Protein AF-A0A2N2MQI4-F1 (afdb_monomer_lite)

Foldseek 3Di:
DPDPPPPPDDDDPPVVVVVVVVVVVVVVVVVLVLQFFDFFFFFDWAPDQACEQLPAVQQKHWFAWEDDPFWIWTWIWHPDPPPQTKIKIKTGTLQDRRRYHCPPPPRMAMDILVNPVVCVVFFRHDWAYWYWADDDPWIWIWTWTAGPVFIWTWIATNVHRHTQEIAHDPPERGWREWEAPRNRFKIWTHHQKDQWIWIWGAQPVCSNPRVDRHRTDTDDIAGEAELVRHGDIAHRWREWYATNHNQKIKTAGAAAVPPVPGDFDQQGGIFIFGCDPRHTYTPDTAGCPCDDVPRPASNHRHADSPAQKGWHYKYFCACCVVSRPPDHAGIWTWIWGRPDDRGITIIIIHTHLFFEEFQPQEDAADPDPVGARHQDPPPRHNHHNAPVRSPPSHVNAANHEYEYEDPVDPPGQEGADDDDDPHNYHYHYDPDHHHYHDDD

Structure (mmCIF, N/CA/C/O backbone):
data_AF-A0A2N2MQI4-F1
#
_entry.id   AF-A0A2N2MQI4-F1
#
loop_
_atom_site.group_PDB
_atom_site.id
_atom_site.type_symbol
_atom_site.label_atom_id
_atom_site.label_alt_id
_atom_site.label_comp_id
_atom_site.label_asym_id
_atom_site.label_entity_id
_atom_site.label_seq_id
_atom_site.pdbx_PDB_ins_code
_atom_site.Cartn_x
_atom_site.Cartn_y
_atom_site.Cartn_z
_atom_site.occupancy
_atom_site.B_iso_or_equiv
_atom_site.auth_seq_id
_atom_site.auth_comp_id
_atom_site.auth_asym_id
_atom_site.auth_atom_id
_atom_site.pdbx_PDB_model_num
ATOM 1 N N . MET A 1 1 ? 22.864 -17.930 21.893 1.00 43.19 1 MET A N 1
ATOM 2 C CA . MET A 1 1 ? 23.919 -16.913 21.662 1.00 43.19 1 MET A CA 1
ATOM 3 C C . MET A 1 1 ? 24.831 -16.669 22.893 1.00 43.19 1 MET A C 1
ATOM 5 O O . MET A 1 1 ? 25.335 -15.570 23.062 1.00 43.19 1 MET A O 1
ATOM 9 N N . ARG A 1 2 ? 25.095 -17.674 23.757 1.00 32.47 2 ARG A N 1
ATOM 10 C CA . ARG A 1 2 ? 25.917 -17.523 24.990 1.00 32.47 2 ARG A CA 1
ATOM 11 C C . ARG A 1 2 ? 27.089 -18.513 25.133 1.00 32.47 2 ARG A C 1
ATOM 13 O O . ARG A 1 2 ? 27.729 -18.542 26.175 1.00 32.47 2 ARG A O 1
ATOM 20 N N . THR A 1 3 ? 27.423 -19.276 24.090 1.00 39.72 3 THR A N 1
ATOM 21 C CA . THR A 1 3 ? 28.443 -20.348 24.179 1.00 39.72 3 THR A CA 1
ATOM 22 C C . THR A 1 3 ? 29.733 -20.051 23.393 1.00 39.72 3 THR A C 1
ATOM 24 O O . THR A 1 3 ? 30.629 -20.882 23.356 1.00 39.72 3 THR A O 1
ATOM 27 N N . ILE A 1 4 ? 29.885 -18.858 22.802 1.00 43.47 4 ILE A N 1
ATOM 28 C CA . ILE A 1 4 ? 31.050 -18.498 21.956 1.00 43.47 4 ILE A CA 1
ATOM 29 C C . ILE A 1 4 ? 32.081 -17.605 22.691 1.00 43.47 4 ILE A C 1
ATOM 31 O O . ILE A 1 4 ? 33.041 -17.141 22.094 1.00 43.47 4 ILE A O 1
ATOM 35 N N . ILE A 1 5 ? 31.956 -17.374 24.004 1.00 46.16 5 ILE A N 1
ATOM 36 C CA . ILE A 1 5 ? 32.823 -16.391 24.696 1.00 46.16 5 ILE A CA 1
ATOM 37 C C . ILE A 1 5 ? 34.098 -16.990 25.336 1.00 46.16 5 ILE A C 1
ATOM 39 O O . ILE A 1 5 ? 35.071 -16.269 25.521 1.00 46.16 5 ILE A O 1
ATOM 43 N N . ASN A 1 6 ? 34.206 -18.303 25.567 1.00 40.88 6 ASN A N 1
ATOM 44 C CA . ASN A 1 6 ? 35.308 -18.854 26.387 1.00 40.88 6 ASN A CA 1
ATOM 45 C C . ASN A 1 6 ? 36.526 -19.435 25.632 1.00 40.88 6 ASN A C 1
ATOM 47 O O . ASN A 1 6 ? 37.268 -20.229 26.204 1.00 40.88 6 ASN A O 1
ATOM 51 N N . LEU A 1 7 ? 36.778 -19.064 24.370 1.00 42.59 7 LEU A N 1
ATOM 52 C CA . LEU A 1 7 ? 37.895 -19.630 23.579 1.00 42.59 7 LEU A CA 1
ATOM 53 C C . LEU A 1 7 ? 38.962 -18.626 23.100 1.00 42.59 7 LEU A C 1
ATOM 55 O O . LEU A 1 7 ? 39.780 -18.975 22.249 1.00 42.59 7 LEU A O 1
ATOM 59 N N . LEU A 1 8 ? 39.012 -17.404 23.647 1.00 44.91 8 LEU A N 1
ATOM 60 C CA . LEU A 1 8 ? 39.871 -16.329 23.115 1.00 44.91 8 LEU A CA 1
ATOM 61 C C . LEU A 1 8 ? 41.026 -15.850 24.013 1.00 44.91 8 LEU A C 1
ATOM 63 O O . LEU A 1 8 ? 41.642 -14.840 23.692 1.00 44.91 8 LEU A O 1
ATOM 67 N N . GLU A 1 9 ? 41.400 -16.560 25.079 1.00 48.53 9 GLU A N 1
ATOM 68 C CA . GLU A 1 9 ? 42.378 -15.999 26.030 1.00 48.53 9 GLU A CA 1
ATOM 69 C C . GLU A 1 9 ? 43.874 -16.243 25.753 1.00 48.53 9 GLU A C 1
ATOM 71 O O . GLU A 1 9 ? 44.679 -15.704 26.495 1.00 48.53 9 GLU A O 1
ATOM 76 N N . ASN A 1 10 ? 44.323 -16.959 24.709 1.00 52.59 10 ASN A N 1
ATOM 77 C CA . ASN A 1 10 ? 45.781 -17.173 24.524 1.00 52.59 10 ASN A CA 1
ATOM 78 C C . ASN A 1 10 ? 46.254 -17.400 23.072 1.00 52.59 10 ASN A C 1
ATOM 80 O O . ASN A 1 10 ? 46.934 -18.387 22.782 1.00 52.59 10 ASN A O 1
ATOM 84 N N . ARG A 1 11 ? 45.930 -16.510 22.121 1.00 51.16 11 ARG A N 1
ATOM 85 C CA . ARG A 1 11 ? 46.490 -16.589 20.751 1.00 51.16 11 ARG A CA 1
ATOM 86 C C . ARG A 1 11 ? 47.035 -15.249 20.232 1.00 51.16 11 ARG A C 1
ATOM 88 O O . ARG A 1 11 ? 46.515 -14.201 20.600 1.00 51.16 11 ARG A O 1
ATOM 95 N N . PRO A 1 12 ? 48.093 -15.273 19.392 1.00 52.50 12 PRO A N 1
ATOM 96 C CA . PRO A 1 12 ? 48.791 -14.075 18.928 1.00 52.50 12 PRO A CA 1
ATOM 97 C C . PRO A 1 12 ? 47.887 -13.155 18.094 1.00 52.50 12 PRO A C 1
ATOM 99 O O . PRO A 1 12 ? 47.062 -13.621 17.307 1.00 52.50 12 PRO A O 1
ATOM 102 N N . MET A 1 13 ? 48.108 -11.844 18.244 1.00 53.25 13 MET A N 1
ATOM 103 C CA . MET A 1 13 ? 47.320 -10.706 17.732 1.00 53.25 13 MET A CA 1
ATOM 104 C C . MET A 1 13 ? 46.952 -10.722 16.230 1.00 53.25 13 MET A C 1
ATOM 106 O O . MET A 1 13 ? 46.099 -9.947 15.810 1.00 53.25 13 MET A O 1
ATOM 110 N N . HIS A 1 14 ? 47.532 -11.601 15.409 1.00 52.62 14 HIS A N 1
ATOM 111 C CA . HIS A 1 14 ? 47.272 -11.661 13.965 1.00 52.62 14 HIS A CA 1
ATOM 112 C C . HIS A 1 14 ? 45.906 -12.258 13.575 1.00 52.62 14 HIS A C 1
ATOM 114 O O . HIS A 1 14 ? 45.417 -11.975 12.485 1.00 52.62 14 HIS A O 1
ATOM 120 N N . TYR A 1 15 ? 45.247 -13.027 14.449 1.00 50.00 15 TYR A N 1
ATOM 121 C CA . TYR A 1 15 ? 43.916 -13.592 14.154 1.00 50.00 15 TYR A CA 1
ATOM 122 C C . TYR A 1 15 ? 42.750 -12.630 14.438 1.00 50.00 15 TYR A C 1
ATOM 124 O O . TYR A 1 15 ? 41.634 -12.864 13.971 1.00 50.00 15 TYR A O 1
ATOM 132 N N . PHE A 1 16 ? 42.984 -11.541 15.174 1.00 52.50 16 PHE A N 1
ATOM 133 C CA . PHE A 1 16 ? 41.930 -10.583 15.522 1.00 52.50 16 PHE A CA 1
ATOM 134 C C . PHE A 1 16 ? 41.596 -9.653 14.345 1.00 52.50 16 PHE A C 1
ATOM 136 O O . PHE A 1 16 ? 40.430 -9.373 14.077 1.00 52.50 16 PHE A O 1
ATOM 143 N N . THR A 1 17 ? 42.605 -9.250 13.568 1.00 55.28 17 THR A N 1
ATOM 144 C CA . THR A 1 17 ? 42.433 -8.353 12.414 1.00 55.28 17 THR A CA 1
ATOM 145 C C . THR A 1 17 ? 41.685 -9.023 11.256 1.00 55.28 17 THR A C 1
ATOM 147 O O . THR A 1 17 ? 40.863 -8.384 10.607 1.00 55.28 17 THR A O 1
ATOM 150 N N . VAL A 1 18 ? 41.908 -10.323 11.023 1.00 57.66 18 VAL A N 1
ATOM 151 C CA . VAL A 1 18 ? 41.238 -11.065 9.937 1.00 57.66 18 VAL A CA 1
ATOM 152 C C . VAL A 1 18 ? 39.744 -11.248 10.224 1.00 57.66 18 VAL A C 1
ATOM 154 O O . VAL A 1 18 ? 38.928 -11.046 9.330 1.00 57.66 18 VAL A O 1
ATOM 157 N N . ASN A 1 19 ? 39.367 -11.547 11.473 1.00 55.00 19 ASN A N 1
ATOM 158 C CA . ASN A 1 19 ? 37.958 -11.700 11.853 1.00 55.00 19 ASN A CA 1
ATOM 159 C C . ASN A 1 19 ? 37.188 -10.370 11.828 1.00 55.00 19 ASN A C 1
ATOM 161 O O . ASN A 1 19 ? 36.029 -10.352 11.421 1.00 55.00 19 ASN A O 1
ATOM 165 N N . LEU A 1 20 ? 37.827 -9.252 12.195 1.00 55.00 20 LEU A N 1
ATOM 166 C CA . LEU A 1 20 ? 37.197 -7.930 12.130 1.00 55.00 20 LEU A CA 1
ATOM 167 C C . LEU A 1 20 ? 36.949 -7.484 10.679 1.00 55.00 20 LEU A C 1
ATOM 169 O O . LEU A 1 20 ? 35.863 -7.001 10.370 1.00 55.00 20 LEU A O 1
ATOM 173 N N . CYS A 1 21 ? 37.904 -7.709 9.769 1.00 55.97 21 CYS A N 1
ATOM 174 C CA . CYS A 1 21 ? 37.699 -7.445 8.341 1.00 55.97 21 CYS A CA 1
ATOM 175 C C . CYS A 1 21 ? 36.604 -8.339 7.737 1.00 55.97 21 CYS A C 1
ATOM 177 O O . CYS A 1 21 ? 35.821 -7.859 6.925 1.00 55.97 21 CYS A O 1
ATOM 179 N N . PHE A 1 22 ? 36.508 -9.609 8.146 1.00 55.59 22 PHE A N 1
ATOM 180 C CA . PHE A 1 22 ? 35.469 -10.522 7.654 1.00 55.59 22 PHE A CA 1
ATOM 181 C C . PHE A 1 22 ? 34.068 -10.126 8.151 1.00 55.59 22 PHE A C 1
ATOM 183 O O . PHE A 1 22 ? 33.121 -10.148 7.374 1.00 55.59 22 PHE A O 1
ATOM 190 N N . MET A 1 23 ? 33.943 -9.680 9.406 1.00 56.56 23 MET A N 1
ATOM 191 C CA . MET A 1 23 ? 32.689 -9.154 9.969 1.00 56.56 23 MET A CA 1
ATOM 192 C C . MET A 1 23 ? 32.262 -7.832 9.312 1.00 56.56 23 MET A C 1
ATOM 194 O O . MET A 1 23 ? 31.083 -7.646 9.032 1.00 56.56 23 MET A O 1
ATOM 198 N N . LEU A 1 24 ? 33.207 -6.932 9.010 1.00 53.03 24 LEU A N 1
ATOM 199 C CA . LEU A 1 24 ? 32.924 -5.687 8.280 1.00 53.03 24 LEU A CA 1
ATOM 200 C C . LEU A 1 24 ? 32.518 -5.951 6.821 1.00 53.03 24 LEU A C 1
ATOM 202 O O . LEU A 1 24 ? 31.620 -5.289 6.310 1.00 53.03 24 LEU A O 1
ATOM 206 N N . LEU A 1 25 ? 33.133 -6.935 6.158 1.00 54.44 25 LEU A N 1
ATOM 207 C CA . LEU A 1 25 ? 32.752 -7.345 4.803 1.00 54.44 25 LEU A CA 1
ATOM 208 C C . LEU A 1 25 ? 31.394 -8.060 4.773 1.00 54.44 25 LEU A C 1
ATOM 210 O O . LEU A 1 25 ? 30.621 -7.807 3.859 1.00 54.44 25 LEU A O 1
ATOM 214 N N . LEU A 1 26 ? 31.073 -8.887 5.774 1.00 52.66 26 LEU A N 1
ATOM 215 C CA . LEU A 1 26 ? 29.758 -9.528 5.903 1.00 52.66 26 LEU A CA 1
ATOM 216 C C . LEU A 1 26 ? 28.646 -8.520 6.208 1.00 52.66 26 LEU A C 1
ATOM 218 O O . LEU A 1 26 ? 27.603 -8.591 5.570 1.00 52.66 26 LEU A O 1
ATOM 222 N N . ASN A 1 27 ? 28.869 -7.549 7.102 1.00 47.59 27 ASN A N 1
ATOM 223 C CA . ASN A 1 27 ? 27.888 -6.484 7.344 1.00 47.59 27 ASN A CA 1
ATOM 224 C C . ASN A 1 27 ? 27.661 -5.631 6.092 1.00 47.59 27 ASN A C 1
ATOM 226 O O . ASN A 1 27 ? 26.520 -5.346 5.756 1.00 47.59 27 ASN A O 1
ATOM 230 N N . ASN A 1 28 ? 28.721 -5.278 5.359 1.00 47.31 28 ASN A N 1
ATOM 231 C CA . ASN A 1 28 ? 28.566 -4.543 4.104 1.00 47.31 28 ASN A CA 1
ATOM 232 C C . ASN A 1 28 ? 27.900 -5.386 3.008 1.00 47.31 28 ASN A C 1
ATOM 234 O O . ASN A 1 28 ? 27.191 -4.828 2.183 1.00 47.31 28 ASN A O 1
ATOM 238 N N . TYR A 1 29 ? 28.100 -6.707 2.991 1.00 47.41 29 TYR A N 1
ATOM 239 C CA . TYR A 1 29 ? 27.442 -7.598 2.034 1.00 47.41 29 TYR A CA 1
ATOM 240 C C . TYR A 1 29 ? 25.947 -7.771 2.341 1.00 47.41 29 TYR A C 1
ATOM 242 O O . TYR A 1 29 ? 25.136 -7.724 1.423 1.00 47.41 29 TYR A O 1
ATOM 250 N N . ILE A 1 30 ? 25.573 -7.897 3.619 1.00 50.66 30 ILE A N 1
ATOM 251 C CA . ILE A 1 30 ? 24.170 -7.999 4.052 1.00 50.66 30 ILE A CA 1
ATOM 252 C C . ILE A 1 30 ? 23.434 -6.673 3.805 1.00 50.66 30 ILE A C 1
ATOM 254 O O . ILE A 1 30 ? 22.370 -6.681 3.200 1.00 50.66 30 ILE A O 1
ATOM 258 N N . VAL A 1 31 ? 24.045 -5.529 4.138 1.00 50.84 31 VAL A N 1
ATOM 259 C CA . VAL A 1 31 ? 23.485 -4.195 3.831 1.00 50.84 31 VAL A CA 1
ATOM 260 C C . VAL A 1 31 ? 23.449 -3.918 2.316 1.00 50.84 31 VAL A C 1
ATOM 262 O O . VAL A 1 31 ? 22.597 -3.181 1.822 1.00 50.84 31 VAL A O 1
ATOM 265 N N . ALA A 1 32 ? 24.356 -4.516 1.534 1.00 48.06 32 ALA A N 1
ATOM 266 C CA . ALA A 1 32 ? 24.334 -4.395 0.076 1.00 48.06 32 ALA A CA 1
ATOM 267 C C . ALA A 1 32 ? 23.233 -5.240 -0.586 1.00 48.06 32 ALA A C 1
ATOM 269 O O . ALA A 1 32 ? 22.784 -4.862 -1.669 1.00 48.06 32 ALA A O 1
ATOM 270 N N . GLN A 1 33 ? 22.801 -6.339 0.044 1.00 50.00 33 GLN A N 1
ATOM 271 C CA . GLN A 1 33 ? 21.656 -7.143 -0.397 1.00 50.00 33 GLN A CA 1
ATOM 272 C C . GLN A 1 33 ? 20.306 -6.532 0.011 1.00 50.00 33 GLN A C 1
ATOM 274 O O . GLN A 1 33 ? 19.321 -6.813 -0.659 1.00 50.00 33 GLN A O 1
ATOM 279 N N . SER A 1 34 ? 20.269 -5.668 1.031 1.00 52.12 34 SER A N 1
ATOM 280 C CA . SER A 1 34 ? 19.028 -5.171 1.639 1.00 52.12 34 SER A CA 1
ATOM 281 C C . SER A 1 34 ? 18.443 -3.897 0.998 1.00 52.12 34 SER A C 1
ATOM 283 O O . SER A 1 34 ? 18.159 -2.918 1.685 1.00 52.12 34 SER A O 1
ATOM 285 N N . ASN A 1 35 ? 18.469 -3.788 -0.333 1.00 53.66 35 ASN A N 1
ATOM 286 C CA . ASN A 1 35 ? 17.815 -2.672 -1.043 1.00 53.66 35 ASN A CA 1
ATOM 287 C C . ASN A 1 35 ? 17.155 -3.135 -2.355 1.00 53.66 35 ASN A C 1
ATOM 289 O O . ASN A 1 35 ? 16.996 -2.346 -3.288 1.00 53.66 35 ASN A O 1
ATOM 293 N N . TYR A 1 36 ? 16.849 -4.426 -2.480 1.00 65.75 36 TYR A N 1
ATOM 294 C CA . TYR A 1 36 ? 16.133 -4.955 -3.639 1.00 65.75 36 TYR A CA 1
ATOM 295 C C . TYR A 1 36 ? 14.674 -5.135 -3.241 1.00 65.75 36 TYR A C 1
ATOM 297 O O . TYR A 1 36 ? 14.342 -6.121 -2.599 1.00 65.75 36 TYR A O 1
ATOM 305 N N . GLY A 1 37 ? 13.803 -4.213 -3.640 1.00 70.50 37 GLY A N 1
ATOM 306 C CA . GLY A 1 37 ? 12.387 -4.338 -3.277 1.00 70.50 37 GLY A CA 1
ATOM 307 C C . GLY A 1 37 ? 11.510 -3.172 -3.692 1.00 70.50 37 GLY A C 1
ATOM 308 O O . GLY A 1 37 ? 10.299 -3.318 -3.780 1.00 70.50 37 GLY A O 1
ATOM 309 N N . SER A 1 38 ? 12.102 -2.023 -4.008 1.00 81.19 38 SER A N 1
ATOM 310 C CA . SER A 1 38 ? 11.295 -0.838 -4.232 1.00 81.19 38 SER A CA 1
ATOM 311 C C . SER A 1 38 ? 10.574 -0.828 -5.591 1.00 81.19 38 SER A C 1
ATOM 313 O O . SER A 1 38 ? 11.196 -0.958 -6.653 1.00 81.19 38 SER A O 1
ATOM 315 N N . ALA A 1 39 ? 9.246 -0.694 -5.551 1.00 82.25 39 ALA A N 1
ATOM 316 C CA . ALA A 1 39 ? 8.358 -0.745 -6.709 1.00 82.25 39 ALA A CA 1
ATOM 317 C C . ALA A 1 39 ? 7.920 0.668 -7.098 1.00 82.25 39 ALA A C 1
ATOM 319 O O . ALA A 1 39 ? 7.047 1.257 -6.466 1.00 82.25 39 ALA A O 1
ATOM 320 N N . TYR A 1 40 ? 8.560 1.224 -8.128 1.00 88.06 40 TYR A N 1
ATOM 321 C CA . TYR A 1 40 ? 8.401 2.635 -8.473 1.00 88.06 40 TYR A CA 1
ATOM 322 C C . TYR A 1 40 ? 7.834 2.888 -9.863 1.00 88.06 40 TYR A C 1
ATOM 324 O O . TYR A 1 40 ? 7.381 3.992 -10.097 1.00 88.06 40 TYR A O 1
ATOM 332 N N . LEU A 1 41 ? 7.870 1.956 -10.815 1.00 89.62 41 LEU A N 1
ATOM 333 C CA . LEU A 1 41 ? 7.383 2.248 -12.165 1.00 89.62 41 LEU A CA 1
ATOM 334 C C . LEU A 1 41 ? 5.869 2.055 -12.233 1.00 89.62 41 LEU A C 1
ATOM 336 O O . LEU A 1 41 ? 5.400 0.923 -12.134 1.00 89.62 41 LEU A O 1
ATOM 340 N N . TYR A 1 42 ? 5.119 3.139 -12.437 1.00 89.56 42 TYR A N 1
ATOM 341 C CA . TYR A 1 42 ? 3.690 3.075 -12.731 1.00 89.56 42 TYR A CA 1
ATOM 342 C C . TYR A 1 42 ? 3.457 2.184 -13.952 1.00 89.56 42 TYR A C 1
ATOM 344 O O . TYR A 1 42 ? 4.078 2.379 -14.995 1.00 89.56 42 TYR A O 1
ATOM 352 N N . SER A 1 43 ? 2.572 1.204 -13.810 1.00 89.19 43 SER A N 1
ATOM 353 C CA . SER A 1 43 ? 2.282 0.197 -14.824 1.00 89.19 43 SER A CA 1
ATOM 354 C C . SER A 1 43 ? 0.959 0.496 -15.532 1.00 89.19 43 SER A C 1
ATOM 356 O O . SER A 1 43 ? 0.931 0.735 -16.741 1.00 89.19 43 SER A O 1
ATOM 358 N N . HIS A 1 44 ? -0.141 0.483 -14.779 1.00 90.38 44 HIS A N 1
ATOM 359 C CA . HIS A 1 44 ? -1.514 0.669 -15.259 1.00 90.38 44 HIS A CA 1
ATOM 360 C C . HIS A 1 44 ? -2.474 0.834 -14.065 1.00 90.38 44 HIS A C 1
ATOM 362 O O . HIS A 1 44 ? -2.035 0.831 -12.914 1.00 90.38 44 HIS A O 1
ATOM 368 N N . LYS A 1 45 ? -3.777 0.953 -14.352 1.00 92.62 45 LYS A N 1
ATOM 369 C CA . LYS A 1 45 ? -4.876 0.936 -13.377 1.00 92.62 45 LYS A CA 1
ATOM 370 C C . LYS A 1 45 ? -5.827 -0.224 -13.661 1.00 92.62 45 LYS A C 1
ATOM 372 O O . LYS A 1 45 ? -6.156 -0.440 -14.831 1.00 92.62 45 LYS A O 1
ATOM 377 N N . TYR A 1 46 ? -6.266 -0.939 -12.630 1.00 95.50 46 TYR A N 1
ATOM 378 C CA . TYR A 1 46 ? -7.383 -1.881 -12.709 1.00 95.50 46 TYR A CA 1
ATOM 379 C C . TYR A 1 46 ? -7.965 -2.237 -11.316 1.00 95.50 46 TYR A C 1
ATOM 381 O O . TYR A 1 46 ? -7.266 -2.839 -10.503 1.00 95.50 46 TYR A O 1
ATOM 389 N N . PRO A 1 47 ? -9.260 -1.977 -11.047 1.00 96.38 47 PRO A N 1
ATOM 390 C CA . PRO A 1 47 ? -10.183 -1.242 -11.908 1.00 96.38 47 PRO A CA 1
ATOM 391 C C . PRO A 1 47 ? -9.693 0.190 -12.171 1.00 96.38 47 PRO A C 1
ATOM 393 O O . PRO A 1 47 ? -8.797 0.690 -11.493 1.00 96.38 47 PRO A O 1
ATOM 396 N N . ASP A 1 48 ? -10.248 0.823 -13.197 1.00 94.38 48 ASP A N 1
ATOM 397 C CA . ASP A 1 48 ? -9.940 2.202 -13.579 1.00 94.38 48 ASP A CA 1
ATOM 398 C C . ASP A 1 48 ? -11.260 2.960 -13.677 1.00 94.38 48 ASP A C 1
ATOM 400 O O . ASP A 1 48 ? -12.088 2.636 -14.533 1.00 94.38 48 ASP A O 1
ATOM 404 N N . ASP A 1 49 ? -11.465 3.915 -12.770 1.00 92.75 49 ASP A N 1
ATOM 405 C CA . ASP A 1 49 ? -12.662 4.760 -12.713 1.00 92.75 49 ASP A CA 1
ATOM 406 C C . ASP A 1 49 ? -13.984 3.953 -12.674 1.00 92.75 49 ASP A C 1
ATOM 408 O O . ASP A 1 49 ? -14.955 4.263 -13.373 1.00 92.75 49 ASP A O 1
ATOM 412 N N . ALA A 1 50 ? -14.016 2.871 -11.886 1.00 93.69 50 ALA A N 1
ATOM 413 C CA . ALA A 1 50 ? -15.138 1.929 -11.833 1.00 93.69 50 ALA A CA 1
ATOM 414 C C . ALA A 1 50 ? -15.970 2.048 -10.547 1.00 93.69 50 ALA A C 1
ATOM 416 O O . ALA A 1 50 ? -15.524 2.601 -9.549 1.00 93.69 50 ALA A O 1
ATOM 417 N N . THR A 1 51 ? -17.165 1.452 -10.559 1.00 93.81 51 THR A N 1
ATOM 418 C CA . THR A 1 51 ? -18.117 1.442 -9.431 1.00 93.81 51 THR A CA 1
ATOM 419 C C . THR A 1 51 ? -18.467 0.009 -8.987 1.00 93.81 51 THR A C 1
ATOM 421 O O . THR A 1 51 ? -19.632 -0.393 -9.065 1.00 93.81 51 THR A O 1
ATOM 424 N N . PRO A 1 52 ? -17.488 -0.839 -8.617 1.00 94.69 52 PRO A N 1
ATOM 425 C CA . PRO A 1 52 ? -17.782 -2.171 -8.098 1.00 94.69 52 PRO A CA 1
ATOM 426 C C . PRO A 1 52 ? -18.447 -2.078 -6.714 1.00 94.69 52 PRO A C 1
ATOM 428 O O . PRO A 1 52 ? -18.428 -1.025 -6.073 1.00 94.69 52 PRO A O 1
ATOM 431 N N . SER A 1 53 ? -18.999 -3.186 -6.210 1.00 93.69 53 SER A N 1
ATOM 432 C CA . SER A 1 53 ? -19.757 -3.173 -4.944 1.00 93.69 53 SER A CA 1
ATOM 433 C C . SER A 1 53 ? -18.935 -2.742 -3.728 1.00 93.69 53 SER A C 1
ATOM 435 O O . SER A 1 53 ? -19.450 -2.133 -2.797 1.00 93.69 53 SER A O 1
ATOM 437 N N . TRP A 1 54 ? -17.637 -3.036 -3.751 1.00 94.56 54 TRP A N 1
ATOM 438 C CA . TRP A 1 54 ? -16.688 -2.610 -2.726 1.00 94.56 54 TRP A CA 1
ATOM 439 C C . TRP A 1 54 ? -16.214 -1.157 -2.915 1.00 94.56 54 TRP A C 1
ATOM 441 O O . TRP A 1 54 ? -15.720 -0.563 -1.961 1.00 94.56 54 TRP A O 1
ATOM 451 N N . GLY A 1 55 ? -16.386 -0.588 -4.115 1.00 90.25 55 GLY A N 1
ATOM 452 C CA . GLY A 1 55 ? -15.894 0.733 -4.516 1.00 90.25 55 GLY A CA 1
ATOM 453 C C . GLY A 1 55 ? -16.902 1.878 -4.382 1.00 90.25 55 GLY A C 1
ATOM 454 O O . GLY A 1 55 ? -16.500 2.929 -3.914 1.00 90.25 55 GLY A O 1
ATOM 455 N N . ASP A 1 56 ? -18.174 1.689 -4.765 1.00 81.44 56 ASP A N 1
ATOM 456 C CA . ASP A 1 56 ? -19.195 2.773 -4.774 1.00 81.44 56 ASP A CA 1
ATOM 457 C C . ASP A 1 56 ? -20.653 2.305 -4.636 1.00 81.44 56 ASP A C 1
ATOM 459 O O . ASP A 1 56 ? -21.521 3.098 -4.278 1.00 81.44 56 ASP A O 1
ATOM 463 N N . ASP A 1 57 ? -20.975 1.031 -4.892 1.00 69.19 57 ASP A N 1
ATOM 464 C CA . ASP A 1 57 ? -22.385 0.615 -4.886 1.00 69.19 57 ASP A CA 1
ATOM 465 C C . ASP A 1 57 ? -23.026 0.886 -3.505 1.00 69.19 57 ASP A C 1
ATOM 467 O O . ASP A 1 57 ? -22.566 0.370 -2.486 1.00 69.19 57 ASP A O 1
ATOM 471 N N . ASP A 1 58 ? -24.059 1.738 -3.483 1.00 67.50 58 ASP A N 1
ATOM 472 C CA . ASP A 1 58 ? -24.739 2.311 -2.305 1.00 67.50 58 ASP A CA 1
ATOM 473 C C . ASP A 1 58 ? -24.043 3.471 -1.544 1.00 67.50 58 ASP A C 1
ATOM 475 O O . ASP A 1 58 ? -24.272 3.659 -0.342 1.00 67.50 58 ASP A O 1
ATOM 479 N N . ASN A 1 59 ? -23.310 4.344 -2.246 1.00 75.88 59 ASN A N 1
ATOM 480 C CA . ASN A 1 59 ? -22.569 5.487 -1.679 1.00 75.88 59 ASN A CA 1
ATOM 481 C C . ASN A 1 59 ? -21.415 5.033 -0.773 1.00 75.88 59 ASN A C 1
ATOM 483 O O . ASN A 1 59 ? -21.214 5.594 0.298 1.00 75.88 59 ASN A O 1
ATOM 487 N N . GLY A 1 60 ? -20.709 3.964 -1.118 1.00 84.19 60 GLY A N 1
ATOM 488 C CA . GLY A 1 60 ? -19.532 3.530 -0.365 1.00 84.19 60 GLY A CA 1
ATOM 489 C C . GLY A 1 60 ? -18.250 4.209 -0.838 1.00 84.19 60 GLY A C 1
ATOM 490 O O . GLY A 1 60 ? -18.110 4.463 -2.019 1.00 84.19 60 GLY A O 1
ATOM 491 N N . SER A 1 61 ? -17.291 4.420 0.059 1.00 90.75 61 SER A N 1
ATOM 492 C CA . SER A 1 61 ? -15.911 4.785 -0.281 1.00 90.75 61 SER A CA 1
ATOM 493 C C . SER A 1 61 ? -14.968 3.717 0.258 1.00 90.75 61 SER A C 1
ATOM 495 O O . SER A 1 61 ? -14.998 3.394 1.452 1.00 90.75 61 SER A O 1
ATOM 497 N N . SER A 1 62 ? -14.181 3.109 -0.630 1.00 94.81 62 SER A N 1
ATOM 498 C CA . SER A 1 62 ? -13.087 2.218 -0.232 1.00 94.81 62 SER A CA 1
ATOM 499 C C . SER A 1 62 ? -12.010 3.027 0.469 1.00 94.81 62 SER A C 1
ATOM 501 O O . SER A 1 62 ? -11.532 3.976 -0.125 1.00 94.81 62 SER A O 1
ATOM 503 N N . ASN A 1 63 ? -11.598 2.623 1.671 1.00 95.44 63 ASN A N 1
ATOM 504 C CA . ASN A 1 63 ? -10.538 3.326 2.410 1.00 95.44 63 ASN A CA 1
ATOM 505 C C . ASN A 1 63 ? -9.261 2.485 2.531 1.00 95.44 63 ASN A C 1
ATOM 507 O O . ASN A 1 63 ? -8.193 3.006 2.819 1.00 95.44 63 ASN A O 1
ATOM 511 N N . GLY A 1 64 ? -9.356 1.166 2.332 1.00 97.81 64 GLY A N 1
ATOM 512 C CA . GLY A 1 64 ? -8.259 0.254 2.630 1.00 97.81 64 GLY A CA 1
ATOM 513 C C . GLY A 1 64 ? -8.199 -0.977 1.756 1.00 97.81 64 GLY A C 1
ATOM 514 O O . GLY A 1 64 ? -9.237 -1.490 1.331 1.00 97.81 64 GLY A O 1
ATOM 515 N N . ILE A 1 65 ? -6.990 -1.490 1.540 1.00 98.75 65 ILE A N 1
ATOM 516 C CA . ILE A 1 65 ? -6.753 -2.736 0.810 1.00 98.75 65 ILE A CA 1
ATOM 517 C C . ILE A 1 65 ? -5.597 -3.518 1.435 1.00 98.75 65 ILE A C 1
ATOM 519 O O . ILE A 1 65 ? -4.540 -2.978 1.703 1.00 98.75 65 ILE A O 1
ATOM 523 N N . ALA A 1 66 ? -5.773 -4.826 1.596 1.00 98.81 66 ALA A N 1
ATOM 524 C CA . ALA A 1 66 ? -4.691 -5.761 1.890 1.00 98.81 66 ALA A CA 1
ATOM 525 C C . ALA A 1 66 ? -4.939 -7.096 1.198 1.00 98.81 66 ALA A C 1
ATOM 527 O O . ALA A 1 66 ? -5.919 -7.279 0.467 1.00 98.81 66 ALA A O 1
ATOM 528 N N . HIS A 1 67 ? -4.076 -8.070 1.467 1.00 98.75 67 HIS A N 1
ATOM 529 C CA . HIS A 1 67 ? -4.235 -9.406 0.922 1.00 98.75 67 HIS A CA 1
ATOM 530 C C . HIS A 1 67 ? -3.644 -10.500 1.813 1.00 98.75 67 HIS A C 1
ATOM 532 O O . HIS A 1 67 ? -2.773 -10.268 2.644 1.00 98.75 67 HIS A O 1
ATOM 538 N N . ASP A 1 68 ? -4.098 -11.729 1.585 1.00 98.38 68 ASP A N 1
ATOM 539 C CA . ASP A 1 68 ? -3.333 -12.932 1.906 1.00 98.38 68 ASP A CA 1
ATOM 540 C C . ASP A 1 68 ? -2.862 -13.607 0.601 1.00 98.38 68 ASP A C 1
ATOM 542 O O . ASP A 1 68 ? -2.814 -12.992 -0.460 1.00 98.38 68 ASP A O 1
ATOM 546 N N . ASN A 1 69 ? -2.499 -14.890 0.640 1.00 98.06 69 ASN A N 1
ATOM 547 C CA . ASN A 1 69 ? -2.072 -15.621 -0.562 1.00 98.06 69 ASN A CA 1
ATOM 548 C C . ASN A 1 69 ? -3.216 -15.975 -1.534 1.00 98.06 69 ASN A C 1
ATOM 550 O O . ASN A 1 69 ? -2.990 -16.652 -2.538 1.00 98.06 69 ASN A O 1
ATOM 554 N N . SER A 1 70 ? -4.466 -15.682 -1.198 1.00 98.50 70 SER A N 1
ATOM 555 C CA . SER A 1 70 ? -5.650 -16.203 -1.887 1.00 98.50 70 SER A CA 1
ATOM 556 C C . SER A 1 70 ? -6.829 -15.235 -1.930 1.00 98.50 70 SER A C 1
ATOM 558 O O . SER A 1 70 ? -7.801 -15.532 -2.623 1.00 98.50 70 SER A O 1
ATOM 560 N N . ASN A 1 71 ? -6.782 -14.116 -1.214 1.00 98.88 71 ASN A N 1
ATOM 561 C CA . ASN A 1 71 ? -7.882 -13.176 -1.074 1.00 98.88 71 ASN A CA 1
ATOM 562 C C . ASN A 1 71 ? -7.356 -11.747 -0.977 1.00 98.88 71 ASN A C 1
ATOM 564 O O . ASN A 1 71 ? -6.340 -11.493 -0.335 1.00 98.88 71 ASN A O 1
ATOM 568 N N . TRP A 1 72 ? -8.125 -10.838 -1.552 1.00 98.81 72 TRP A N 1
ATOM 569 C CA . TRP A 1 72 ? -8.135 -9.424 -1.231 1.00 98.81 72 TRP A CA 1
ATOM 570 C C . TRP A 1 72 ? -8.982 -9.183 0.014 1.00 98.81 72 TRP A C 1
ATOM 572 O O . TRP A 1 72 ? -10.037 -9.806 0.189 1.00 98.81 72 TRP A O 1
ATOM 582 N N . PHE A 1 73 ? -8.548 -8.241 0.837 1.00 98.81 73 PHE A N 1
ATOM 583 C CA . PHE A 1 73 ? -9.329 -7.667 1.922 1.00 98.81 73 PHE A CA 1
ATOM 584 C C . PHE A 1 73 ? -9.500 -6.181 1.654 1.00 98.81 73 PHE A C 1
ATOM 586 O O . PHE A 1 73 ? -8.509 -5.505 1.408 1.00 98.81 73 PHE A O 1
ATOM 593 N N . ILE A 1 74 ? -10.730 -5.676 1.679 1.00 98.62 74 ILE A N 1
ATOM 594 C CA . ILE A 1 74 ? -11.013 -4.263 1.393 1.00 98.62 74 ILE A CA 1
ATOM 595 C C . ILE A 1 74 ? -11.921 -3.704 2.484 1.00 98.62 74 ILE A C 1
ATOM 597 O O . ILE A 1 74 ? -12.934 -4.327 2.815 1.00 98.62 74 ILE A O 1
ATOM 601 N N . SER A 1 75 ? -11.570 -2.548 3.046 1.00 97.75 75 SER A N 1
ATOM 602 C CA . SER A 1 75 ? -12.450 -1.783 3.933 1.00 97.75 75 SER A CA 1
ATOM 603 C C . SER A 1 75 ? -13.168 -0.711 3.134 1.00 97.75 75 SER A C 1
ATOM 605 O O . SER A 1 75 ? -12.593 -0.015 2.300 1.00 97.75 75 SER A O 1
ATOM 607 N N . GLN A 1 76 ? -14.450 -0.564 3.422 1.00 94.88 76 GLN A N 1
ATOM 608 C CA . GLN A 1 76 ? -15.321 0.422 2.812 1.00 94.88 76 GLN A CA 1
A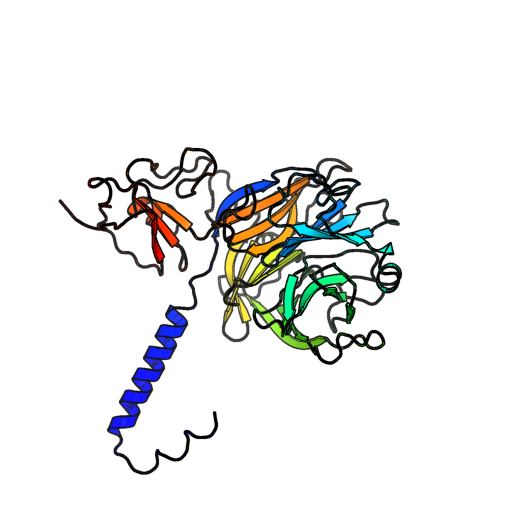TOM 609 C C . GLN A 1 76 ? -16.089 1.138 3.917 1.00 94.88 76 GLN A C 1
ATOM 611 O O . GLN A 1 76 ? -16.482 0.511 4.902 1.00 94.88 76 GLN A O 1
ATOM 616 N N . THR A 1 77 ? -16.334 2.429 3.738 1.00 90.56 77 THR A N 1
ATOM 617 C CA . THR A 1 77 ? -17.171 3.255 4.609 1.00 90.56 77 THR A CA 1
ATOM 618 C C . THR A 1 77 ? -18.312 3.813 3.770 1.00 90.56 77 THR A C 1
ATOM 620 O O . THR A 1 77 ? -18.077 4.415 2.732 1.00 90.56 77 THR A O 1
ATOM 623 N N . THR A 1 78 ? -19.561 3.620 4.183 1.00 83.06 78 THR A N 1
ATOM 624 C CA . THR A 1 78 ? -20.719 4.159 3.468 1.00 83.06 78 THR A CA 1
ATOM 625 C C . THR A 1 78 ? -20.899 5.641 3.779 1.00 83.06 78 THR A C 1
ATOM 627 O O . THR A 1 78 ? -21.174 6.031 4.916 1.00 83.06 78 THR A O 1
ATOM 630 N N . VAL A 1 79 ? -20.819 6.471 2.754 1.00 69.56 79 VAL A N 1
ATOM 631 C CA . VAL A 1 79 ? -21.154 7.892 2.708 1.00 69.56 79 VAL A CA 1
ATOM 632 C C . VAL A 1 79 ? -22.682 8.054 2.611 1.00 69.56 79 VAL A C 1
ATOM 634 O O . VAL A 1 79 ? -23.248 8.502 1.619 1.00 69.56 79 VAL A O 1
ATOM 637 N N . GLY A 1 80 ? -23.391 7.639 3.665 1.00 60.84 80 GLY A N 1
ATOM 638 C CA . GLY A 1 80 ? -24.813 7.952 3.840 1.00 60.84 80 GLY A CA 1
ATOM 639 C C . GLY A 1 80 ? -25.040 9.414 4.245 1.00 60.84 80 GLY A C 1
ATOM 640 O O . GLY A 1 80 ? -24.097 10.199 4.378 1.00 60.84 80 GLY A O 1
ATOM 641 N N . ASP A 1 81 ? -26.296 9.790 4.535 1.00 55.62 81 ASP A N 1
ATOM 642 C CA . ASP A 1 81 ? -26.523 10.975 5.371 1.00 55.62 81 ASP A CA 1
ATOM 643 C C . ASP A 1 81 ? -25.636 10.861 6.625 1.00 55.62 81 ASP A C 1
ATOM 645 O O . ASP A 1 81 ? -25.382 9.753 7.089 1.00 55.62 81 ASP A O 1
ATOM 649 N N . HIS A 1 82 ? -25.110 11.971 7.156 1.00 53.06 82 HIS A N 1
ATOM 650 C CA . HIS A 1 82 ? -24.121 12.000 8.257 1.00 53.06 82 HIS A CA 1
ATOM 651 C C . HIS A 1 82 ? -24.477 11.169 9.523 1.00 53.06 82 HIS A C 1
ATOM 653 O O . HIS A 1 82 ? -23.714 11.157 10.482 1.00 53.06 82 HIS A O 1
ATOM 659 N N . TYR A 1 83 ? -25.630 10.500 9.549 1.00 53.56 83 TYR A N 1
ATOM 660 C CA . TYR A 1 83 ? -26.170 9.662 10.608 1.00 53.56 83 TYR A CA 1
ATOM 661 C C . TYR A 1 83 ? -26.180 8.154 10.293 1.00 53.56 83 TYR A C 1
ATOM 663 O O . TYR A 1 83 ? -26.673 7.386 11.118 1.00 53.56 83 TYR A O 1
ATOM 671 N N . SER A 1 84 ? -25.696 7.709 9.128 1.00 65.38 84 SER A N 1
ATOM 672 C CA . SER A 1 84 ? -25.724 6.292 8.733 1.00 65.38 84 SER A CA 1
ATOM 673 C C . SER A 1 84 ? -24.414 5.769 8.141 1.00 65.38 84 SER A C 1
ATOM 675 O O . SER A 1 84 ? -24.440 4.824 7.351 1.00 65.38 84 SER A O 1
ATOM 677 N N . ARG A 1 85 ? -23.268 6.336 8.547 1.00 74.56 85 ARG A N 1
ATOM 678 C CA . ARG A 1 85 ? -21.960 5.758 8.217 1.00 74.56 85 ARG A CA 1
ATOM 679 C C . ARG A 1 85 ? -21.899 4.313 8.708 1.00 74.56 85 ARG A C 1
ATOM 681 O O . ARG A 1 85 ? -22.269 4.005 9.839 1.00 74.56 85 ARG A O 1
ATOM 688 N N . ARG A 1 86 ? -21.535 3.410 7.803 1.00 88.38 86 ARG A N 1
ATOM 689 C CA . ARG A 1 86 ? -21.363 1.981 8.056 1.00 88.38 86 ARG A CA 1
ATOM 690 C C . ARG A 1 86 ? -20.051 1.559 7.449 1.00 88.38 86 ARG A C 1
ATOM 692 O O . ARG A 1 86 ? -19.789 1.866 6.296 1.00 88.38 86 ARG A O 1
ATOM 699 N N . TRP A 1 87 ? -19.257 0.816 8.196 1.00 93.31 87 TRP A N 1
ATOM 700 C CA . TRP A 1 87 ? -18.117 0.136 7.621 1.00 93.31 87 TRP A CA 1
ATOM 701 C C . TRP A 1 87 ? -18.522 -1.258 7.142 1.00 93.31 87 TRP A C 1
ATOM 703 O O . TRP A 1 87 ? -19.401 -1.919 7.717 1.00 93.31 87 TRP A O 1
ATOM 713 N N . ILE A 1 88 ? -17.856 -1.699 6.083 1.00 95.56 88 ILE A N 1
ATOM 714 C CA . ILE A 1 88 ? -17.953 -3.033 5.505 1.00 95.56 88 ILE A CA 1
ATOM 715 C C . ILE A 1 88 ? -16.528 -3.526 5.270 1.00 95.56 88 ILE A C 1
ATOM 717 O O . ILE A 1 88 ? -15.708 -2.804 4.708 1.00 95.56 88 ILE A O 1
ATOM 721 N N . ILE A 1 89 ? -16.237 -4.755 5.694 1.00 97.94 89 ILE A N 1
ATOM 722 C CA . ILE A 1 89 ? -14.996 -5.451 5.355 1.00 97.94 89 ILE A CA 1
ATOM 723 C C . ILE A 1 89 ? -15.328 -6.563 4.369 1.00 97.94 89 ILE A C 1
ATOM 725 O O . ILE A 1 89 ? -16.125 -7.461 4.663 1.00 97.94 89 ILE A O 1
ATOM 729 N N . TRP A 1 90 ? -14.700 -6.496 3.206 1.00 98.31 90 TRP A N 1
ATOM 730 C CA . TRP A 1 90 ? -14.823 -7.457 2.124 1.00 98.31 90 TRP A CA 1
ATOM 731 C C . TRP A 1 90 ? -13.660 -8.442 2.173 1.00 98.31 90 TRP A C 1
ATOM 733 O O . TRP A 1 90 ? -12.521 -8.052 2.412 1.00 98.31 90 TRP A O 1
ATOM 743 N N . ARG A 1 91 ? -13.934 -9.719 1.902 1.00 98.56 91 ARG A N 1
ATOM 744 C CA . ARG A 1 91 ? -12.931 -10.750 1.614 1.00 98.56 91 ARG A CA 1
ATOM 745 C C . ARG A 1 91 ? -13.263 -11.372 0.267 1.00 98.56 91 ARG A C 1
ATOM 747 O O . ARG A 1 91 ? -14.198 -12.171 0.167 1.00 98.56 91 ARG A O 1
ATOM 754 N N . ILE A 1 92 ? -12.493 -11.012 -0.751 1.00 98.69 92 ILE A N 1
ATOM 755 C CA . ILE A 1 92 ? -12.738 -11.361 -2.152 1.00 98.69 92 ILE A CA 1
ATOM 756 C C . ILE A 1 92 ? -11.628 -12.307 -2.619 1.00 98.69 92 ILE A C 1
ATOM 758 O O . ILE A 1 92 ? -10.461 -11.948 -2.493 1.00 98.69 92 ILE A O 1
ATOM 762 N N . PRO A 1 93 ? -11.920 -13.504 -3.156 1.00 98.62 93 PRO A N 1
ATOM 763 C CA . PRO A 1 93 ? -10.873 -14.378 -3.677 1.00 98.62 93 PRO A CA 1
ATOM 764 C C . PRO A 1 93 ? -10.037 -13.679 -4.757 1.00 98.62 93 PRO A C 1
ATOM 766 O O . PRO A 1 93 ? -10.586 -13.033 -5.643 1.00 98.62 93 PRO A O 1
ATOM 769 N N . VAL A 1 94 ? -8.715 -13.860 -4.736 1.00 98.56 94 VAL A N 1
ATOM 770 C CA . VAL A 1 94 ? -7.776 -13.200 -5.669 1.00 98.56 94 VAL A CA 1
ATOM 771 C C . VAL A 1 94 ? -8.077 -13.494 -7.139 1.00 98.56 94 VAL A C 1
ATOM 773 O O . VAL A 1 94 ? -7.755 -12.709 -8.021 1.00 98.56 94 VAL A O 1
ATOM 776 N N . THR A 1 95 ? -8.712 -14.635 -7.404 1.00 98.25 95 THR A N 1
ATOM 777 C CA . THR A 1 95 ? -9.083 -15.077 -8.748 1.00 98.25 95 THR A CA 1
ATOM 778 C C . THR A 1 95 ? -10.298 -14.348 -9.318 1.00 98.25 95 THR A C 1
ATOM 780 O O . THR A 1 95 ? -10.588 -14.522 -10.501 1.00 98.25 95 THR A O 1
ATOM 783 N N . GLU A 1 96 ? -11.032 -13.591 -8.502 1.00 98.25 96 GLU A N 1
ATOM 784 C CA . GLU A 1 96 ? -12.166 -12.791 -8.957 1.00 98.25 96 GLU A CA 1
ATOM 785 C C . GLU A 1 96 ? -11.676 -11.446 -9.527 1.00 98.25 96 GLU A C 1
ATOM 787 O O . GLU A 1 96 ? -10.865 -10.769 -8.892 1.00 98.25 96 GLU A O 1
ATOM 792 N N . PRO A 1 97 ? -12.151 -11.027 -10.713 1.00 97.62 97 PRO A N 1
ATOM 793 C CA . PRO A 1 97 ? -11.888 -9.690 -11.241 1.00 97.62 97 PRO A CA 1
ATOM 794 C C . PRO A 1 97 ? -12.518 -8.609 -10.354 1.00 97.62 97 PRO A C 1
ATOM 796 O O . PRO A 1 97 ? -13.703 -8.682 -10.034 1.00 97.62 97 PRO A O 1
ATOM 799 N N . LEU A 1 98 ? -11.736 -7.598 -9.973 1.00 97.62 98 LEU A N 1
ATOM 800 C CA . LEU A 1 98 ? -12.149 -6.573 -9.009 1.00 97.62 98 LEU A CA 1
ATOM 801 C C . LEU A 1 98 ? -13.146 -5.537 -9.573 1.00 97.62 98 LEU A C 1
ATOM 803 O O . LEU A 1 98 ? -13.680 -4.742 -8.810 1.00 97.62 98 LEU A O 1
ATOM 807 N N . ASP A 1 99 ? -13.464 -5.557 -10.869 1.00 96.38 99 ASP A N 1
ATOM 808 C CA . ASP A 1 99 ? -14.463 -4.676 -11.503 1.00 96.38 99 ASP A CA 1
ATOM 809 C C . ASP A 1 99 ? -15.917 -5.186 -11.404 1.00 96.38 99 ASP A C 1
ATOM 811 O O . ASP A 1 99 ? -16.806 -4.684 -12.096 1.00 96.38 99 ASP A O 1
ATOM 815 N N . GLN A 1 100 ? -16.170 -6.192 -10.563 1.00 94.94 100 GLN A N 1
ATOM 816 C CA . GLN A 1 100 ? -17.473 -6.844 -10.428 1.00 94.94 100 GLN A CA 1
ATOM 817 C C . GLN A 1 100 ? -18.274 -6.376 -9.206 1.00 94.94 100 GLN A C 1
ATOM 819 O O . GLN A 1 100 ? -17.743 -5.845 -8.232 1.00 94.94 100 GLN A O 1
ATOM 824 N N . ASP A 1 101 ? -19.582 -6.634 -9.255 1.00 94.75 101 ASP A N 1
ATOM 825 C CA . ASP A 1 101 ? -20.472 -6.581 -8.095 1.00 94.75 101 ASP A CA 1
ATOM 826 C C . ASP A 1 101 ? -20.450 -7.936 -7.364 1.00 94.75 101 ASP A C 1
ATOM 828 O O . ASP A 1 101 ? -20.713 -8.993 -7.952 1.00 94.75 101 ASP A O 1
ATOM 832 N N . PHE A 1 102 ? -20.137 -7.900 -6.069 1.00 95.81 102 PHE A N 1
ATOM 833 C CA . PHE A 1 102 ? -19.980 -9.074 -5.223 1.00 95.81 102 PHE A CA 1
ATOM 834 C C . PHE A 1 102 ? -21.115 -9.314 -4.228 1.00 95.81 102 PHE A C 1
ATOM 836 O O . PHE A 1 102 ? -21.063 -10.324 -3.524 1.00 95.81 102 PHE A O 1
ATOM 843 N N . TRP A 1 103 ? -22.165 -8.486 -4.174 1.00 94.38 103 TRP A N 1
ATOM 844 C CA . TRP A 1 103 ? -23.235 -8.625 -3.170 1.00 94.38 103 TRP A CA 1
ATOM 845 C C . TRP A 1 103 ? -23.876 -10.014 -3.128 1.00 94.38 103 TRP A C 1
ATOM 847 O O . TRP A 1 103 ? -24.275 -10.503 -2.072 1.00 94.38 103 TRP A O 1
ATOM 857 N N . ASN A 1 104 ? -23.973 -10.659 -4.290 1.00 94.88 104 ASN A N 1
ATOM 858 C CA . ASN A 1 104 ? -24.570 -11.984 -4.445 1.00 94.88 104 ASN A CA 1
ATOM 859 C C . ASN A 1 104 ? -23.538 -13.069 -4.791 1.00 94.88 104 ASN A C 1
ATOM 861 O O . ASN A 1 104 ? -23.928 -14.175 -5.177 1.00 94.88 104 ASN A O 1
ATOM 865 N N . ASN A 1 105 ? -22.237 -12.773 -4.690 1.00 96.75 105 ASN A N 1
ATOM 866 C CA . ASN A 1 105 ? -21.184 -13.737 -4.986 1.00 96.75 105 ASN A CA 1
ATOM 867 C C . ASN A 1 105 ? -20.965 -14.665 -3.771 1.00 96.75 105 ASN A C 1
ATOM 869 O O . ASN A 1 105 ? -20.482 -14.216 -2.735 1.00 96.75 105 ASN A O 1
ATOM 873 N N . PRO A 1 106 ? -21.275 -15.974 -3.871 1.00 97.00 106 PRO A N 1
ATOM 874 C CA . PRO A 1 106 ? -21.181 -16.897 -2.738 1.00 97.00 106 PRO A CA 1
ATOM 875 C C . PRO A 1 106 ? -19.742 -17.216 -2.305 1.00 97.00 106 PRO A C 1
ATOM 877 O O . PRO A 1 106 ? -19.552 -17.858 -1.272 1.00 97.00 106 PRO A O 1
ATOM 880 N N . SER A 1 107 ? -18.741 -16.844 -3.105 1.00 97.38 107 SER A N 1
ATOM 881 C CA . SER A 1 107 ? -17.321 -17.022 -2.794 1.00 97.38 107 SER A CA 1
ATOM 882 C C . SER A 1 107 ? -16.716 -15.824 -2.059 1.00 97.38 107 SER A C 1
ATOM 884 O O . SER A 1 107 ? -15.587 -15.926 -1.580 1.00 97.38 107 SER A O 1
ATOM 886 N N . VAL A 1 108 ? -17.460 -14.722 -1.948 1.00 98.06 108 VAL A N 1
ATOM 887 C CA . VAL A 1 108 ? -17.067 -13.519 -1.214 1.00 98.06 108 VAL A CA 1
ATOM 888 C C . VAL A 1 108 ? -17.670 -13.563 0.186 1.00 98.06 108 VAL A C 1
ATOM 890 O O . VAL A 1 108 ? -18.844 -13.889 0.363 1.00 98.06 108 VAL A O 1
ATOM 893 N N . SER A 1 109 ? -16.857 -13.234 1.189 1.00 97.94 109 SER A N 1
ATOM 894 C CA . SER A 1 109 ? -17.324 -13.045 2.565 1.00 97.94 109 SER A CA 1
ATOM 895 C C . SER A 1 109 ? -17.374 -11.559 2.884 1.00 97.94 109 SER A C 1
ATOM 897 O O . SER A 1 109 ? -16.503 -10.800 2.463 1.00 97.94 109 SER A O 1
ATOM 899 N N . ILE A 1 110 ? -18.382 -11.155 3.650 1.00 96.81 110 ILE A N 1
ATOM 900 C CA . ILE A 1 110 ? -18.597 -9.766 4.042 1.00 96.81 110 ILE A CA 1
ATOM 901 C C . ILE A 1 110 ? -18.878 -9.749 5.541 1.00 96.81 110 ILE A C 1
ATOM 903 O O . ILE A 1 110 ? -19.721 -10.517 6.008 1.00 96.81 110 ILE A O 1
ATOM 907 N N . THR A 1 111 ? -18.206 -8.862 6.269 1.00 97.00 111 THR A N 1
ATOM 908 C CA . THR A 1 111 ? -18.567 -8.510 7.646 1.00 97.00 111 THR A CA 1
ATOM 909 C C . THR A 1 111 ? -18.941 -7.042 7.675 1.00 97.00 111 THR A C 1
ATOM 911 O O . THR A 1 111 ? -18.152 -6.187 7.274 1.00 97.00 111 THR A O 1
ATOM 914 N N . GLN A 1 112 ? -20.147 -6.743 8.142 1.00 94.31 112 GLN A N 1
ATOM 915 C CA . GLN A 1 112 ? -20.669 -5.385 8.219 1.00 94.31 112 GLN A CA 1
ATOM 916 C C . GLN A 1 112 ? -20.759 -4.930 9.671 1.00 94.31 112 GLN A C 1
ATOM 918 O O . GLN A 1 112 ? -20.789 -5.737 10.604 1.00 94.31 112 GLN A O 1
ATOM 923 N N . MET A 1 113 ? -20.876 -3.621 9.861 1.00 93.12 113 MET A N 1
ATOM 924 C CA . MET A 1 113 ? -21.027 -3.014 11.179 1.00 93.12 113 MET A CA 1
ATOM 925 C C . MET A 1 113 ? -22.070 -3.707 12.066 1.00 93.12 113 MET A C 1
ATOM 927 O O . MET A 1 113 ? -21.773 -4.055 13.210 1.00 93.12 113 MET A O 1
ATOM 931 N N . GLN A 1 114 ? -23.278 -3.963 11.553 1.00 92.44 114 GLN A N 1
ATOM 932 C CA . GLN A 1 114 ? -24.351 -4.583 12.341 1.00 92.44 114 GLN A CA 1
ATOM 933 C C . GLN A 1 114 ? -24.054 -6.022 12.792 1.00 92.44 114 GLN A C 1
ATOM 935 O O . GLN A 1 114 ? -24.679 -6.496 13.744 1.00 92.44 114 GLN A O 1
ATOM 940 N N . ASP A 1 115 ? -23.107 -6.705 12.147 1.00 95.69 115 ASP A N 1
ATOM 941 C CA . ASP A 1 115 ? -22.707 -8.066 12.508 1.00 95.69 115 ASP A CA 1
ATOM 942 C C . ASP A 1 115 ? -21.829 -8.075 13.768 1.00 95.69 115 ASP A C 1
ATOM 944 O O . ASP A 1 115 ? -21.702 -9.103 14.439 1.00 95.69 115 ASP A O 1
ATOM 948 N N . VAL A 1 116 ? -21.270 -6.917 14.143 1.00 96.44 116 VAL A N 1
ATOM 949 C CA . VAL A 1 116 ? -20.399 -6.752 15.309 1.00 96.44 116 VAL A CA 1
ATOM 950 C C . VAL A 1 116 ? -20.923 -5.631 16.217 1.00 96.44 116 VAL A C 1
ATOM 952 O O . VAL A 1 116 ? -20.373 -4.528 16.240 1.00 96.44 116 VAL A O 1
ATOM 955 N N . PRO A 1 117 ? -21.955 -5.895 17.048 1.00 95.25 117 PRO A N 1
ATOM 956 C CA . PRO A 1 117 ? -22.614 -4.859 17.844 1.00 95.25 117 PRO A CA 1
ATOM 957 C C . PRO A 1 117 ? -21.683 -4.067 18.766 1.00 95.25 117 PRO A C 1
ATOM 959 O O . PRO A 1 117 ? -21.940 -2.901 19.041 1.00 95.25 117 PRO A O 1
ATOM 962 N N . VAL A 1 118 ? -20.606 -4.674 19.275 1.00 95.00 118 VAL A N 1
ATOM 963 C CA . VAL A 1 118 ? -19.648 -3.946 20.122 1.00 95.00 118 VAL A CA 1
ATOM 964 C C . VAL A 1 118 ? -18.928 -2.842 19.346 1.00 95.00 118 VAL A C 1
ATOM 966 O O . VAL A 1 118 ? -18.695 -1.779 19.908 1.00 95.00 118 VAL A O 1
ATOM 969 N N . LEU A 1 119 ? -18.637 -3.049 18.062 1.00 94.94 119 LEU A N 1
ATOM 970 C CA . LEU A 1 119 ? -18.036 -2.026 17.212 1.00 94.94 119 LEU A CA 1
ATOM 971 C C . LEU A 1 119 ? -19.088 -1.025 16.744 1.00 94.94 119 LEU A C 1
ATOM 973 O O . LEU A 1 119 ? -18.867 0.174 16.854 1.00 94.94 119 LEU A O 1
ATOM 977 N N . ALA A 1 120 ? -20.267 -1.510 16.351 1.00 92.69 120 ALA A N 1
ATOM 978 C CA . ALA A 1 120 ? -21.386 -0.674 15.923 1.00 92.69 120 ALA A CA 1
ATOM 979 C C . ALA A 1 120 ? -21.851 0.354 16.959 1.00 92.69 120 ALA A C 1
ATOM 981 O O . ALA A 1 120 ? -22.527 1.284 16.580 1.00 92.69 120 ALA A O 1
ATOM 982 N N . ASN A 1 121 ? -21.556 0.171 18.250 1.00 92.12 121 ASN A N 1
ATOM 983 C CA . ASN A 1 121 ? -21.941 1.122 19.301 1.00 92.12 121 ASN A CA 1
ATOM 984 C C . ASN A 1 121 ? -20.800 2.058 19.734 1.00 92.12 121 ASN A C 1
ATOM 986 O O . ASN A 1 121 ? -21.014 2.898 20.602 1.00 92.12 121 ASN A O 1
ATOM 990 N N . ASN A 1 122 ? -19.570 1.837 19.257 1.00 92.38 122 ASN A N 1
ATOM 991 C CA . ASN A 1 122 ? -18.378 2.527 19.768 1.00 92.38 122 ASN A CA 1
ATOM 992 C C . ASN A 1 122 ? -17.469 3.093 18.664 1.00 92.38 122 ASN A C 1
ATOM 994 O O . ASN A 1 122 ? -16.653 3.964 18.955 1.00 92.38 122 ASN A O 1
ATOM 998 N N . PHE A 1 123 ? -17.585 2.596 17.430 1.00 89.50 123 PHE A N 1
ATOM 999 C CA . PHE A 1 123 ? -16.710 2.879 16.288 1.00 89.50 123 PHE A CA 1
ATOM 1000 C C . PHE A 1 123 ? -17.544 2.938 14.996 1.00 89.50 123 PHE A C 1
ATOM 1002 O O . PHE A 1 123 ? -17.430 2.088 14.114 1.00 89.50 123 PHE A O 1
ATOM 1009 N N . GLU A 1 124 ? -18.456 3.910 14.933 1.00 76.38 124 GLU A N 1
ATOM 1010 C CA . GLU A 1 124 ? -19.461 4.028 13.864 1.00 76.38 124 GLU A CA 1
ATOM 1011 C C . GLU A 1 124 ? -18.942 4.701 12.580 1.00 76.38 124 GLU A C 1
ATOM 1013 O O . GLU A 1 124 ? -19.636 4.698 11.569 1.00 76.38 124 GLU A O 1
ATOM 1018 N N . ASP A 1 125 ? -17.741 5.285 12.592 1.00 77.19 125 ASP A N 1
ATOM 1019 C CA . ASP A 1 125 ? -17.443 6.341 11.620 1.00 77.19 125 ASP A CA 1
ATOM 1020 C C . ASP A 1 125 ? -16.645 5.870 10.401 1.00 77.19 125 ASP A C 1
ATOM 1022 O O . ASP A 1 125 ? -17.026 6.164 9.270 1.00 77.19 125 ASP A O 1
ATOM 1026 N N . HIS A 1 126 ? -15.542 5.148 10.618 1.00 87.25 126 HIS A N 1
ATOM 1027 C CA . HIS A 1 126 ? -14.559 4.913 9.561 1.00 87.25 126 HIS A CA 1
ATOM 1028 C C . HIS A 1 126 ? -13.704 3.668 9.830 1.00 87.25 126 HIS A C 1
ATOM 1030 O O . HIS A 1 126 ? -13.155 3.504 10.926 1.00 87.25 126 HIS A O 1
ATOM 1036 N N . ALA A 1 127 ? -13.592 2.806 8.818 1.00 94.94 127 ALA A N 1
ATOM 1037 C CA . ALA A 1 127 ? -12.642 1.699 8.765 1.00 94.94 127 ALA A CA 1
ATOM 1038 C C . ALA A 1 127 ? -11.579 2.028 7.717 1.00 94.94 127 ALA A C 1
ATOM 1040 O O . ALA A 1 127 ? -11.882 1.989 6.526 1.00 94.94 127 ALA A O 1
ATOM 1041 N N . GLY A 1 128 ? -10.376 2.361 8.179 1.00 96.56 128 GLY A N 1
ATOM 1042 C CA . GLY A 1 128 ? -9.284 2.827 7.327 1.00 96.56 128 GLY A CA 1
ATOM 1043 C C . GLY A 1 128 ? -8.502 1.694 6.657 1.00 96.56 128 GLY A C 1
ATOM 1044 O O . GLY A 1 128 ? -9.003 0.569 6.547 1.00 96.56 128 GLY A O 1
ATOM 1045 N N . ASP A 1 129 ? -7.264 1.975 6.253 1.00 98.38 129 ASP A N 1
ATOM 1046 C CA . ASP A 1 129 ? -6.375 1.030 5.580 1.00 98.38 129 ASP A CA 1
ATOM 1047 C C . ASP A 1 129 ? -5.954 -0.126 6.485 1.00 98.38 129 ASP A C 1
ATOM 1049 O O . ASP A 1 129 ? -5.272 0.035 7.505 1.00 98.38 129 ASP A O 1
ATOM 1053 N N . LEU A 1 130 ? -6.453 -1.303 6.124 1.00 98.69 130 LEU A N 1
ATOM 1054 C CA . LEU A 1 130 ? -6.296 -2.544 6.865 1.00 98.69 130 LEU A CA 1
ATOM 1055 C C . LEU A 1 130 ? -5.033 -3.275 6.417 1.00 98.69 130 LEU A C 1
ATOM 1057 O O . LEU A 1 130 ? -4.569 -3.090 5.305 1.00 98.69 130 LEU A O 1
ATOM 1061 N N . VAL A 1 131 ? -4.534 -4.182 7.254 1.00 98.81 131 VAL A N 1
ATOM 1062 C CA . VAL A 1 131 ? -3.362 -5.010 6.939 1.00 98.81 131 VAL A CA 1
ATOM 1063 C C . VAL A 1 131 ? -3.596 -6.461 7.334 1.00 98.81 131 VAL A C 1
ATOM 1065 O O . VAL A 1 131 ? -4.297 -6.767 8.306 1.00 98.81 131 VAL A O 1
ATOM 1068 N N . TYR A 1 132 ? -3.002 -7.381 6.582 1.00 98.75 132 TYR A N 1
ATOM 1069 C CA . TYR A 1 132 ? -3.005 -8.804 6.897 1.00 98.75 132 TYR A CA 1
ATOM 1070 C C . TYR A 1 132 ? -1.728 -9.204 7.637 1.00 98.75 132 TYR A C 1
ATOM 1072 O O . TYR A 1 132 ? -0.627 -8.799 7.278 1.00 98.75 132 TYR A O 1
ATOM 1080 N N . CYS A 1 133 ? -1.840 -10.079 8.636 1.00 98.44 133 CYS A N 1
ATOM 1081 C CA . CYS A 1 133 ? -0.669 -10.732 9.214 1.00 98.44 133 CYS A CA 1
ATOM 1082 C C . CYS A 1 133 ? -0.959 -12.166 9.664 1.00 98.44 133 CYS A C 1
ATOM 1084 O O . CYS A 1 133 ? -2.101 -12.568 9.892 1.00 98.44 133 CYS A O 1
ATOM 1086 N N . ASN A 1 134 ? 0.100 -12.962 9.818 1.00 98.06 134 ASN A N 1
ATOM 1087 C CA . ASN A 1 134 ? 0.010 -14.299 10.397 1.00 98.06 134 ASN A CA 1
ATOM 1088 C C . ASN A 1 134 ? 0.512 -14.293 11.839 1.00 98.06 134 ASN A C 1
ATOM 1090 O O . ASN A 1 134 ? 1.603 -13.805 12.122 1.00 98.06 134 ASN A O 1
ATOM 1094 N N . HIS A 1 135 ? -0.221 -14.956 12.733 1.00 97.44 135 HIS A N 1
ATOM 1095 C CA . HIS A 1 135 ? 0.292 -15.331 14.044 1.00 97.44 135 HIS A CA 1
ATOM 1096 C C . HIS A 1 135 ? 0.069 -16.823 14.303 1.00 97.44 135 HIS A C 1
ATOM 1098 O O . HIS A 1 135 ? -1.052 -17.308 14.481 1.00 97.44 135 HIS A O 1
ATOM 1104 N N . GLY A 1 136 ? 1.166 -17.583 14.319 1.00 96.12 136 GLY A N 1
ATOM 1105 C CA . GLY A 1 136 ? 1.103 -19.041 14.376 1.00 96.12 136 GLY A CA 1
ATOM 1106 C C . GLY A 1 136 ? 0.471 -19.616 13.107 1.00 96.12 136 GLY A C 1
ATOM 1107 O O . GLY A 1 136 ? 1.006 -19.434 12.021 1.00 96.12 136 GLY A O 1
ATOM 1108 N N . ASN A 1 137 ? -0.654 -20.320 13.254 1.00 97.00 137 ASN A N 1
ATOM 1109 C CA . ASN A 1 137 ? -1.395 -20.921 12.134 1.00 97.00 137 ASN A CA 1
ATOM 1110 C C . ASN A 1 137 ? -2.669 -20.141 11.775 1.00 97.00 137 ASN A C 1
ATOM 1112 O O . ASN A 1 137 ? -3.511 -20.660 11.043 1.00 97.00 137 ASN A O 1
ATOM 1116 N N . THR A 1 138 ? -2.841 -18.944 12.335 1.00 98.06 138 THR A N 1
ATOM 1117 C CA . THR A 1 138 ? -4.036 -18.126 12.143 1.00 98.06 138 THR A CA 1
ATOM 1118 C C . THR A 1 138 ? -3.648 -16.843 11.424 1.00 98.06 138 THR A C 1
ATOM 1120 O O . THR A 1 138 ? -2.746 -16.134 11.874 1.00 98.06 138 THR A O 1
ATOM 1123 N N . GLY A 1 139 ? -4.333 -16.559 10.318 1.00 98.50 139 GLY A N 1
ATOM 1124 C CA . GLY A 1 139 ? -4.276 -15.264 9.649 1.00 98.50 139 GLY A CA 1
ATOM 1125 C C . GLY A 1 139 ? -5.240 -14.282 10.309 1.00 98.50 139 GLY A C 1
ATOM 1126 O O . GLY A 1 139 ? -6.356 -14.659 10.685 1.00 98.50 139 GLY A O 1
ATOM 1127 N N . TYR A 1 140 ? -4.813 -13.035 10.437 1.00 98.81 140 TYR A N 1
ATOM 1128 C CA . TYR A 1 140 ? -5.590 -11.938 10.991 1.00 98.81 140 TYR A CA 1
ATOM 1129 C C . TYR A 1 140 ? -5.643 -10.781 10.001 1.00 98.81 140 TYR A C 1
ATOM 1131 O O . TYR A 1 140 ? -4.667 -10.513 9.307 1.00 98.81 140 TYR A O 1
ATOM 1139 N N . VAL A 1 141 ? -6.779 -10.093 9.981 1.00 98.81 141 VAL A N 1
ATOM 1140 C CA . VAL A 1 141 ? -6.948 -8.792 9.333 1.00 98.81 141 VAL A CA 1
ATOM 1141 C C . VAL A 1 141 ? -7.069 -7.755 10.440 1.00 98.81 141 VAL A C 1
ATOM 1143 O O . VAL A 1 141 ? -7.945 -7.867 11.305 1.00 98.81 141 VAL A O 1
ATOM 1146 N N . LEU A 1 142 ? -6.155 -6.792 10.445 1.00 98.81 142 LEU A N 1
ATOM 1147 C CA . LEU A 1 142 ? -6.099 -5.695 11.400 1.00 98.81 142 LEU A CA 1
ATOM 1148 C C . LEU A 1 142 ? -6.668 -4.454 10.722 1.00 98.81 142 LEU A C 1
ATOM 1150 O O . LEU A 1 142 ? -6.168 -4.044 9.683 1.00 98.81 142 LEU A O 1
ATOM 1154 N N . VAL A 1 143 ? -7.718 -3.878 11.301 1.00 98.69 143 VAL A N 1
ATOM 1155 C CA . VAL A 1 143 ? -8.451 -2.748 10.721 1.00 98.69 143 VAL A CA 1
ATOM 1156 C C . VAL A 1 143 ? -8.359 -1.551 11.668 1.00 98.69 143 VAL A C 1
ATOM 1158 O O . VAL A 1 143 ? -8.854 -1.648 12.797 1.00 98.69 143 VAL A O 1
ATOM 1161 N N . PRO A 1 144 ? -7.745 -0.430 11.262 1.00 98.19 144 PRO A N 1
ATOM 1162 C CA . PRO A 1 144 ? -7.750 0.788 12.056 1.00 98.19 144 PRO A CA 1
ATOM 1163 C C . PRO A 1 144 ? -9.151 1.401 12.060 1.00 98.19 144 PRO A C 1
ATOM 1165 O O . PRO A 1 144 ? -9.799 1.521 11.019 1.00 98.19 144 PRO A O 1
ATOM 1168 N N . MET A 1 145 ? -9.631 1.782 13.242 1.00 97.06 145 MET A N 1
ATOM 1169 C CA . MET A 1 145 ? -10.925 2.440 13.402 1.00 97.06 145 MET A CA 1
ATOM 1170 C C . MET A 1 145 ? -10.846 3.576 14.415 1.00 97.06 145 MET A C 1
ATOM 1172 O O . MET A 1 145 ? -10.182 3.470 15.452 1.00 97.06 145 MET A O 1
ATOM 1176 N N . THR A 1 146 ? -11.599 4.637 14.146 1.00 94.19 146 THR A N 1
ATOM 1177 C CA . THR A 1 146 ? -11.771 5.779 15.050 1.00 94.19 146 THR A CA 1
ATOM 1178 C C . THR A 1 146 ? -13.232 5.883 15.480 1.00 94.19 146 THR A C 1
ATOM 1180 O O . THR A 1 146 ? -14.144 5.676 14.681 1.00 94.19 146 THR A O 1
ATOM 1183 N N . GLY A 1 147 ? -13.468 6.174 16.760 1.00 91.44 147 GLY A N 1
ATOM 1184 C CA . GLY A 1 147 ? -14.814 6.297 17.314 1.00 91.44 147 GLY A CA 1
ATOM 1185 C C . GLY A 1 147 ? -14.851 6.947 18.693 1.00 91.44 147 GLY A C 1
ATOM 1186 O O . GLY A 1 147 ? -13.872 7.542 19.146 1.00 91.44 147 GLY A O 1
ATOM 1187 N N . ASP A 1 148 ? -15.974 6.791 19.390 1.00 90.94 148 ASP A N 1
ATOM 1188 C CA . ASP A 1 148 ? -16.248 7.420 20.690 1.00 90.94 148 ASP A CA 1
ATOM 1189 C C . ASP A 1 148 ? -15.256 7.009 21.788 1.00 90.94 148 ASP A C 1
ATOM 1191 O O . ASP A 1 148 ? -14.986 7.772 22.721 1.00 90.94 148 ASP A O 1
ATOM 1195 N N . LEU A 1 149 ? -14.694 5.801 21.688 1.00 92.25 149 LEU A N 1
ATOM 1196 C CA . LEU A 1 149 ? -13.688 5.296 22.627 1.00 92.25 149 LEU A CA 1
ATOM 1197 C C . LEU A 1 149 ? -12.250 5.718 22.272 1.00 92.25 149 LEU A C 1
ATOM 1199 O O . LEU A 1 149 ? -11.329 5.418 23.035 1.00 92.25 149 LEU A O 1
ATOM 1203 N N . GLY A 1 150 ? -12.055 6.420 21.154 1.00 94.00 150 GLY A N 1
ATOM 1204 C CA . GLY A 1 150 ? -10.758 6.811 20.603 1.00 94.00 150 GLY A CA 1
ATOM 1205 C C . GLY A 1 150 ? -10.338 5.965 19.398 1.00 94.00 150 GLY A C 1
ATOM 1206 O O . GLY A 1 150 ? -11.152 5.277 18.787 1.00 94.00 150 GLY A O 1
ATOM 1207 N N . ALA A 1 151 ? -9.052 6.027 19.057 1.00 96.38 151 ALA A N 1
ATOM 1208 C CA . ALA A 1 151 ? -8.458 5.222 17.995 1.00 96.38 151 ALA A CA 1
ATOM 1209 C C . ALA A 1 151 ? -8.175 3.788 18.475 1.00 96.38 151 ALA A C 1
ATOM 1211 O O . ALA A 1 151 ? -7.678 3.576 19.589 1.00 96.38 151 ALA A O 1
ATOM 1212 N N . CYS A 1 152 ? -8.454 2.795 17.634 1.00 97.75 152 CYS A N 1
ATOM 1213 C CA . CYS A 1 152 ? -8.179 1.391 17.920 1.00 97.75 152 CYS A CA 1
ATOM 1214 C C . CYS A 1 152 ? -7.763 0.609 16.670 1.00 97.75 152 CYS A C 1
ATOM 1216 O O . CYS A 1 152 ? -7.944 1.067 15.544 1.00 97.75 152 CYS A O 1
ATOM 1218 N N . ILE A 1 153 ? -7.229 -0.592 16.894 1.00 98.56 153 ILE A N 1
ATOM 1219 C CA . ILE A 1 153 ? -7.090 -1.627 15.869 1.00 98.56 153 ILE A CA 1
ATOM 1220 C C . ILE A 1 153 ? -8.076 -2.744 16.186 1.00 98.56 153 ILE A C 1
ATOM 1222 O O . ILE A 1 153 ? -8.065 -3.304 17.287 1.00 98.56 153 ILE A O 1
ATOM 1226 N N . VAL A 1 154 ? -8.917 -3.082 15.219 1.00 98.44 154 VAL A N 1
ATOM 1227 C CA . VAL A 1 154 ? -9.848 -4.204 15.283 1.00 98.44 154 VAL A CA 1
ATOM 1228 C C . VAL A 1 154 ? -9.219 -5.424 14.631 1.00 98.44 154 VAL A C 1
ATOM 1230 O O . VAL A 1 154 ? -8.616 -5.330 13.569 1.00 98.44 154 VAL A O 1
ATOM 1233 N N . PHE A 1 155 ? -9.379 -6.581 15.259 1.00 98.69 155 PHE A N 1
ATOM 1234 C CA . PHE A 1 155 ? -8.837 -7.849 14.800 1.00 98.69 155 PHE A CA 1
ATOM 1235 C C . PHE A 1 155 ? -9.973 -8.729 14.293 1.00 98.69 155 PHE A C 1
ATOM 1237 O O . PHE A 1 155 ? -10.886 -9.079 15.046 1.00 98.69 155 PHE A O 1
ATOM 1244 N N . PHE A 1 156 ? -9.874 -9.145 13.037 1.00 98.75 156 PHE A N 1
ATOM 1245 C CA . PHE A 1 156 ? -10.705 -10.183 12.443 1.00 98.75 156 PHE A CA 1
ATOM 1246 C C . PHE A 1 156 ? -9.844 -11.391 12.093 1.00 98.75 156 PHE A C 1
ATOM 1248 O O . PHE A 1 156 ? -8.661 -11.267 11.783 1.00 98.75 156 PHE A O 1
ATOM 1255 N N . THR A 1 157 ? -10.432 -12.579 12.130 1.00 98.62 157 THR A N 1
ATOM 1256 C CA . THR A 1 157 ? -9.815 -13.764 11.518 1.00 98.62 157 THR A CA 1
ATOM 1257 C C . THR A 1 157 ? -9.907 -13.662 9.996 1.00 98.62 157 THR A C 1
ATOM 1259 O O . THR A 1 157 ? -10.950 -13.312 9.451 1.00 98.62 157 THR A O 1
ATOM 1262 N N . ALA A 1 158 ? -8.816 -13.955 9.292 1.00 98.62 158 ALA A N 1
ATOM 1263 C CA . ALA A 1 158 ? -8.744 -13.785 7.839 1.00 98.62 158 ALA A CA 1
ATOM 1264 C C . ALA A 1 158 ? -9.511 -14.862 7.044 1.00 98.62 158 ALA A C 1
ATOM 1266 O O . ALA A 1 158 ? -9.825 -14.673 5.870 1.00 98.62 158 ALA A O 1
ATOM 1267 N N . ASP A 1 159 ? -9.823 -16.006 7.660 1.00 98.25 159 ASP A N 1
ATOM 1268 C CA . ASP A 1 159 ? -10.506 -17.120 6.994 1.00 98.25 159 ASP A CA 1
ATOM 1269 C C . ASP A 1 159 ? -11.966 -16.793 6.658 1.00 98.25 159 ASP A C 1
ATOM 1271 O O . ASP A 1 159 ? -12.464 -17.186 5.603 1.00 98.25 159 ASP A O 1
ATOM 1275 N N . ASN A 1 160 ? -12.651 -16.076 7.546 1.00 97.50 160 ASN A N 1
ATOM 1276 C CA . ASN A 1 160 ? -14.083 -15.816 7.436 1.00 97.50 160 ASN A CA 1
ATOM 1277 C C . ASN A 1 160 ? -14.512 -14.436 7.959 1.00 97.50 160 ASN A C 1
ATOM 1279 O O . ASN A 1 160 ? -15.711 -14.199 8.075 1.00 97.50 160 ASN A O 1
ATOM 1283 N N . LEU A 1 161 ? -13.561 -13.547 8.269 1.00 98.44 161 LEU A N 1
ATOM 1284 C CA . LEU A 1 161 ? -13.810 -12.221 8.840 1.00 98.44 161 LEU A CA 1
ATOM 1285 C C . LEU A 1 161 ? -14.586 -12.251 10.171 1.00 98.44 161 LEU A C 1
ATOM 1287 O O . LEU A 1 161 ? -15.318 -11.312 10.490 1.00 98.44 161 LEU A O 1
ATOM 1291 N N . THR A 1 162 ? -14.427 -13.300 10.987 1.00 98.06 162 THR A N 1
ATOM 1292 C CA . THR A 1 162 ? -15.004 -13.327 12.341 1.00 98.06 162 THR A CA 1
ATOM 1293 C C . THR A 1 162 ? -14.241 -12.364 13.239 1.00 98.06 162 THR A C 1
ATOM 1295 O O . THR A 1 162 ? -13.018 -12.468 13.369 1.00 98.06 162 THR A O 1
ATOM 1298 N N . TYR A 1 163 ? -14.978 -11.465 13.892 1.00 98.31 163 TYR A N 1
ATOM 1299 C CA . TYR A 1 163 ? -14.458 -10.543 14.900 1.00 98.31 163 TYR A CA 1
ATOM 1300 C C . TYR A 1 163 ? -13.784 -11.287 16.062 1.00 98.31 163 TYR A C 1
ATOM 1302 O O . TYR A 1 163 ? -14.351 -12.224 16.630 1.00 98.31 163 TYR A O 1
ATOM 1310 N N . VAL A 1 164 ? -12.587 -10.832 16.437 1.00 98.31 164 VAL A N 1
ATOM 1311 C CA . VAL A 1 164 ? -11.790 -11.370 17.546 1.00 98.31 164 VAL A CA 1
ATOM 1312 C C . VAL A 1 164 ? -11.821 -10.412 18.730 1.00 98.31 164 VAL A C 1
ATOM 1314 O O . VAL A 1 164 ? -12.319 -10.775 19.795 1.00 98.31 164 VAL A O 1
ATOM 1317 N N . ASN A 1 165 ? -11.286 -9.202 18.555 1.00 98.19 165 ASN A N 1
ATOM 1318 C CA . ASN A 1 165 ? -11.230 -8.160 19.579 1.00 98.19 165 ASN A CA 1
ATOM 1319 C C . ASN A 1 165 ? -10.981 -6.784 18.940 1.00 98.19 165 ASN A C 1
ATOM 1321 O O . ASN A 1 165 ? -10.682 -6.699 17.751 1.00 98.19 165 ASN A O 1
ATOM 1325 N N . TYR A 1 166 ? -11.043 -5.720 19.736 1.00 98.00 166 TYR A N 1
ATOM 1326 C CA . TYR A 1 166 ? -10.430 -4.433 19.407 1.00 98.00 166 TYR A CA 1
ATOM 1327 C C . TYR A 1 166 ? -9.439 -4.031 20.497 1.00 98.00 166 TYR A C 1
ATOM 1329 O O . TYR A 1 166 ? -9.605 -4.390 21.665 1.00 98.00 166 TYR A O 1
ATOM 1337 N N . GLU A 1 167 ? -8.418 -3.271 20.116 1.00 98.19 167 GLU A N 1
ATOM 1338 C CA . GLU A 1 167 ? -7.348 -2.833 21.004 1.00 98.19 167 GLU A CA 1
ATOM 1339 C C . GLU A 1 167 ? -7.125 -1.333 20.859 1.00 98.19 167 GLU A C 1
ATOM 1341 O O . GLU A 1 167 ? -6.842 -0.839 19.768 1.00 98.19 167 GLU A O 1
ATOM 1346 N N . LEU A 1 168 ? -7.268 -0.600 21.964 1.00 97.44 168 LEU A N 1
ATOM 1347 C CA . LEU A 1 168 ? -7.107 0.851 21.962 1.00 97.44 168 LEU A CA 1
ATOM 1348 C C . LEU A 1 168 ? -5.649 1.231 21.686 1.00 97.44 168 LEU A C 1
ATOM 1350 O O . LEU A 1 168 ? -4.721 0.616 22.217 1.00 97.44 168 LEU A O 1
ATOM 1354 N N . LEU A 1 169 ? -5.455 2.291 20.906 1.00 97.75 169 LEU A N 1
ATOM 1355 C CA . LEU A 1 169 ? -4.147 2.856 20.600 1.00 97.75 169 LEU A CA 1
ATOM 1356 C C . LEU A 1 169 ? -3.836 3.991 21.582 1.00 97.75 169 LEU A C 1
ATOM 1358 O O . LEU A 1 169 ? -4.305 5.118 21.400 1.00 97.75 169 LEU A O 1
ATOM 1362 N N . PRO A 1 170 ? -3.036 3.758 22.641 1.00 94.88 170 PRO A N 1
ATOM 1363 C CA . PRO A 1 170 ? -2.680 4.842 23.539 1.00 94.88 170 PRO A CA 1
ATOM 1364 C C . PRO A 1 170 ? -1.908 5.926 22.779 1.00 94.88 170 PRO A C 1
ATOM 1366 O O . PRO A 1 170 ? -1.027 5.635 21.966 1.00 94.88 170 PRO A O 1
ATOM 1369 N N . ASN A 1 171 ? -2.206 7.180 23.118 1.00 94.38 171 ASN A N 1
ATOM 1370 C CA . ASN A 1 171 ? -1.586 8.389 22.573 1.00 94.38 171 ASN A CA 1
ATOM 1371 C C . ASN A 1 171 ? -1.897 8.696 21.099 1.00 94.38 171 ASN A C 1
ATOM 1373 O O . ASN A 1 171 ? -1.221 9.564 20.558 1.00 94.38 171 ASN A O 1
ATOM 1377 N N . ILE A 1 172 ? -2.868 8.037 20.461 1.00 95.31 172 ILE A N 1
ATOM 1378 C CA . ILE A 1 172 ? -3.420 8.423 19.149 1.00 95.31 172 ILE A CA 1
ATOM 1379 C C . ILE A 1 172 ? -4.883 8.823 19.346 1.00 95.31 172 ILE A C 1
ATOM 1381 O O . ILE A 1 172 ? -5.597 8.178 20.116 1.00 95.31 172 ILE A O 1
ATOM 1385 N N . THR A 1 173 ? -5.327 9.893 18.688 1.00 92.25 173 THR A N 1
ATOM 1386 C CA . THR A 1 173 ? -6.734 10.337 18.759 1.00 92.25 173 THR A CA 1
ATOM 1387 C C . THR A 1 173 ? -7.556 9.973 17.531 1.00 92.25 173 THR A C 1
ATOM 1389 O O . THR A 1 173 ? -8.767 9.837 17.656 1.00 92.25 173 THR A O 1
ATOM 1392 N N . SER A 1 174 ? -6.910 9.810 16.378 1.00 93.31 174 SER A N 1
ATOM 1393 C CA . SER A 1 174 ? -7.525 9.382 15.120 1.00 93.31 174 SER A CA 1
ATOM 1394 C C . SER A 1 174 ? -6.554 8.474 14.380 1.00 93.31 174 SER A C 1
ATOM 1396 O O . SER A 1 174 ? -5.354 8.743 14.399 1.00 93.31 174 SER A O 1
ATOM 1398 N N . VAL A 1 175 ? -7.060 7.418 13.756 1.00 96.00 175 VAL A N 1
ATOM 1399 C CA . VAL A 1 175 ? -6.275 6.455 12.987 1.00 96.00 175 VAL A CA 1
ATOM 1400 C C . VAL A 1 175 ? -6.983 6.124 11.675 1.00 96.00 175 VAL A C 1
ATOM 1402 O O . VAL A 1 175 ? -8.152 5.737 11.691 1.00 96.00 175 VAL A O 1
ATOM 1405 N N . GLY A 1 176 ? -6.259 6.295 10.567 1.00 95.75 176 GLY A N 1
ATOM 1406 C CA . GLY A 1 176 ? -6.715 5.988 9.206 1.00 95.75 176 GLY A CA 1
ATOM 1407 C C . GLY A 1 176 ? -5.989 4.806 8.562 1.00 95.75 176 GLY A C 1
ATOM 1408 O O . GLY A 1 176 ? -6.476 4.260 7.591 1.00 95.75 176 GLY A O 1
ATOM 1409 N N . TRP A 1 177 ? -4.865 4.347 9.117 1.00 98.31 177 TRP A N 1
ATOM 1410 C CA . TRP A 1 177 ? -4.067 3.269 8.523 1.00 98.31 177 TRP A CA 1
ATOM 1411 C C . TRP A 1 177 ? -3.322 2.466 9.589 1.00 98.31 177 TRP A C 1
ATOM 1413 O O . TRP A 1 177 ? -3.071 2.955 10.701 1.00 98.31 177 TRP A O 1
ATOM 1423 N N . CYS A 1 178 ? -2.909 1.245 9.261 1.00 98.69 178 CYS A N 1
ATOM 1424 C CA . CYS A 1 178 ? -1.851 0.562 9.997 1.00 98.69 178 CYS A CA 1
ATOM 1425 C C . CYS A 1 178 ? -1.072 -0.414 9.112 1.00 98.69 178 CYS A C 1
ATOM 1427 O O . CYS A 1 178 ? -1.635 -1.015 8.213 1.00 98.69 178 CYS A O 1
ATOM 1429 N N . ALA A 1 179 ? 0.203 -0.615 9.437 1.00 98.75 179 ALA A N 1
ATOM 1430 C CA . ALA A 1 179 ? 1.060 -1.632 8.835 1.00 98.75 179 ALA A CA 1
ATOM 1431 C C . ALA A 1 179 ? 1.573 -2.594 9.910 1.00 98.75 179 ALA A C 1
ATOM 1433 O O . ALA A 1 179 ? 1.650 -2.245 11.095 1.00 98.75 179 ALA A O 1
ATOM 1434 N N . VAL A 1 180 ? 1.969 -3.800 9.517 1.00 98.56 180 VAL A N 1
ATOM 1435 C CA . VAL A 1 180 ? 2.512 -4.814 10.428 1.00 98.56 180 VAL A CA 1
ATOM 1436 C C . VAL A 1 180 ? 3.825 -5.338 9.871 1.00 98.56 180 VAL A C 1
ATOM 1438 O O . VAL A 1 180 ? 3.931 -5.574 8.677 1.00 98.56 180 VAL A O 1
ATOM 1441 N N . ASN A 1 181 ? 4.829 -5.531 10.728 1.00 97.88 181 ASN A N 1
ATOM 1442 C CA . ASN A 1 181 ? 6.074 -6.158 10.280 1.00 97.88 181 ASN A CA 1
ATOM 1443 C C . ASN A 1 181 ? 5.851 -7.612 9.831 1.00 97.88 181 ASN A C 1
ATOM 1445 O O . ASN A 1 181 ? 4.935 -8.286 10.303 1.00 97.88 181 ASN A O 1
ATOM 1449 N N . SER A 1 182 ? 6.760 -8.154 9.027 1.00 96.12 182 SER A N 1
ATOM 1450 C CA . SER A 1 182 ? 6.699 -9.527 8.501 1.00 96.12 182 SER A CA 1
ATOM 1451 C C . SER A 1 182 ? 6.536 -10.623 9.570 1.00 96.12 182 SER A C 1
ATOM 1453 O O . SER A 1 182 ? 5.989 -11.695 9.302 1.00 96.12 182 SER A O 1
ATOM 1455 N N . GLU A 1 183 ? 6.977 -10.373 10.809 1.00 96.94 183 GLU A N 1
ATOM 1456 C CA . GLU A 1 183 ? 6.810 -11.298 11.938 1.00 96.94 183 GLU A CA 1
ATOM 1457 C C . GLU A 1 183 ? 5.400 -11.288 12.559 1.00 96.94 183 GLU A C 1
ATOM 1459 O O . GLU A 1 183 ? 5.094 -12.153 13.386 1.00 96.94 183 GLU A O 1
ATOM 1464 N N . GLY A 1 184 ? 4.552 -10.311 12.230 1.00 97.38 184 GLY A N 1
ATOM 1465 C CA . GLY A 1 184 ? 3.226 -10.164 12.826 1.00 97.38 184 GLY A CA 1
ATOM 1466 C C . GLY A 1 184 ? 3.261 -9.735 14.294 1.00 97.38 184 GLY A C 1
ATOM 1467 O O . GLY A 1 184 ? 2.351 -10.058 15.053 1.00 97.38 184 GLY A O 1
ATOM 1468 N N . THR A 1 185 ? 4.334 -9.097 14.765 1.00 98.06 185 THR A N 1
ATOM 1469 C CA . THR A 1 185 ? 4.554 -8.809 16.197 1.00 98.06 185 THR A CA 1
ATOM 1470 C C . THR A 1 185 ? 4.426 -7.335 16.549 1.00 98.06 185 THR A C 1
ATOM 1472 O O . THR A 1 185 ? 4.227 -7.001 17.725 1.00 98.06 185 THR A O 1
ATOM 1475 N N . ILE A 1 186 ? 4.534 -6.461 15.552 1.00 98.56 186 ILE A N 1
ATOM 1476 C CA . ILE A 1 186 ? 4.583 -5.016 15.715 1.00 98.56 186 ILE A CA 1
ATOM 1477 C C . ILE A 1 186 ? 3.611 -4.363 14.734 1.00 98.56 186 ILE A C 1
ATOM 1479 O O . ILE A 1 186 ? 3.690 -4.616 13.537 1.00 98.56 186 ILE A O 1
ATOM 1483 N N . VAL A 1 187 ? 2.744 -3.492 15.252 1.00 98.69 187 VAL A N 1
ATOM 1484 C CA . VAL A 1 187 ? 1.886 -2.597 14.465 1.00 98.69 187 VAL A CA 1
ATOM 1485 C C . VAL A 1 187 ? 2.539 -1.221 14.381 1.00 98.69 187 VAL A C 1
ATOM 1487 O O . VAL A 1 187 ? 2.982 -0.672 15.395 1.00 98.69 187 VAL A O 1
ATOM 1490 N N . TYR A 1 188 ? 2.543 -0.648 13.188 1.00 98.81 188 TYR A N 1
ATOM 1491 C CA . TYR A 1 188 ? 2.947 0.719 12.902 1.00 98.81 188 TYR A CA 1
ATOM 1492 C C . TYR A 1 188 ? 1.729 1.517 12.460 1.00 98.81 188 TYR A C 1
ATOM 1494 O O . TYR A 1 188 ? 0.900 1.026 11.703 1.00 98.81 188 TYR A O 1
ATOM 1502 N N . THR A 1 189 ? 1.603 2.735 12.966 1.00 98.62 189 THR A N 1
ATOM 1503 C CA . THR A 1 189 ? 0.523 3.656 12.596 1.00 98.62 189 THR A CA 1
ATOM 1504 C C . THR A 1 189 ? 0.887 5.074 13.049 1.00 98.62 189 THR A C 1
ATOM 1506 O O . THR A 1 189 ? 1.950 5.302 13.642 1.00 98.62 189 THR A O 1
ATOM 1509 N N . SER A 1 190 ? 0.029 6.053 12.807 1.00 98.25 190 SER A N 1
ATOM 1510 C CA . SER A 1 190 ? 0.198 7.424 13.269 1.00 98.25 190 SER A CA 1
ATOM 1511 C C . SER A 1 190 ? -1.144 8.086 13.565 1.00 98.25 190 SER A C 1
ATOM 1513 O O . SER A 1 190 ? -2.201 7.514 13.320 1.00 98.25 190 SER A O 1
ATOM 1515 N N . ASP A 1 191 ? -1.090 9.305 14.108 1.00 97.00 191 ASP A N 1
ATOM 1516 C CA . ASP A 1 191 ? -2.232 10.203 13.948 1.00 97.00 191 ASP A CA 1
ATOM 1517 C C . ASP A 1 191 ? -2.399 10.547 12.459 1.00 97.00 191 ASP A C 1
ATOM 1519 O O . ASP A 1 191 ? -1.454 10.423 11.676 1.00 97.00 191 ASP A O 1
ATOM 1523 N N . ASP A 1 192 ? -3.587 11.019 12.109 1.00 93.81 192 ASP A N 1
ATOM 1524 C CA . ASP A 1 192 ? -3.939 11.512 10.776 1.00 93.81 192 ASP A CA 1
ATOM 1525 C C . ASP A 1 192 ? -2.938 12.555 10.239 1.00 93.81 192 ASP A C 1
ATOM 1527 O O . ASP A 1 192 ? -2.433 12.459 9.131 1.00 93.81 192 ASP A O 1
ATOM 1531 N N . ASN A 1 193 ? -2.533 13.493 11.099 1.00 95.88 193 ASN A N 1
ATOM 1532 C CA . ASN A 1 193 ? -1.466 14.449 10.828 1.00 95.88 193 ASN A CA 1
ATOM 1533 C C . ASN A 1 193 ? -0.231 14.089 11.666 1.00 95.88 193 ASN A C 1
ATOM 1535 O O . ASN A 1 193 ? -0.260 14.191 12.899 1.00 95.88 193 ASN A O 1
ATOM 1539 N N . ALA A 1 194 ? 0.871 13.686 11.029 1.00 97.31 194 ALA A N 1
ATOM 1540 C CA . ALA A 1 194 ? 1.971 13.020 11.721 1.00 97.31 194 ALA A CA 1
ATOM 1541 C C . ALA A 1 194 ? 3.366 13.523 11.341 1.00 97.31 194 ALA A C 1
ATOM 1543 O O . ALA A 1 194 ? 3.745 13.628 10.181 1.00 97.31 194 ALA A O 1
ATOM 1544 N N . SER A 1 195 ? 4.190 13.753 12.367 1.00 98.12 195 SER A N 1
ATOM 1545 C CA . SER A 1 195 ? 5.643 13.975 12.228 1.00 98.12 195 SER A CA 1
ATOM 1546 C C . SER A 1 195 ? 6.471 12.780 12.711 1.00 98.12 195 SER A C 1
ATOM 1548 O O . SER A 1 195 ? 7.703 12.835 12.784 1.00 98.12 195 SER A O 1
ATOM 1550 N N . SER A 1 196 ? 5.791 11.695 13.077 1.00 98.44 196 SER A N 1
ATOM 1551 C CA . SER A 1 196 ? 6.388 10.458 13.557 1.00 98.44 196 SER A CA 1
ATOM 1552 C C . SER A 1 196 ? 5.428 9.288 13.393 1.00 98.44 196 SER A C 1
ATOM 1554 O O . SER A 1 196 ? 4.231 9.450 13.631 1.00 98.44 196 SER A O 1
ATOM 1556 N N . ILE A 1 197 ? 5.974 8.110 13.116 1.00 98.62 197 ILE A N 1
ATOM 1557 C CA . ILE A 1 197 ? 5.249 6.838 13.132 1.00 98.62 197 ILE A CA 1
ATOM 1558 C C . ILE A 1 197 ? 5.413 6.207 14.512 1.00 98.62 197 ILE A C 1
ATOM 1560 O O . ILE A 1 197 ? 6.522 6.130 15.050 1.00 98.62 197 ILE A O 1
ATOM 1564 N N . LYS A 1 198 ? 4.305 5.758 15.089 1.00 98.69 198 LYS A N 1
ATOM 1565 C CA . LYS A 1 198 ? 4.257 5.083 16.384 1.00 98.69 198 LYS A CA 1
ATOM 1566 C C . LYS A 1 198 ? 4.315 3.580 16.178 1.00 98.69 198 LYS A C 1
ATOM 1568 O O . LYS A 1 198 ? 3.719 3.043 15.250 1.00 98.69 198 LYS A O 1
ATOM 1573 N N . GLN A 1 199 ? 5.037 2.922 17.072 1.00 98.56 199 GLN A N 1
ATOM 1574 C CA . GLN A 1 199 ? 5.255 1.488 17.057 1.00 98.56 199 GLN A CA 1
ATOM 1575 C C . GLN A 1 199 ? 4.573 0.856 18.271 1.00 98.56 199 GLN A C 1
ATOM 1577 O O . GLN A 1 199 ? 4.847 1.253 19.406 1.00 98.56 199 GLN A O 1
ATOM 1582 N N . TYR A 1 200 ? 3.733 -0.150 18.051 1.00 98.81 200 TYR A N 1
ATOM 1583 C CA . TYR A 1 200 ? 3.006 -0.871 19.092 1.00 98.81 200 TYR A CA 1
ATOM 1584 C C . TYR A 1 200 ? 3.353 -2.356 19.049 1.00 98.81 200 TYR A C 1
ATOM 1586 O O . TYR A 1 200 ? 3.261 -2.988 18.003 1.00 98.81 200 TYR A O 1
ATOM 1594 N N . SER A 1 201 ? 3.722 -2.941 20.187 1.00 98.44 201 SER A N 1
ATOM 1595 C CA . SER A 1 201 ? 3.873 -4.393 20.292 1.00 98.44 201 SER A CA 1
ATOM 1596 C C . SER A 1 201 ? 2.522 -5.065 20.524 1.00 98.44 201 SER A C 1
ATOM 1598 O O . SER A 1 201 ? 1.692 -4.551 21.280 1.00 98.44 201 SER A O 1
ATOM 1600 N N . ILE A 1 202 ? 2.316 -6.225 19.893 1.00 98.50 202 ILE A N 1
ATOM 1601 C CA . ILE A 1 202 ? 1.098 -7.028 20.041 1.00 98.50 202 ILE A CA 1
ATOM 1602 C C . ILE A 1 202 ? 1.320 -8.129 21.079 1.00 98.50 202 ILE A C 1
ATOM 1604 O O . ILE A 1 202 ? 2.170 -9.011 20.924 1.00 98.50 202 ILE A O 1
ATOM 1608 N N . ASN A 1 203 ? 0.506 -8.139 22.132 1.00 98.19 203 ASN A N 1
ATOM 1609 C CA . ASN A 1 203 ? 0.434 -9.248 23.072 1.00 98.19 203 ASN A CA 1
ATOM 1610 C C . ASN A 1 203 ? -0.612 -10.281 22.631 1.00 98.19 203 ASN A C 1
ATOM 1612 O O . ASN A 1 203 ? -1.726 -10.354 23.156 1.00 98.19 203 ASN A O 1
ATOM 1616 N N . TRP A 1 204 ? -0.205 -11.156 21.716 1.00 98.00 204 TRP A N 1
ATOM 1617 C CA . TRP A 1 204 ? -1.044 -12.231 21.184 1.00 98.00 204 TRP A CA 1
ATOM 1618 C C . TRP A 1 204 ? -1.619 -13.188 22.239 1.00 98.00 204 TRP A C 1
ATOM 1620 O O . TRP A 1 204 ? -2.649 -13.816 22.007 1.00 98.00 204 TRP A O 1
ATOM 1630 N N . SER A 1 205 ? -1.009 -13.288 23.427 1.00 97.31 205 SER A N 1
ATOM 1631 C CA . SER A 1 205 ? -1.506 -14.184 24.483 1.00 97.31 205 SER A CA 1
ATOM 1632 C C . SER A 1 205 ? -2.841 -13.746 25.091 1.00 97.31 205 SER A C 1
ATOM 1634 O O . SER A 1 205 ? -3.532 -14.570 25.694 1.00 97.31 205 SER A O 1
ATOM 1636 N N . ILE A 1 206 ? -3.212 -12.473 24.928 1.00 97.25 206 ILE A N 1
ATOM 1637 C CA . ILE A 1 206 ? -4.445 -11.905 25.483 1.00 97.25 206 ILE A CA 1
ATOM 1638 C C . ILE A 1 206 ? -5.405 -11.376 24.416 1.00 97.25 206 ILE A C 1
ATOM 1640 O O . ILE A 1 206 ? -6.488 -10.943 24.787 1.00 97.25 206 ILE A O 1
ATOM 1644 N N . ILE A 1 207 ? -5.073 -11.473 23.122 1.00 97.06 207 ILE A N 1
ATOM 1645 C CA . ILE A 1 207 ? -5.900 -10.904 22.043 1.00 97.06 207 ILE A CA 1
ATOM 1646 C C . ILE A 1 207 ? -7.318 -11.487 22.000 1.00 97.06 207 ILE A C 1
ATOM 1648 O O . ILE A 1 207 ? -8.261 -10.811 21.628 1.00 97.06 207 ILE A O 1
ATOM 1652 N N . ASN A 1 208 ? -7.494 -12.741 22.426 1.00 95.94 208 ASN A N 1
ATOM 1653 C CA . ASN A 1 208 ? -8.806 -13.395 22.467 1.00 95.94 208 ASN A CA 1
ATOM 1654 C C . ASN A 1 208 ? -9.613 -13.046 23.735 1.00 95.94 208 ASN A C 1
ATOM 1656 O O . ASN A 1 208 ? -10.711 -13.568 23.933 1.00 95.94 208 ASN A O 1
ATOM 1660 N N . ASN A 1 209 ? -9.067 -12.236 24.646 1.00 95.12 209 ASN A N 1
ATOM 1661 C CA . ASN A 1 209 ? -9.744 -11.849 25.876 1.00 95.12 209 ASN A CA 1
ATOM 1662 C C . ASN A 1 209 ? -10.543 -10.558 25.674 1.00 95.12 209 ASN A C 1
ATOM 1664 O O . ASN A 1 209 ? -10.124 -9.490 26.102 1.00 95.12 209 ASN A O 1
ATOM 1668 N N . THR A 1 210 ? -11.758 -10.680 25.146 1.00 93.31 210 THR A N 1
ATOM 1669 C CA . THR A 1 210 ? -12.663 -9.550 24.861 1.00 93.31 210 THR A CA 1
ATOM 1670 C C . THR A 1 210 ? -13.157 -8.777 26.094 1.00 93.31 210 THR A C 1
ATOM 1672 O O . THR A 1 210 ? -14.000 -7.896 25.967 1.00 93.31 210 THR A O 1
ATOM 1675 N N . SER A 1 211 ? -12.713 -9.130 27.306 1.00 93.56 211 SER A N 1
ATOM 1676 C CA . SER A 1 211 ? -12.968 -8.342 28.522 1.00 93.56 211 SER A CA 1
ATOM 1677 C C . SER A 1 211 ? -11.880 -7.301 28.800 1.00 93.56 211 SER A C 1
ATOM 1679 O O . SER A 1 211 ? -12.022 -6.491 29.719 1.00 93.56 211 SER A O 1
ATOM 1681 N N . VAL A 1 212 ? -10.784 -7.336 28.035 1.00 92.56 212 VAL A N 1
ATOM 1682 C CA . VAL A 1 212 ? -9.628 -6.455 28.172 1.00 92.56 212 VAL A CA 1
ATOM 1683 C C . VAL A 1 212 ? -9.194 -5.987 26.777 1.00 92.56 212 VAL A C 1
ATOM 1685 O O . VAL A 1 212 ? -9.014 -6.800 25.881 1.00 92.56 212 VAL A O 1
ATOM 1688 N N . HIS A 1 213 ? -9.002 -4.677 26.619 1.00 96.25 213 HIS A N 1
ATOM 1689 C CA . HIS A 1 213 ? -8.625 -4.025 25.355 1.00 96.25 213 HIS A CA 1
ATOM 1690 C C . HIS A 1 213 ? -7.265 -3.324 25.507 1.00 96.25 213 HIS A C 1
ATOM 1692 O O . HIS A 1 213 ? -7.164 -2.099 25.403 1.00 96.25 213 HIS A O 1
ATOM 1698 N N . ASN A 1 214 ? -6.240 -4.090 25.903 1.00 96.44 214 ASN A N 1
ATOM 1699 C CA . ASN A 1 214 ? -4.873 -3.601 26.112 1.00 96.44 214 ASN A CA 1
ATOM 1700 C C . ASN A 1 214 ? -3.760 -4.522 25.564 1.00 96.44 214 ASN A C 1
ATOM 1702 O O . ASN A 1 214 ? -2.636 -4.504 26.076 1.00 96.44 214 ASN A O 1
ATOM 1706 N N . ALA A 1 215 ? -4.048 -5.344 24.556 1.00 97.81 215 ALA A N 1
ATOM 1707 C CA . ALA A 1 215 ? -3.049 -6.174 23.892 1.00 97.81 215 ALA A CA 1
ATOM 1708 C C . ALA A 1 215 ? -2.029 -5.351 23.094 1.00 97.81 215 ALA A C 1
ATOM 1710 O O . ALA A 1 215 ? -0.926 -5.844 22.869 1.00 97.81 215 ALA A O 1
ATOM 1711 N N . LEU A 1 216 ? -2.352 -4.109 22.716 1.00 98.38 216 LEU A N 1
ATOM 1712 C CA . LEU A 1 216 ? -1.406 -3.174 22.109 1.00 98.38 216 LEU A CA 1
ATOM 1713 C C . LEU A 1 216 ? -0.712 -2.310 23.163 1.00 98.38 216 LEU A C 1
ATOM 1715 O O . LEU A 1 216 ? -1.342 -1.707 24.032 1.00 98.38 216 LEU A O 1
ATOM 1719 N N . SER A 1 217 ? 0.614 -2.229 23.079 1.0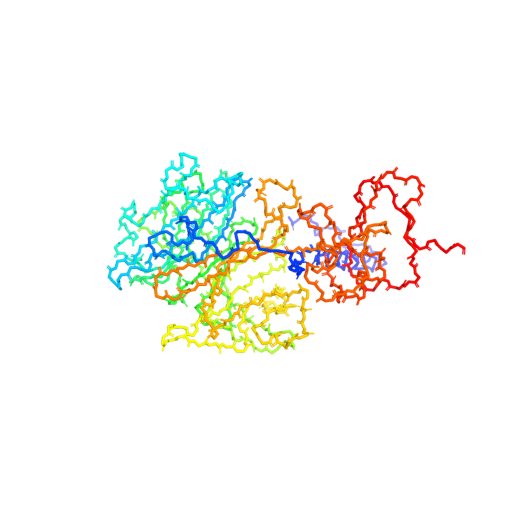0 98.00 217 SER A N 1
ATOM 1720 C CA . SER A 1 217 ? 1.435 -1.383 23.951 1.00 98.00 217 SER A CA 1
ATOM 1721 C C . SER A 1 217 ? 2.402 -0.549 23.126 1.00 98.00 217 SER A C 1
ATOM 1723 O O . SER A 1 217 ? 3.204 -1.102 22.377 1.00 98.00 217 SER A O 1
ATOM 1725 N N . LEU A 1 218 ? 2.359 0.778 23.290 1.00 98.19 218 LEU A N 1
ATOM 1726 C CA . LEU A 1 218 ? 3.297 1.688 22.629 1.00 98.19 218 LEU A CA 1
ATOM 1727 C C . LEU A 1 218 ? 4.733 1.338 23.044 1.00 98.19 218 LEU A C 1
ATOM 1729 O O . LEU A 1 218 ? 5.082 1.440 24.223 1.00 98.19 218 LEU A O 1
ATOM 1733 N N . SER A 1 219 ? 5.553 0.928 22.080 1.00 97.81 219 SER A N 1
ATOM 1734 C CA . SER A 1 219 ? 6.956 0.581 22.291 1.00 97.81 219 SER A CA 1
ATOM 1735 C C . SER A 1 219 ? 7.904 1.720 21.929 1.00 97.81 219 SER A C 1
ATOM 1737 O O . SER A 1 219 ? 8.883 1.920 22.643 1.00 97.81 219 SER A O 1
ATOM 1739 N N . ASP A 1 220 ? 7.628 2.458 20.849 1.00 98.25 220 ASP A N 1
ATOM 1740 C CA . ASP A 1 220 ? 8.482 3.561 20.388 1.00 98.25 220 ASP A CA 1
ATOM 1741 C C . ASP A 1 220 ? 7.705 4.548 19.490 1.00 98.25 220 ASP A C 1
ATOM 1743 O O . ASP A 1 220 ? 6.565 4.291 19.094 1.00 98.25 220 ASP A O 1
ATOM 1747 N N . SER A 1 221 ? 8.313 5.694 19.186 1.00 98.31 221 SER A N 1
ATOM 1748 C CA . SER A 1 221 ? 7.813 6.716 18.268 1.00 98.31 221 SER A CA 1
ATOM 1749 C C . SER A 1 221 ? 8.977 7.273 17.453 1.00 98.31 221 SER A C 1
ATOM 1751 O O . SER A 1 221 ? 9.868 7.942 17.983 1.00 98.31 221 SER A O 1
ATOM 1753 N N . HIS A 1 222 ? 8.957 7.031 16.149 1.00 98.50 222 HIS A N 1
ATOM 1754 C CA . HIS A 1 222 ? 10.071 7.320 15.254 1.00 98.50 222 HIS A CA 1
ATOM 1755 C C . HIS A 1 222 ? 9.766 8.539 14.386 1.00 98.50 222 HIS A C 1
ATOM 1757 O O . HIS A 1 222 ? 8.758 8.532 13.682 1.00 98.50 222 HIS A O 1
ATOM 1763 N N . PRO A 1 223 ? 10.607 9.586 14.401 1.00 98.56 223 PRO A N 1
ATOM 1764 C CA . PRO A 1 223 ? 10.361 10.785 13.612 1.00 98.56 223 PRO A CA 1
ATOM 1765 C C . PRO A 1 223 ? 10.404 10.494 12.108 1.00 98.56 223 PRO A C 1
ATOM 1767 O O . PRO A 1 223 ? 11.149 9.619 11.660 1.00 98.56 223 PRO A O 1
ATOM 1770 N N . LEU A 1 224 ? 9.649 11.283 11.346 1.00 98.69 224 LEU A N 1
ATOM 1771 C CA . LEU A 1 224 ? 9.677 11.315 9.887 1.00 98.69 224 LEU A CA 1
ATOM 1772 C C . LEU A 1 224 ? 10.703 12.342 9.398 1.00 98.69 224 LEU A C 1
ATOM 1774 O O . LEU A 1 224 ? 10.824 13.448 9.949 1.00 98.69 224 LEU A O 1
ATOM 1778 N N . LYS A 1 225 ? 11.451 11.980 8.356 1.00 98.19 225 LYS A N 1
ATOM 1779 C CA . LYS A 1 225 ? 12.386 12.869 7.661 1.00 98.19 225 LYS A CA 1
ATOM 1780 C C . LYS A 1 225 ? 12.170 12.842 6.160 1.00 98.19 225 LYS A C 1
ATOM 1782 O O . LYS A 1 225 ? 11.963 11.771 5.607 1.00 98.19 225 LYS A O 1
ATOM 1787 N N . ASP A 1 226 ? 12.300 14.000 5.521 1.00 96.44 226 ASP A N 1
ATOM 1788 C CA . ASP A 1 226 ? 12.250 14.125 4.062 1.00 96.44 226 ASP A CA 1
ATOM 1789 C C . ASP A 1 226 ? 13.514 13.541 3.390 1.00 96.44 226 ASP A C 1
ATOM 1791 O O . ASP A 1 226 ? 14.493 13.160 4.053 1.00 96.44 226 ASP A O 1
ATOM 1795 N N . LEU A 1 227 ? 13.528 13.532 2.052 1.00 92.75 227 LEU A N 1
ATOM 1796 C CA . LEU A 1 227 ? 14.677 13.110 1.231 1.00 92.75 227 LEU A CA 1
ATOM 1797 C C . LEU A 1 227 ? 16.008 13.779 1.644 1.00 92.75 227 LEU A C 1
ATOM 1799 O O . LEU A 1 227 ? 17.085 13.166 1.593 1.00 92.75 227 LEU A O 1
ATOM 1803 N N . ASN A 1 228 ? 15.946 15.032 2.102 1.00 96.06 228 ASN A N 1
ATOM 1804 C CA . ASN A 1 228 ? 17.094 15.844 2.509 1.00 96.06 228 ASN A CA 1
ATOM 1805 C C . ASN A 1 228 ? 17.493 15.639 3.984 1.00 96.06 228 ASN A C 1
ATOM 1807 O O . ASN A 1 228 ? 18.532 16.144 4.414 1.00 96.06 228 ASN A O 1
ATOM 1811 N N . GLY A 1 229 ? 16.720 14.871 4.756 1.00 96.38 229 GLY A N 1
ATOM 1812 C CA . GLY A 1 229 ? 16.931 14.640 6.184 1.00 96.38 229 GLY A CA 1
ATOM 1813 C C . GLY A 1 229 ? 16.361 15.731 7.101 1.00 96.38 229 GLY A C 1
ATOM 1814 O O . GLY A 1 229 ? 16.695 15.750 8.289 1.00 96.38 229 GLY A O 1
ATOM 1815 N N . ASN A 1 230 ? 15.525 16.637 6.593 1.00 97.81 230 ASN A N 1
ATOM 1816 C CA . ASN A 1 230 ? 14.783 17.599 7.411 1.00 97.81 230 ASN A CA 1
ATOM 1817 C C . ASN A 1 230 ? 13.586 16.918 8.075 1.00 97.81 230 ASN A C 1
ATOM 1819 O O . ASN A 1 230 ? 13.139 15.876 7.616 1.00 97.81 230 ASN A O 1
ATOM 1823 N N . SER A 1 231 ? 13.060 17.493 9.161 1.00 98.00 231 SER A N 1
ATOM 1824 C CA . SER A 1 231 ? 11.790 17.022 9.733 1.00 98.00 231 SER A CA 1
ATOM 1825 C C . SER A 1 231 ? 10.662 17.134 8.714 1.00 98.00 231 SER A C 1
ATOM 1827 O O . SER A 1 231 ? 10.526 18.176 8.079 1.00 98.00 231 SER A O 1
ATOM 1829 N N . LEU A 1 232 ? 9.868 16.074 8.616 1.00 97.75 232 LEU A N 1
ATOM 1830 C CA . LEU A 1 232 ? 8.705 15.986 7.749 1.00 97.75 232 LEU A CA 1
ATOM 1831 C C . LEU A 1 232 ? 7.441 15.911 8.611 1.00 97.75 232 LEU A C 1
ATOM 1833 O O . LEU A 1 232 ? 7.439 15.253 9.654 1.00 97.75 232 LEU A O 1
ATOM 1837 N N . LEU A 1 233 ? 6.402 16.623 8.188 1.00 97.44 233 LEU A N 1
ATOM 1838 C CA . LEU A 1 233 ? 5.036 16.498 8.680 1.00 97.44 233 LEU A CA 1
ATOM 1839 C C . LEU A 1 233 ? 4.216 16.043 7.478 1.00 97.44 233 LEU A C 1
ATOM 1841 O O . LEU A 1 233 ? 4.194 16.755 6.478 1.00 97.44 233 LEU A O 1
ATOM 1845 N N . LEU A 1 234 ? 3.627 14.858 7.573 1.00 96.75 234 LEU A N 1
ATOM 1846 C CA . LEU A 1 234 ? 2.629 14.395 6.623 1.00 96.75 234 LEU A CA 1
ATOM 1847 C C . LEU A 1 234 ? 1.242 14.740 7.155 1.00 96.75 234 LEU A C 1
ATOM 1849 O O . LEU A 1 234 ? 1.022 14.767 8.374 1.00 96.75 234 LEU A O 1
ATOM 1853 N N . HIS A 1 235 ? 0.352 15.032 6.224 1.00 95.00 235 HIS A N 1
ATOM 1854 C CA . HIS A 1 235 ? -1.030 15.393 6.465 1.00 95.00 235 HIS A CA 1
ATOM 1855 C C . HIS A 1 235 ? -1.922 14.294 5.912 1.00 95.00 235 HIS A C 1
ATOM 1857 O O . HIS A 1 235 ? -1.546 13.654 4.936 1.00 95.00 235 HIS A O 1
ATOM 1863 N N . ASP A 1 236 ? -3.055 14.085 6.570 1.00 94.25 236 ASP A N 1
ATOM 1864 C CA . ASP A 1 236 ? -4.127 13.209 6.115 1.00 94.25 236 ASP A CA 1
ATOM 1865 C C . ASP A 1 236 ? -3.625 11.823 5.673 1.00 94.25 236 ASP A C 1
ATOM 1867 O O . ASP A 1 236 ? -3.562 11.488 4.494 1.00 94.25 236 ASP A O 1
ATOM 1871 N N . MET A 1 237 ? -3.127 11.049 6.634 1.00 96.44 237 MET A N 1
ATOM 1872 C CA . MET A 1 237 ? -2.499 9.747 6.398 1.00 96.44 237 MET A CA 1
ATOM 1873 C C . MET A 1 237 ? -3.554 8.672 6.115 1.00 96.44 237 MET A C 1
ATOM 1875 O O . MET A 1 237 ? -4.256 8.245 7.035 1.00 96.44 237 MET A O 1
ATOM 1879 N N . GLN A 1 238 ? -3.587 8.182 4.878 1.00 95.94 238 GLN A N 1
ATOM 1880 C CA . GLN A 1 238 ? -4.662 7.322 4.374 1.00 95.94 238 GLN A CA 1
ATOM 1881 C C . GLN A 1 238 ? -4.298 5.845 4.343 1.00 95.94 238 GLN A C 1
ATOM 1883 O O . GLN A 1 238 ? -5.144 4.998 4.594 1.00 95.94 238 GLN A O 1
ATOM 1888 N N . GLY A 1 239 ? -3.031 5.521 4.075 1.00 97.94 239 GLY A N 1
ATOM 1889 C CA . GLY A 1 239 ? -2.615 4.134 3.899 1.00 97.94 239 GLY A CA 1
ATOM 1890 C C . GLY A 1 239 ? -1.160 3.874 4.225 1.00 97.94 239 GLY A C 1
ATOM 1891 O O . GLY A 1 239 ? -0.329 4.789 4.200 1.00 97.94 239 GLY A O 1
ATOM 1892 N N . GLY A 1 240 ? -0.832 2.615 4.505 1.00 98.31 240 GLY A N 1
ATOM 1893 C CA . GLY A 1 240 ? 0.556 2.227 4.692 1.00 98.31 240 GLY A CA 1
ATOM 1894 C C . GLY A 1 240 ? 0.809 0.732 4.796 1.00 98.31 240 GLY A C 1
ATOM 1895 O O . GLY A 1 240 ? 0.105 0.021 5.499 1.00 98.31 240 GLY A O 1
ATOM 1896 N N . GLU A 1 241 ? 1.884 0.280 4.152 1.00 98.44 241 GLU A N 1
ATOM 1897 C CA . GLU A 1 241 ? 2.238 -1.137 4.027 1.00 98.44 241 GLU A CA 1
ATOM 1898 C C . GLU A 1 241 ? 3.757 -1.305 3.904 1.00 98.44 241 GLU A C 1
ATOM 1900 O O . GLU A 1 241 ? 4.453 -0.447 3.340 1.00 98.44 241 GLU A O 1
ATOM 1905 N N . PHE A 1 242 ? 4.277 -2.410 4.434 1.00 98.00 242 PHE A N 1
ATOM 1906 C CA . PHE A 1 242 ? 5.677 -2.784 4.252 1.00 98.00 242 PHE A CA 1
ATOM 1907 C C . PHE A 1 242 ? 5.888 -3.538 2.940 1.00 98.00 242 PHE A C 1
ATOM 1909 O O . PHE A 1 242 ? 5.007 -4.238 2.456 1.00 98.00 242 PHE A O 1
ATOM 1916 N N . ASP A 1 243 ? 7.088 -3.453 2.367 1.00 95.75 243 ASP A N 1
ATOM 1917 C CA . ASP A 1 243 ? 7.485 -4.474 1.399 1.00 95.75 243 ASP A CA 1
ATOM 1918 C C . ASP A 1 243 ? 7.698 -5.841 2.078 1.00 95.75 243 ASP A C 1
ATOM 1920 O O . ASP A 1 243 ? 7.814 -5.941 3.300 1.00 95.75 243 ASP A O 1
ATOM 1924 N N . ASP A 1 244 ? 7.833 -6.905 1.279 1.00 92.81 244 ASP A N 1
ATOM 1925 C CA . ASP A 1 244 ? 8.012 -8.292 1.761 1.00 92.81 244 ASP A CA 1
ATOM 1926 C C . ASP A 1 244 ? 9.204 -8.508 2.727 1.00 92.81 244 ASP A C 1
ATOM 1928 O O . ASP A 1 244 ? 9.372 -9.599 3.282 1.00 92.81 244 ASP A O 1
ATOM 1932 N N . HIS A 1 245 ? 10.077 -7.509 2.889 1.00 91.81 245 HIS A N 1
ATOM 1933 C CA . HIS A 1 245 ? 11.315 -7.590 3.661 1.00 91.81 245 HIS A CA 1
ATOM 1934 C C . HIS A 1 245 ? 11.387 -6.595 4.830 1.00 91.81 245 HIS A C 1
ATOM 1936 O O . HIS A 1 245 ? 12.432 -6.530 5.482 1.00 91.81 245 HIS A O 1
ATOM 1942 N N . ASP A 1 246 ? 10.319 -5.839 5.111 1.00 94.62 246 ASP A N 1
ATOM 1943 C CA . ASP A 1 246 ? 10.301 -4.744 6.095 1.00 94.62 246 ASP A CA 1
ATOM 1944 C C . ASP A 1 246 ? 11.399 -3.676 5.853 1.00 94.62 246 ASP A C 1
ATOM 1946 O O . ASP A 1 246 ? 11.833 -2.974 6.773 1.00 94.62 246 ASP A O 1
ATOM 1950 N N . GLU A 1 247 ? 11.906 -3.562 4.623 1.00 92.69 247 GLU A N 1
ATOM 1951 C CA . GLU A 1 247 ? 12.969 -2.621 4.252 1.00 92.69 247 GLU A CA 1
ATOM 1952 C C . GLU A 1 247 ? 12.401 -1.240 3.944 1.00 92.69 247 GLU A C 1
ATOM 1954 O O . GLU A 1 247 ? 13.011 -0.213 4.289 1.00 92.69 247 GLU A O 1
ATOM 1959 N N . PHE A 1 248 ? 11.232 -1.232 3.303 1.00 95.88 248 PHE A N 1
ATOM 1960 C CA . PHE A 1 248 ? 10.517 -0.032 2.911 1.00 95.88 248 PHE A CA 1
ATOM 1961 C C . PHE A 1 248 ? 9.117 -0.016 3.506 1.00 95.88 248 PHE A C 1
ATOM 1963 O O . PHE A 1 248 ? 8.397 -1.005 3.442 1.00 95.88 248 PHE A O 1
ATOM 1970 N N . LEU A 1 249 ? 8.735 1.141 4.037 1.00 98.00 249 LEU A N 1
ATOM 1971 C CA . LEU A 1 249 ? 7.359 1.456 4.394 1.00 98.00 249 LEU A CA 1
ATOM 1972 C C . LEU A 1 249 ? 6.809 2.427 3.351 1.00 98.00 249 LEU A C 1
ATOM 1974 O O . LEU A 1 249 ? 7.336 3.537 3.204 1.00 98.00 249 LEU A O 1
ATOM 1978 N N . TYR A 1 250 ? 5.773 2.008 2.637 1.00 98.31 250 TYR A N 1
ATOM 1979 C CA . TYR A 1 250 ? 5.007 2.865 1.742 1.00 98.31 250 TYR A CA 1
ATOM 1980 C C . TYR A 1 250 ? 3.915 3.558 2.542 1.00 98.31 250 TYR A C 1
ATOM 1982 O O . TYR A 1 250 ? 3.318 2.936 3.412 1.00 98.31 250 TYR A O 1
ATOM 1990 N N . ILE A 1 251 ? 3.675 4.833 2.258 1.00 98.38 251 ILE A N 1
ATOM 1991 C CA . ILE A 1 251 ? 2.636 5.640 2.898 1.00 98.38 251 ILE A CA 1
ATOM 1992 C C . ILE A 1 251 ? 1.882 6.413 1.823 1.00 98.38 251 ILE A C 1
ATOM 1994 O O . ILE A 1 251 ? 2.513 7.104 1.024 1.00 98.38 251 ILE A O 1
ATOM 1998 N N . SER A 1 252 ? 0.556 6.322 1.844 1.00 97.56 252 SER A N 1
ATOM 1999 C CA . SER A 1 252 ? -0.352 7.172 1.071 1.00 97.56 252 SER A CA 1
ATOM 2000 C C . SER A 1 252 ? -0.869 8.292 1.968 1.00 97.56 252 SER A C 1
ATOM 2002 O O . SER A 1 252 ? -1.249 8.036 3.116 1.00 97.56 252 SER A O 1
ATOM 2004 N N . SER A 1 253 ? -0.855 9.528 1.478 1.00 95.81 253 SER A N 1
ATOM 2005 C CA . SER A 1 253 ? -1.374 10.676 2.216 1.00 95.81 253 SER A CA 1
ATOM 2006 C C . SER A 1 253 ? -2.034 11.704 1.299 1.00 95.81 253 SER A C 1
ATOM 2008 O O . SER A 1 253 ? -1.626 11.875 0.146 1.00 95.81 253 SER A O 1
ATOM 2010 N N . GLY A 1 254 ? -3.027 12.410 1.832 1.00 93.25 254 GLY A N 1
ATOM 2011 C CA . GLY A 1 254 ? -3.756 13.485 1.168 1.00 93.25 254 GLY A CA 1
ATOM 2012 C C . GLY A 1 254 ? -5.275 13.333 1.242 1.00 93.25 254 GLY A C 1
ATOM 2013 O O . GLY A 1 254 ? -5.805 12.275 1.573 1.00 93.25 254 GLY A O 1
ATOM 2014 N N . LEU A 1 255 ? -5.970 14.417 0.897 1.00 90.19 255 LEU A N 1
ATOM 2015 C CA . LEU A 1 255 ? -7.433 14.505 0.802 1.00 90.19 255 LEU A CA 1
ATOM 2016 C C . LEU A 1 255 ? -7.858 15.256 -0.464 1.00 90.19 255 LEU A C 1
ATOM 2018 O O . LEU A 1 255 ? -7.078 16.022 -1.042 1.00 90.19 255 LEU A O 1
ATOM 2022 N N . THR A 1 256 ? -9.123 15.096 -0.860 1.00 85.94 256 THR A N 1
ATOM 2023 C CA . THR A 1 256 ? -9.758 15.955 -1.872 1.00 85.94 256 THR A CA 1
ATOM 2024 C C . THR A 1 256 ? -10.186 17.317 -1.294 1.00 85.94 256 THR A C 1
ATOM 2026 O O . THR A 1 256 ? -10.670 17.411 -0.165 1.00 85.94 256 THR A O 1
ATOM 2029 N N . GLU A 1 257 ? -10.089 18.402 -2.076 1.00 77.12 257 GLU A N 1
ATOM 2030 C CA . GLU A 1 257 ? -10.659 19.726 -1.744 1.00 77.12 257 GLU A CA 1
ATOM 2031 C C . GLU A 1 257 ? -12.186 19.795 -1.935 1.00 77.12 257 GLU A C 1
ATOM 2033 O O . GLU A 1 257 ? -12.811 20.792 -1.553 1.00 77.12 257 GLU A O 1
ATOM 2038 N N . PHE A 1 258 ? -12.810 18.772 -2.534 1.00 64.81 258 PHE A N 1
ATOM 2039 C CA . PHE A 1 258 ? -14.235 18.795 -2.879 1.00 64.81 258 PHE A CA 1
ATOM 2040 C C . PHE A 1 258 ? -15.146 18.955 -1.650 1.00 64.81 258 PHE A C 1
ATOM 2042 O O . PHE A 1 258 ? -16.170 19.649 -1.699 1.00 64.81 258 PHE A O 1
ATOM 2049 N N . TYR A 1 259 ? -14.754 18.385 -0.511 1.00 63.09 259 TYR A N 1
ATOM 2050 C CA . TYR A 1 259 ? -15.384 18.684 0.766 1.00 63.09 259 TYR A CA 1
ATOM 2051 C C . TYR A 1 259 ? -14.828 20.015 1.279 1.00 63.09 259 TYR A C 1
ATOM 2053 O O . TYR A 1 259 ? -13.620 20.187 1.346 1.00 63.09 259 TYR A O 1
ATOM 2061 N N . PHE A 1 260 ? -15.691 20.949 1.707 1.00 56.34 260 PHE A N 1
ATOM 2062 C CA . PHE A 1 260 ? -15.355 22.296 2.231 1.00 56.34 260 PHE A CA 1
ATOM 2063 C C . PHE A 1 260 ? -14.336 22.352 3.404 1.00 56.34 260 PHE A C 1
ATOM 2065 O O . PHE A 1 260 ? -14.139 23.410 4.007 1.00 56.34 260 PHE A O 1
ATOM 2072 N N . TRP A 1 261 ? -13.732 21.220 3.749 1.00 64.50 261 TRP A N 1
ATOM 2073 C CA . TRP A 1 261 ? -12.827 20.958 4.855 1.00 64.50 261 TRP A CA 1
ATOM 2074 C C . TRP A 1 261 ? -11.486 20.354 4.407 1.00 64.50 261 TRP A C 1
ATOM 2076 O O . TRP A 1 261 ? -10.580 20.303 5.230 1.00 64.50 261 TRP A O 1
ATOM 2086 N N . GLY A 1 262 ? -11.353 19.922 3.147 1.00 65.88 262 GLY A N 1
ATOM 2087 C CA . GLY A 1 262 ? -10.117 19.354 2.618 1.00 65.88 262 GLY A CA 1
ATOM 2088 C C . GLY A 1 262 ? -9.038 20.412 2.396 1.00 65.88 262 GLY A C 1
ATOM 2089 O O . GLY A 1 262 ? -9.319 21.568 2.050 1.00 65.88 262 GLY A O 1
ATOM 2090 N N . HIS A 1 263 ? -7.788 20.023 2.618 1.00 81.50 263 HIS A N 1
ATOM 2091 C CA . HIS A 1 263 ? -6.619 20.846 2.354 1.00 81.50 263 HIS A CA 1
ATOM 2092 C C . HIS A 1 263 ? -5.640 20.047 1.505 1.00 81.50 263 HIS A C 1
ATOM 2094 O O . HIS A 1 263 ? -5.154 19.019 1.946 1.00 81.50 263 HIS A O 1
ATOM 2100 N N . CYS A 1 264 ? -5.307 20.543 0.314 1.00 85.88 264 CYS A N 1
ATOM 2101 C CA . CYS A 1 264 ? -4.197 19.977 -0.437 1.00 85.88 264 CYS A CA 1
ATOM 2102 C C . CYS A 1 264 ? -2.873 20.491 0.113 1.00 85.88 264 CYS A C 1
ATOM 2104 O O . CYS A 1 264 ? -2.558 21.689 -0.007 1.00 85.88 264 CYS A O 1
ATOM 2106 N N . TYR A 1 265 ? -2.049 19.596 0.636 1.00 89.88 265 TYR A N 1
ATOM 2107 C CA . TYR A 1 265 ? -0.692 19.931 1.017 1.00 89.88 265 TYR A CA 1
ATOM 2108 C C . TYR A 1 265 ? 0.278 19.667 -0.144 1.00 89.88 265 TYR A C 1
ATOM 2110 O O . TYR A 1 265 ? 0.114 18.737 -0.931 1.00 89.88 265 TYR A O 1
ATOM 2118 N N . PRO A 1 266 ? 1.312 20.514 -0.311 1.00 86.75 266 PRO A N 1
ATOM 2119 C CA . PRO A 1 266 ? 2.365 20.288 -1.303 1.00 86.75 266 PRO A CA 1
ATOM 2120 C C . PRO A 1 266 ? 3.054 18.928 -1.184 1.00 86.75 266 PRO A C 1
ATOM 2122 O O . PRO A 1 266 ? 3.658 18.473 -2.156 1.00 86.75 266 PRO A O 1
ATOM 2125 N N . GLU A 1 267 ? 3.057 18.375 0.024 1.00 90.31 267 GLU A N 1
ATOM 2126 C CA . GLU A 1 267 ? 3.709 17.132 0.388 1.00 90.31 267 GLU A CA 1
ATOM 2127 C C . GLU A 1 267 ? 2.850 15.900 0.119 1.00 90.31 267 GLU A C 1
ATOM 2129 O O . GLU A 1 267 ? 3.435 14.831 0.081 1.00 90.31 267 GLU A O 1
ATOM 2134 N N . ASP A 1 268 ? 1.543 16.029 -0.108 1.00 92.31 268 ASP A N 1
ATOM 2135 C CA . ASP A 1 268 ? 0.654 14.877 -0.248 1.00 92.31 268 ASP A CA 1
ATOM 2136 C C . ASP A 1 268 ? 0.961 14.018 -1.482 1.00 92.31 268 ASP A C 1
ATOM 2138 O O . ASP A 1 268 ? 1.350 14.516 -2.553 1.00 92.31 268 ASP A O 1
ATOM 2142 N N . GLY A 1 269 ? 0.712 12.719 -1.339 1.00 93.56 269 GLY A N 1
ATOM 2143 C CA . GLY A 1 269 ? 0.875 11.709 -2.369 1.00 93.56 269 GLY A CA 1
ATOM 2144 C C . GLY A 1 269 ? 1.384 10.393 -1.792 1.00 93.56 269 GLY A C 1
ATOM 2145 O O . GLY A 1 269 ? 0.978 9.951 -0.720 1.00 93.56 269 GLY A O 1
ATOM 2146 N N . LEU A 1 270 ? 2.280 9.745 -2.531 1.00 95.44 270 LEU A N 1
ATOM 2147 C CA . LEU A 1 270 ? 2.829 8.442 -2.182 1.00 95.44 270 LEU A CA 1
ATOM 2148 C C . LEU A 1 270 ? 4.291 8.578 -1.753 1.00 95.44 270 LEU A C 1
ATOM 2150 O O . LEU A 1 270 ? 5.148 9.008 -2.529 1.00 95.44 270 LEU A O 1
ATOM 2154 N N . HIS A 1 271 ? 4.593 8.163 -0.531 1.00 96.69 271 HIS A N 1
ATOM 2155 C CA . HIS A 1 271 ? 5.910 8.259 0.087 1.00 96.69 271 HIS A CA 1
ATOM 2156 C C . HIS A 1 271 ? 6.510 6.882 0.328 1.00 96.69 271 HIS A C 1
ATOM 2158 O O . HIS A 1 271 ? 5.807 5.919 0.626 1.00 96.69 271 HIS A O 1
ATOM 2164 N N . VAL A 1 272 ? 7.835 6.799 0.254 1.00 96.50 272 VAL A N 1
ATOM 2165 C CA . VAL A 1 272 ? 8.589 5.573 0.521 1.00 96.50 272 VAL A CA 1
ATOM 2166 C C . VAL A 1 272 ? 9.647 5.886 1.558 1.00 96.50 272 VAL A C 1
ATOM 2168 O O . VAL A 1 272 ? 10.540 6.708 1.326 1.00 96.50 272 VAL A O 1
ATOM 2171 N N . PHE A 1 273 ? 9.567 5.223 2.704 1.00 97.38 273 PHE A N 1
ATOM 2172 C CA . PHE A 1 273 ? 10.470 5.415 3.828 1.00 97.38 273 PHE A CA 1
ATOM 2173 C C . PHE A 1 273 ? 11.379 4.212 4.019 1.00 97.38 273 PHE A C 1
ATOM 2175 O O . PHE A 1 273 ? 10.961 3.072 3.871 1.00 97.38 273 PHE A O 1
ATOM 2182 N N . SER A 1 274 ? 12.616 4.472 4.432 1.00 95.56 274 SER A N 1
ATOM 2183 C CA . SER A 1 274 ? 13.522 3.459 4.967 1.00 95.56 274 SER A CA 1
ATOM 2184 C C . SER A 1 274 ? 13.877 3.796 6.413 1.00 95.56 274 SER A C 1
ATOM 2186 O O . SER A 1 274 ? 14.054 4.969 6.774 1.00 95.56 274 SER A O 1
ATOM 2188 N N . PHE A 1 275 ? 13.990 2.770 7.255 1.00 96.25 275 PHE A N 1
ATOM 2189 C CA . PHE A 1 275 ? 14.318 2.945 8.664 1.00 96.25 275 PHE A CA 1
ATOM 2190 C C . PHE A 1 275 ? 15.829 3.080 8.878 1.00 96.25 275 PHE A C 1
ATOM 2192 O O . PHE A 1 275 ? 16.586 2.111 8.819 1.00 96.25 275 PHE A O 1
ATOM 2199 N N . ILE A 1 276 ? 16.298 4.296 9.159 1.00 93.81 276 ILE A N 1
ATOM 2200 C CA . ILE A 1 276 ? 17.726 4.606 9.286 1.00 93.81 276 ILE A CA 1
ATOM 2201 C C . ILE A 1 276 ? 17.964 5.360 10.591 1.00 93.81 276 ILE A C 1
ATOM 2203 O O . ILE A 1 276 ? 17.443 6.452 10.794 1.00 93.81 276 ILE A O 1
ATOM 2207 N N . ASN A 1 277 ? 18.814 4.817 11.469 1.00 94.69 277 ASN A N 1
ATOM 2208 C CA . ASN A 1 277 ? 19.187 5.449 12.744 1.00 94.69 277 ASN A CA 1
ATOM 2209 C C . ASN A 1 277 ? 17.972 5.847 13.613 1.00 94.69 277 ASN A C 1
ATOM 2211 O O . ASN A 1 277 ? 17.902 6.970 14.115 1.00 94.69 277 ASN A O 1
ATOM 2215 N N . ASN A 1 278 ? 17.027 4.921 13.804 1.00 96.31 278 ASN A N 1
ATOM 2216 C CA . ASN A 1 278 ? 15.809 5.120 14.604 1.00 96.31 278 ASN A CA 1
ATOM 2217 C C . ASN A 1 278 ? 14.846 6.191 14.059 1.00 96.31 278 ASN A C 1
ATOM 2219 O O . ASN A 1 278 ? 14.166 6.874 14.824 1.00 96.31 278 ASN A O 1
ATOM 2223 N N . THR A 1 279 ? 14.855 6.400 12.746 1.00 97.56 279 THR A N 1
ATOM 2224 C CA . THR A 1 279 ? 14.106 7.445 12.049 1.00 97.56 279 THR A CA 1
ATOM 2225 C C . THR A 1 279 ? 13.595 6.880 10.732 1.00 97.56 279 THR A C 1
ATOM 2227 O O . THR A 1 279 ? 14.342 6.201 10.027 1.00 97.56 279 THR A O 1
ATOM 2230 N N . TRP A 1 280 ? 12.354 7.196 10.378 1.00 98.25 280 TRP A N 1
ATOM 2231 C CA . TRP A 1 280 ? 11.816 6.907 9.054 1.00 98.25 280 TRP A CA 1
ATOM 2232 C C . TRP A 1 280 ? 12.242 8.021 8.110 1.00 98.25 280 TRP A C 1
ATOM 2234 O O . TRP A 1 280 ? 11.768 9.154 8.212 1.00 98.25 280 TRP A O 1
ATOM 2244 N N . LYS A 1 281 ? 13.203 7.725 7.233 1.00 97.62 281 LYS A N 1
ATOM 2245 C CA . LYS A 1 281 ? 13.710 8.680 6.252 1.00 97.62 281 LYS A CA 1
ATOM 2246 C C . LYS A 1 281 ? 13.124 8.364 4.884 1.00 97.62 281 LYS A C 1
ATOM 2248 O O . LYS A 1 281 ? 13.304 7.259 4.384 1.00 97.62 281 LYS A O 1
ATOM 2253 N N . GLU A 1 282 ? 12.482 9.352 4.284 1.00 95.81 282 GLU A N 1
ATOM 2254 C CA . GLU A 1 282 ? 11.990 9.298 2.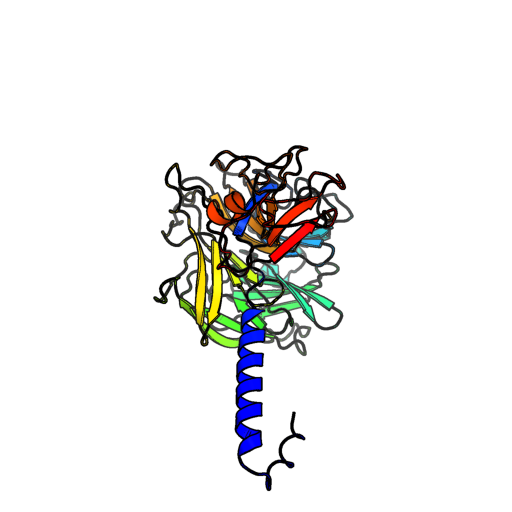916 1.00 95.81 282 GLU A CA 1
ATOM 2255 C C . GLU A 1 282 ? 13.168 9.026 1.967 1.00 95.81 282 GLU A C 1
ATOM 2257 O O . GLU A 1 282 ? 14.222 9.673 2.037 1.00 95.81 282 GLU A O 1
ATOM 2262 N N . VAL A 1 283 ? 13.010 8.024 1.109 1.00 93.38 283 VAL A N 1
ATOM 2263 C CA . VAL A 1 283 ? 13.985 7.620 0.085 1.00 93.38 283 VAL A CA 1
ATOM 2264 C C . VAL A 1 283 ? 13.451 7.827 -1.325 1.00 93.38 283 VAL A C 1
ATOM 2266 O O . VAL A 1 283 ? 14.245 7.916 -2.262 1.00 93.38 283 VAL A O 1
ATOM 2269 N N . GLN A 1 284 ? 12.130 7.937 -1.463 1.00 92.06 284 GLN A N 1
ATOM 2270 C CA . GLN A 1 284 ? 11.446 8.258 -2.702 1.00 92.06 284 GLN A CA 1
ATOM 2271 C C . GLN A 1 284 ? 10.048 8.816 -2.401 1.00 92.06 284 GLN A C 1
ATOM 2273 O O . GLN A 1 284 ? 9.485 8.517 -1.348 1.00 92.06 284 GLN A O 1
ATOM 2278 N N . ARG A 1 285 ? 9.493 9.614 -3.318 1.00 92.44 285 ARG A N 1
ATOM 2279 C CA . ARG A 1 285 ? 8.097 10.066 -3.263 1.00 92.44 285 ARG A CA 1
ATOM 2280 C C . ARG A 1 285 ? 7.531 10.381 -4.641 1.00 92.44 285 ARG A C 1
ATOM 2282 O O . ARG A 1 285 ? 8.298 10.690 -5.552 1.00 92.44 285 ARG A O 1
ATOM 2289 N N . SER A 1 286 ? 6.213 10.347 -4.745 1.00 90.50 286 SER A N 1
ATOM 2290 C CA . SER A 1 286 ? 5.429 10.910 -5.835 1.00 90.50 286 SER A CA 1
ATOM 2291 C C . SER A 1 286 ? 4.388 11.834 -5.230 1.00 90.50 286 SER A C 1
ATOM 2293 O O . SER A 1 286 ? 3.458 11.355 -4.587 1.00 90.50 286 SER A O 1
ATOM 2295 N N . ILE A 1 287 ? 4.554 13.140 -5.419 1.00 81.94 287 ILE A N 1
ATOM 2296 C CA . ILE A 1 287 ? 3.673 14.142 -4.812 1.00 81.94 287 ILE A CA 1
ATOM 2297 C C . ILE A 1 287 ? 2.789 14.813 -5.859 1.00 81.94 287 ILE A C 1
ATOM 2299 O O . ILE A 1 287 ? 3.172 14.957 -7.020 1.00 81.94 287 ILE A O 1
ATOM 2303 N N . ASN A 1 288 ? 1.641 15.323 -5.424 1.00 69.56 288 ASN A N 1
ATOM 2304 C CA . ASN A 1 288 ? 0.645 16.000 -6.264 1.00 69.56 288 ASN A CA 1
ATOM 2305 C C . ASN A 1 288 ? 1.247 17.107 -7.175 1.00 69.56 288 ASN A C 1
ATOM 2307 O O . ASN A 1 288 ? 0.866 17.295 -8.332 1.00 69.56 288 ASN A O 1
ATOM 2311 N N . ARG A 1 289 ? 2.282 17.820 -6.701 1.00 60.69 289 ARG A N 1
ATOM 2312 C CA . ARG A 1 289 ? 2.955 18.901 -7.455 1.00 60.69 289 ARG A CA 1
ATOM 2313 C C . ARG A 1 289 ? 3.954 18.453 -8.518 1.00 60.69 289 ARG A C 1
ATOM 2315 O O . ARG A 1 289 ? 4.412 19.309 -9.282 1.00 60.69 289 ARG A O 1
ATOM 2322 N N . ASP A 1 290 ? 4.277 17.168 -8.614 1.00 60.03 290 ASP A N 1
ATOM 2323 C CA . ASP A 1 290 ? 5.212 16.657 -9.626 1.00 60.03 290 ASP A CA 1
ATOM 2324 C C . ASP A 1 290 ? 4.609 16.641 -11.047 1.00 60.03 290 ASP A C 1
ATOM 2326 O O . ASP A 1 290 ? 5.244 16.179 -11.996 1.00 60.03 290 ASP A O 1
ATOM 2330 N N . ARG A 1 291 ? 3.438 17.275 -11.230 1.00 56.78 291 ARG A N 1
ATOM 2331 C CA . ARG A 1 291 ? 2.732 17.489 -12.499 1.00 56.78 291 ARG A CA 1
ATOM 2332 C C . ARG A 1 291 ? 2.976 18.875 -13.144 1.00 56.78 291 ARG A C 1
ATOM 2334 O O . ARG A 1 291 ? 2.064 19.700 -13.221 1.00 56.78 291 ARG A O 1
ATOM 2341 N N . PRO A 1 292 ? 4.145 19.189 -13.738 1.00 46.75 292 PRO A N 1
ATOM 2342 C CA . PRO A 1 292 ? 4.170 20.000 -14.951 1.00 46.75 292 PRO A CA 1
ATOM 2343 C C . PRO A 1 292 ? 3.557 19.187 -16.105 1.00 46.75 292 PRO A C 1
ATOM 2345 O O . PRO A 1 292 ? 3.658 17.962 -16.095 1.00 46.75 292 PRO A O 1
ATOM 2348 N N . PRO A 1 293 ? 3.046 19.815 -17.180 1.00 49.53 293 PRO A N 1
ATOM 2349 C CA . PRO A 1 293 ? 2.474 19.105 -18.336 1.00 49.53 293 PRO A CA 1
ATOM 2350 C C . PRO A 1 293 ? 3.444 18.148 -19.073 1.00 49.53 293 PRO A C 1
ATOM 2352 O O . PRO A 1 293 ? 3.063 17.564 -20.082 1.00 49.53 293 PRO A O 1
ATOM 2355 N N . TYR A 1 294 ? 4.692 18.002 -18.601 1.00 44.59 294 TYR A N 1
ATOM 2356 C CA . TYR A 1 294 ? 5.772 17.238 -19.227 1.00 44.59 294 TYR A CA 1
ATOM 2357 C C . TYR A 1 294 ? 6.762 16.597 -18.237 1.00 44.59 294 TYR A C 1
ATOM 2359 O O . TYR A 1 294 ? 7.894 16.333 -18.643 1.00 44.59 294 TYR A O 1
ATOM 2367 N N . SER A 1 295 ? 6.402 16.356 -16.970 1.00 46.56 295 SER A N 1
ATOM 2368 C CA . SER A 1 295 ? 7.228 15.484 -16.110 1.00 46.56 295 SER A CA 1
ATOM 2369 C C . SER A 1 295 ? 6.495 14.185 -15.786 1.00 46.56 295 SER A C 1
ATOM 2371 O O . SER A 1 295 ? 6.077 14.001 -14.653 1.00 46.56 295 SER A O 1
ATOM 2373 N N . PRO A 1 296 ? 6.318 13.283 -16.764 1.00 54.31 296 PRO A N 1
ATOM 2374 C CA . PRO A 1 296 ? 5.980 11.895 -16.467 1.00 54.31 296 PRO A CA 1
ATOM 2375 C C . PRO A 1 296 ? 7.100 11.305 -15.601 1.00 54.31 296 PRO A C 1
ATOM 2377 O O . PRO A 1 296 ? 8.180 10.952 -16.078 1.00 54.31 296 PRO A O 1
ATOM 2380 N N . GLY A 1 297 ? 6.882 11.282 -14.290 1.00 65.50 297 GLY A N 1
ATOM 2381 C CA . GLY A 1 297 ? 7.694 10.480 -13.392 1.00 65.50 297 GLY A CA 1
ATOM 2382 C C . GLY A 1 297 ? 7.544 9.007 -13.765 1.00 65.50 297 GLY A C 1
ATOM 2383 O O . GLY A 1 297 ? 6.563 8.593 -14.372 1.00 65.50 297 GLY A O 1
ATOM 2384 N N . TYR A 1 298 ? 8.536 8.192 -13.427 1.00 77.44 298 TYR A N 1
ATOM 2385 C CA . TYR A 1 298 ? 8.342 6.740 -13.429 1.00 77.44 298 TYR A CA 1
ATOM 2386 C C . TYR A 1 298 ? 7.530 6.339 -12.196 1.00 77.44 298 TYR A C 1
ATOM 2388 O O . TYR A 1 298 ? 6.607 5.543 -12.315 1.00 77.44 298 TYR A O 1
ATOM 2396 N N . PHE A 1 299 ? 7.826 6.970 -11.055 1.00 85.75 299 PHE A N 1
ATOM 2397 C CA . PHE A 1 299 ? 7.002 6.948 -9.854 1.00 85.75 299 PHE A CA 1
ATOM 2398 C C . PHE A 1 299 ? 6.001 8.087 -9.922 1.00 85.75 299 PHE A C 1
ATOM 2400 O O . PHE A 1 299 ? 6.272 9.186 -9.454 1.00 85.75 299 PHE A O 1
ATOM 2407 N N . ASP A 1 300 ? 4.908 7.817 -10.629 1.00 80.88 300 ASP A N 1
ATOM 2408 C CA . ASP A 1 300 ? 3.841 8.767 -10.920 1.00 80.88 300 ASP A CA 1
ATOM 2409 C C . ASP A 1 300 ? 2.539 8.283 -10.270 1.00 80.88 300 ASP A C 1
ATOM 2411 O O . ASP A 1 300 ? 1.740 7.545 -10.846 1.00 80.88 300 ASP A O 1
ATOM 2415 N N . TYR A 1 301 ? 2.388 8.618 -8.997 1.00 83.62 301 TYR A N 1
ATOM 2416 C CA . TYR A 1 301 ? 1.119 8.669 -8.282 1.00 83.62 301 TYR A CA 1
ATOM 2417 C C . TYR A 1 301 ? 0.555 10.078 -8.429 1.00 83.62 301 TYR A C 1
ATOM 2419 O O . TYR A 1 301 ? 0.793 10.960 -7.602 1.00 83.62 301 TYR A O 1
ATOM 2427 N N . THR A 1 302 ? -0.132 10.295 -9.548 1.00 76.75 302 THR A N 1
ATOM 2428 C CA . THR A 1 302 ? -0.898 11.516 -9.777 1.00 76.75 302 THR A CA 1
ATOM 2429 C C . THR A 1 302 ? -2.289 11.334 -9.189 1.00 76.75 302 THR A C 1
ATOM 2431 O O . THR A 1 302 ? -3.029 10.451 -9.624 1.00 76.75 302 THR A O 1
ATOM 2434 N N . TYR A 1 303 ? -2.654 12.231 -8.279 1.00 83.25 303 TYR A N 1
ATOM 2435 C CA . TYR A 1 303 ? -4.032 12.458 -7.872 1.00 83.25 303 TYR A CA 1
ATOM 2436 C C . TYR A 1 303 ? -4.313 13.964 -7.936 1.00 83.25 303 TYR A C 1
ATOM 2438 O O . TYR A 1 303 ? -3.446 14.775 -7.598 1.00 83.25 303 TYR A O 1
ATOM 2446 N N . ASP A 1 304 ? -5.477 14.355 -8.451 1.00 83.31 304 ASP A N 1
ATOM 2447 C CA . ASP A 1 304 ? -5.868 15.761 -8.568 1.00 83.31 304 ASP A CA 1
ATOM 2448 C C . ASP A 1 304 ? -6.780 16.169 -7.413 1.00 83.31 304 ASP A C 1
ATOM 2450 O O . ASP A 1 304 ? -8.007 16.133 -7.500 1.00 83.31 304 ASP A O 1
ATOM 2454 N N . CYS A 1 305 ? -6.155 16.601 -6.322 1.00 82.19 305 CYS A N 1
ATOM 2455 C CA . CYS A 1 305 ? -6.876 17.039 -5.133 1.00 82.19 305 CYS A CA 1
ATOM 2456 C C . CYS A 1 305 ? -7.830 18.228 -5.391 1.00 82.19 305 CYS A C 1
ATOM 2458 O O . CYS A 1 305 ? -8.753 18.439 -4.611 1.00 82.19 305 CYS A O 1
ATOM 2460 N N . SER A 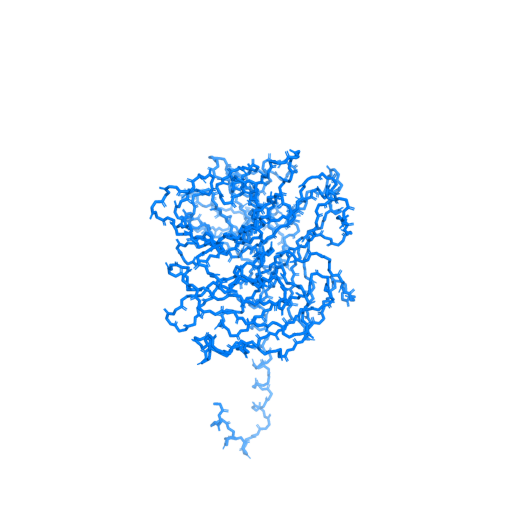1 306 ? -7.604 19.013 -6.460 1.00 79.50 306 SER A N 1
ATOM 2461 C CA . SER A 1 306 ? -8.457 20.150 -6.843 1.00 79.50 306 SER A CA 1
ATOM 2462 C C . SER A 1 306 ? -9.693 19.731 -7.640 1.00 79.50 306 SER A C 1
ATOM 2464 O O . SER A 1 306 ? -10.594 20.542 -7.874 1.00 79.50 306 SER A O 1
ATOM 2466 N N . ASP A 1 307 ? -9.713 18.475 -8.077 1.00 81.56 307 ASP A N 1
ATOM 2467 C CA . ASP A 1 307 ? -10.871 17.808 -8.640 1.00 81.56 307 ASP A CA 1
ATOM 2468 C C . ASP A 1 307 ? -11.564 17.006 -7.527 1.00 81.56 307 ASP A C 1
ATOM 2470 O O . ASP A 1 307 ? -11.965 17.555 -6.501 1.00 81.56 307 ASP A O 1
ATOM 2474 N N . THR A 1 308 ? -11.719 15.709 -7.740 1.00 87.19 308 THR A N 1
ATOM 2475 C CA . THR A 1 308 ? -12.483 14.787 -6.909 1.00 87.19 308 THR A CA 1
ATOM 2476 C C . THR A 1 308 ? -11.627 13.601 -6.483 1.00 87.19 308 THR A C 1
ATOM 2478 O O . THR A 1 308 ? -12.140 12.695 -5.846 1.00 87.19 308 THR A O 1
ATOM 2481 N N . ASP A 1 309 ? -10.329 13.608 -6.795 1.00 90.69 309 ASP A N 1
ATOM 2482 C CA . ASP A 1 309 ? -9.424 12.518 -6.449 1.00 90.69 309 ASP A CA 1
ATOM 2483 C C . ASP A 1 309 ? -9.012 12.585 -4.967 1.00 90.69 309 ASP A C 1
ATOM 2485 O O . ASP A 1 309 ? -8.562 13.631 -4.486 1.00 90.69 309 ASP A O 1
ATOM 2489 N N . GLU A 1 310 ? -9.105 11.456 -4.273 1.00 92.06 310 GLU A N 1
ATOM 2490 C CA . GLU A 1 310 ? -8.685 11.251 -2.887 1.00 92.06 310 GLU A CA 1
ATOM 2491 C C . GLU A 1 310 ? -7.797 9.996 -2.797 1.00 92.06 310 GLU A C 1
ATOM 2493 O O . GLU A 1 310 ? -8.205 8.913 -3.238 1.00 92.06 310 GLU A O 1
ATOM 2498 N N . PRO A 1 311 ? -6.554 10.123 -2.297 1.00 94.44 311 PRO A N 1
ATOM 2499 C CA . PRO A 1 311 ? -5.719 8.978 -1.973 1.00 94.44 311 PRO A CA 1
ATOM 2500 C C . PRO A 1 311 ? -6.355 8.138 -0.876 1.00 94.44 311 PRO A C 1
ATOM 2502 O O . PRO A 1 311 ? -6.908 8.683 0.066 1.00 94.44 311 PRO A O 1
ATOM 2505 N N . GLU A 1 312 ? -6.222 6.821 -0.969 1.00 96.00 312 GLU A N 1
ATOM 2506 C CA . GLU A 1 312 ? -6.735 5.900 0.050 1.00 96.00 312 GLU A CA 1
ATOM 2507 C C . GLU A 1 312 ? -5.644 4.884 0.424 1.00 96.00 312 GLU A C 1
ATOM 2509 O O . GLU A 1 312 ? -4.443 5.148 0.266 1.00 96.00 312 GLU A O 1
ATOM 2514 N N . GLY A 1 313 ? -6.055 3.717 0.919 1.00 97.19 313 GLY A N 1
ATOM 2515 C CA . GLY A 1 313 ? -5.189 2.608 1.285 1.00 97.19 313 GLY A CA 1
ATOM 2516 C C . GLY A 1 313 ? -4.298 2.050 0.175 1.00 97.19 313 GLY A C 1
ATOM 2517 O O . GLY A 1 313 ? -4.495 2.272 -1.025 1.00 97.19 313 GLY A O 1
ATOM 2518 N N . LEU A 1 314 ? -3.295 1.276 0.578 1.00 98.56 314 LEU A N 1
ATOM 2519 C CA . LEU A 1 314 ? -2.366 0.627 -0.340 1.00 98.56 314 LEU A CA 1
ATOM 2520 C C . LEU A 1 314 ? -1.948 -0.750 0.162 1.00 98.56 314 LEU A C 1
ATOM 2522 O O . LEU A 1 314 ? -2.014 -1.047 1.344 1.00 98.56 314 LEU A O 1
ATOM 2526 N N . THR A 1 315 ? -1.461 -1.590 -0.746 1.00 98.62 315 THR A N 1
ATOM 2527 C CA . THR A 1 315 ? -0.873 -2.872 -0.368 1.00 98.62 315 THR A CA 1
ATOM 2528 C C . THR A 1 315 ? 0.295 -3.261 -1.263 1.00 98.62 315 THR A C 1
ATOM 2530 O O . THR A 1 315 ? 0.389 -2.827 -2.417 1.00 98.62 315 THR A O 1
ATOM 2533 N N . TYR A 1 316 ? 1.193 -4.088 -0.734 1.00 98.06 316 TYR A N 1
ATOM 2534 C CA . TYR A 1 316 ? 2.366 -4.595 -1.426 1.00 98.06 316 TYR A CA 1
ATOM 2535 C C . TYR A 1 316 ? 2.210 -6.102 -1.665 1.00 98.06 316 TYR A C 1
ATOM 2537 O O . TYR A 1 316 ? 2.391 -6.905 -0.757 1.00 98.06 316 TYR A O 1
ATOM 2545 N N . TRP A 1 317 ? 1.898 -6.487 -2.904 1.00 97.56 317 TRP A N 1
ATOM 2546 C CA . TRP A 1 317 ? 1.716 -7.871 -3.328 1.00 97.56 317 TRP A CA 1
ATOM 2547 C C . TRP A 1 317 ? 2.335 -8.134 -4.700 1.00 97.56 317 TRP A C 1
ATOM 2549 O O . TRP A 1 317 ? 1.919 -7.557 -5.698 1.00 97.56 317 TRP A O 1
ATOM 2559 N N . ASP A 1 318 ? 3.292 -9.059 -4.799 1.00 96.06 318 ASP A N 1
ATOM 2560 C CA . ASP A 1 318 ? 3.824 -9.473 -6.104 1.00 96.06 318 ASP A CA 1
ATOM 2561 C C . ASP A 1 318 ? 2.814 -10.319 -6.912 1.00 96.06 318 ASP A C 1
ATOM 2563 O O . ASP A 1 318 ? 2.644 -11.525 -6.692 1.00 96.06 318 ASP A O 1
ATOM 2567 N N . LEU A 1 319 ? 2.162 -9.683 -7.888 1.00 96.31 319 LEU A N 1
ATOM 2568 C CA . LEU A 1 319 ? 1.112 -10.261 -8.732 1.00 96.31 319 LEU A CA 1
ATOM 2569 C C . LEU A 1 319 ? 1.541 -10.530 -10.179 1.00 96.31 319 LEU A C 1
ATOM 2571 O O . LEU A 1 319 ? 0.721 -10.933 -11.007 1.00 96.31 319 LEU A O 1
ATOM 2575 N N . ASP A 1 320 ? 2.837 -10.445 -10.490 1.00 92.62 320 ASP A N 1
ATOM 2576 C CA . ASP A 1 320 ? 3.363 -10.715 -11.840 1.00 92.62 320 ASP A CA 1
ATOM 2577 C C . ASP A 1 320 ? 3.188 -12.180 -12.295 1.00 92.62 320 ASP A C 1
ATOM 2579 O O . ASP A 1 320 ? 3.372 -12.515 -13.468 1.00 92.62 320 ASP A O 1
ATOM 2583 N N . SER A 1 321 ? 2.785 -13.075 -11.385 1.00 93.38 321 SER A N 1
ATOM 2584 C CA . SER A 1 321 ? 2.391 -14.452 -11.710 1.00 93.38 321 SER A CA 1
ATOM 2585 C C . SER A 1 321 ? 1.052 -14.562 -12.456 1.00 93.38 321 SER A C 1
ATOM 2587 O O . SER A 1 321 ? 0.768 -15.616 -13.031 1.00 93.38 321 SER A O 1
ATOM 2589 N N . GLY A 1 322 ? 0.238 -13.500 -12.458 1.00 94.12 322 GLY A N 1
ATOM 2590 C CA . GLY A 1 322 ? -1.072 -13.464 -13.112 1.00 94.12 322 GLY A CA 1
ATOM 2591 C C . GLY A 1 322 ? -2.168 -14.235 -12.372 1.00 94.12 322 GLY A C 1
ATOM 2592 O O . GLY A 1 322 ? -3.148 -14.641 -12.995 1.00 94.12 322 GLY A O 1
ATOM 2593 N N . ILE A 1 323 ? -2.006 -14.476 -11.064 1.00 96.69 323 ILE A N 1
ATOM 2594 C CA . ILE A 1 323 ? -3.053 -15.098 -10.231 1.00 96.69 323 ILE A CA 1
ATOM 2595 C C . ILE A 1 323 ? -4.283 -14.196 -10.063 1.00 96.69 323 ILE A C 1
ATOM 2597 O O . ILE A 1 323 ? -5.389 -14.716 -9.924 1.00 96.69 323 ILE A O 1
ATOM 2601 N N . ALA A 1 324 ? -4.081 -12.876 -10.102 1.00 97.50 324 ALA A N 1
ATOM 2602 C CA . ALA A 1 324 ? -5.125 -11.866 -10.056 1.00 97.50 324 ALA A CA 1
ATOM 2603 C C . ALA A 1 324 ? -5.455 -11.408 -11.487 1.00 97.50 324 ALA A C 1
ATOM 2605 O O . ALA A 1 324 ? -4.560 -10.943 -12.200 1.00 97.50 324 ALA A O 1
ATOM 2606 N N . PRO A 1 325 ? -6.707 -11.545 -11.956 1.00 96.56 325 PRO A N 1
ATOM 2607 C CA . PRO A 1 325 ? -7.080 -11.093 -13.291 1.00 96.56 325 PRO A CA 1
ATOM 2608 C C . PRO A 1 325 ? -6.824 -9.593 -13.473 1.00 96.56 325 PRO A C 1
ATOM 2610 O O . PRO A 1 325 ? -7.313 -8.788 -12.690 1.00 96.56 325 PRO A O 1
ATOM 2613 N N . TYR A 1 326 ? -6.091 -9.238 -14.534 1.00 95.12 326 TYR A N 1
ATOM 2614 C CA . TYR A 1 326 ? -5.796 -7.854 -14.950 1.00 95.12 326 TYR A CA 1
ATOM 2615 C C . TYR A 1 326 ? -5.008 -6.996 -13.951 1.00 95.12 326 TYR A C 1
ATOM 2617 O O . TYR A 1 326 ? -4.816 -5.816 -14.213 1.00 95.12 326 TYR A O 1
ATOM 2625 N N . VAL A 1 327 ? -4.514 -7.589 -12.864 1.00 95.38 327 VAL A N 1
ATOM 2626 C CA . VAL A 1 327 ? -3.638 -6.938 -11.888 1.00 95.38 327 VAL A CA 1
ATOM 2627 C C . VAL A 1 327 ? -2.235 -7.528 -12.019 1.00 95.38 327 VAL A C 1
ATOM 2629 O O . VAL A 1 327 ? -2.066 -8.745 -12.103 1.00 95.38 327 VAL A O 1
ATOM 2632 N N . SER A 1 328 ? -1.216 -6.673 -12.035 1.00 94.69 328 SER A N 1
ATOM 2633 C CA . SER A 1 328 ? 0.197 -7.074 -11.960 1.00 94.69 328 SER A CA 1
ATOM 2634 C C . SER A 1 328 ? 1.035 -5.989 -11.285 1.00 94.69 328 SER A C 1
ATOM 2636 O O . SER A 1 328 ? 0.533 -4.903 -11.007 1.00 94.69 328 SER A O 1
ATOM 2638 N N . GLY A 1 329 ? 2.322 -6.243 -11.055 1.00 94.62 329 GLY A N 1
ATOM 2639 C CA . GLY A 1 329 ? 3.199 -5.384 -10.264 1.00 94.62 329 GLY A CA 1
ATOM 2640 C C . GLY A 1 329 ? 3.329 -5.859 -8.821 1.00 94.62 329 GLY A C 1
ATOM 2641 O O . GLY A 1 329 ? 2.980 -6.992 -8.502 1.00 94.62 329 GLY A O 1
ATOM 2642 N N . GLN A 1 330 ? 3.891 -4.998 -7.977 1.00 96.19 330 GLN A N 1
ATOM 2643 C CA . GLN A 1 330 ? 4.186 -5.287 -6.573 1.00 96.19 330 GLN A CA 1
ATOM 2644 C C . GLN A 1 330 ? 3.508 -4.321 -5.608 1.00 96.19 330 GLN A C 1
ATOM 2646 O O . GLN A 1 330 ? 3.230 -4.709 -4.490 1.00 96.19 330 GLN A O 1
ATOM 2651 N N . LEU A 1 331 ? 3.272 -3.069 -6.000 1.00 97.69 331 LEU A N 1
ATOM 2652 C CA . LEU A 1 331 ? 2.602 -2.086 -5.150 1.00 97.69 331 LEU A CA 1
ATOM 2653 C C . LEU A 1 331 ? 1.285 -1.684 -5.807 1.00 97.69 331 LEU A C 1
ATOM 2655 O O . LEU A 1 331 ? 1.246 -1.403 -7.010 1.00 97.69 331 LEU A O 1
ATOM 2659 N N . HIS A 1 332 ? 0.216 -1.664 -5.023 1.00 98.00 332 HIS A N 1
ATOM 2660 C CA . HIS A 1 332 ? -1.138 -1.375 -5.473 1.00 98.00 332 HIS A CA 1
ATOM 2661 C C . HIS A 1 332 ? -1.747 -0.311 -4.570 1.00 98.00 332 HIS A C 1
ATOM 2663 O O . HIS A 1 332 ? -1.784 -0.488 -3.358 1.00 98.00 332 HIS A O 1
ATOM 2669 N N . VAL A 1 333 ? -2.182 0.803 -5.150 1.00 97.94 333 VAL A N 1
ATOM 2670 C CA . VAL A 1 333 ? -2.595 1.996 -4.402 1.00 97.94 333 VAL A CA 1
ATOM 2671 C C . VAL A 1 333 ? -4.003 2.377 -4.818 1.00 97.94 333 VAL A C 1
ATOM 2673 O O . VAL A 1 333 ? -4.258 2.567 -6.013 1.00 97.94 333 VAL A O 1
ATOM 2676 N N . LEU A 1 334 ? -4.915 2.460 -3.854 1.00 97.44 334 LEU A N 1
ATOM 2677 C CA . LEU A 1 334 ? -6.274 2.915 -4.097 1.00 97.44 334 LEU A CA 1
ATOM 2678 C C . LEU A 1 334 ? -6.283 4.420 -4.369 1.00 97.44 334 LEU A C 1
ATOM 2680 O O . LEU A 1 334 ? -5.532 5.209 -3.790 1.00 97.44 334 LEU A O 1
ATOM 2684 N N . LEU A 1 335 ? -7.148 4.798 -5.296 1.00 95.38 335 LEU A N 1
ATOM 2685 C CA . LEU A 1 335 ? -7.489 6.174 -5.575 1.00 95.38 335 LEU A CA 1
ATOM 2686 C C . LEU A 1 335 ? -8.996 6.252 -5.754 1.00 95.38 335 LEU A C 1
ATOM 2688 O O . LEU A 1 335 ? -9.548 5.626 -6.666 1.00 95.38 335 LEU A O 1
ATOM 2692 N N . MET A 1 336 ? -9.637 7.023 -4.892 1.00 93.44 336 MET A N 1
ATOM 2693 C CA . MET A 1 336 ? -11.051 7.332 -5.001 1.00 93.44 336 MET A CA 1
ATOM 2694 C C . MET A 1 336 ? -11.229 8.596 -5.824 1.00 93.44 336 MET A C 1
ATOM 2696 O O . MET A 1 336 ? -10.401 9.498 -5.795 1.00 93.44 336 MET A O 1
ATOM 2700 N N . ASN A 1 337 ? -12.304 8.640 -6.593 1.0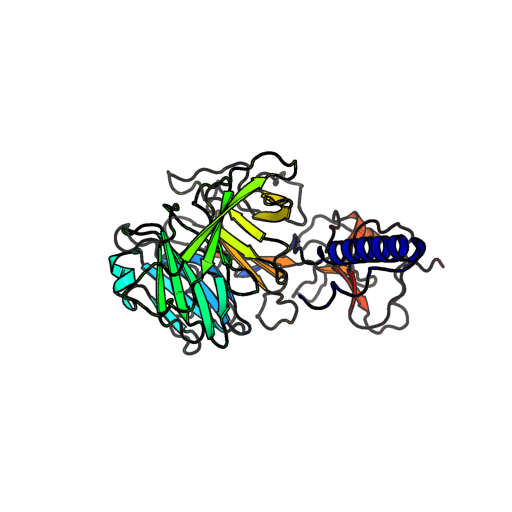0 91.62 337 ASN A N 1
ATOM 2701 C CA . ASN A 1 337 ? -12.748 9.803 -7.328 1.00 91.62 337 ASN A CA 1
ATOM 2702 C C . ASN A 1 337 ? -14.199 10.090 -6.920 1.00 91.62 337 ASN A C 1
ATOM 2704 O O . ASN A 1 337 ? -15.125 9.393 -7.333 1.00 91.62 337 ASN A O 1
ATOM 2708 N N . HIS A 1 338 ? -14.383 11.130 -6.115 1.00 86.38 338 HIS A N 1
ATOM 2709 C CA . HIS A 1 338 ? -15.653 11.639 -5.596 1.00 86.38 338 HIS A CA 1
ATOM 2710 C C . HIS A 1 338 ? -16.478 12.377 -6.670 1.00 86.38 338 HIS A C 1
ATOM 2712 O O . HIS A 1 338 ? -16.978 13.487 -6.436 1.00 86.38 338 HIS A O 1
ATOM 2718 N N . ALA A 1 339 ? -16.578 11.824 -7.885 1.00 75.38 339 ALA A N 1
ATOM 2719 C CA . ALA A 1 339 ? -17.276 12.449 -9.003 1.00 75.38 339 ALA A CA 1
ATOM 2720 C C . ALA A 1 339 ? -18.687 12.905 -8.590 1.00 75.38 339 ALA A C 1
ATOM 2722 O O . ALA A 1 339 ? -19.502 12.125 -8.113 1.00 75.38 339 ALA A O 1
ATOM 2723 N N . ALA A 1 340 ? -18.974 14.194 -8.814 1.00 63.09 340 ALA A N 1
ATOM 2724 C CA . ALA A 1 340 ? -20.287 14.845 -8.751 1.00 63.09 340 ALA A CA 1
ATOM 2725 C C . ALA A 1 340 ? -21.343 14.185 -7.835 1.00 63.09 340 ALA A C 1
ATOM 2727 O O . ALA A 1 340 ? -22.072 13.322 -8.296 1.00 63.09 340 ALA A O 1
ATOM 2728 N N . ILE A 1 341 ? -21.514 14.695 -6.607 1.00 62.25 341 ILE A N 1
ATOM 2729 C CA . ILE A 1 341 ? -22.620 14.408 -5.664 1.00 62.25 341 ILE A CA 1
ATOM 2730 C C . ILE A 1 341 ? -23.216 12.986 -5.830 1.00 62.25 341 ILE A C 1
ATOM 2732 O O . ILE A 1 341 ? -24.201 12.819 -6.554 1.00 62.25 341 ILE A O 1
ATOM 2736 N N . PHE A 1 342 ? -22.667 12.012 -5.093 1.00 65.38 342 PHE A N 1
ATOM 2737 C CA . PHE A 1 342 ? -23.156 10.624 -4.950 1.00 65.38 342 PHE A CA 1
ATOM 2738 C C . PHE A 1 342 ? -22.690 9.586 -5.990 1.00 65.38 342 PHE A C 1
ATOM 2740 O O . PHE A 1 342 ? -23.358 8.564 -6.130 1.00 65.38 342 PHE A O 1
ATOM 2747 N N . THR A 1 343 ? -21.598 9.809 -6.727 1.00 78.50 343 THR A N 1
ATOM 2748 C CA . THR A 1 343 ? -20.939 8.709 -7.457 1.00 78.50 343 THR A CA 1
ATOM 2749 C C . THR A 1 343 ? -19.470 8.660 -7.097 1.00 78.50 343 THR A C 1
ATOM 2751 O O . THR A 1 343 ? -18.676 9.445 -7.608 1.00 78.50 343 THR A O 1
ATOM 2754 N N . GLU A 1 344 ? -19.121 7.750 -6.207 1.00 86.12 344 GLU A N 1
ATOM 2755 C CA . GLU A 1 344 ? -17.740 7.414 -5.921 1.00 86.12 344 GLU A CA 1
ATOM 2756 C C . GLU A 1 344 ? -17.199 6.544 -7.059 1.00 86.12 344 GLU A C 1
ATOM 2758 O O . GLU A 1 344 ? -17.914 5.784 -7.702 1.00 86.12 344 GLU A O 1
ATOM 2763 N N . ARG A 1 345 ? -15.930 6.667 -7.406 1.00 92.00 345 ARG A N 1
ATOM 2764 C CA . ARG A 1 345 ? -15.310 5.764 -8.377 1.00 92.00 345 ARG A CA 1
ATOM 2765 C C . ARG A 1 345 ? -13.968 5.357 -7.855 1.00 92.00 345 ARG A C 1
ATOM 2767 O O . ARG A 1 345 ? -13.246 6.173 -7.302 1.00 92.00 345 ARG A O 1
ATOM 2774 N N . VAL A 1 346 ? -13.621 4.100 -8.061 1.00 94.44 346 VAL A N 1
ATOM 2775 C CA . VAL A 1 346 ? -12.357 3.565 -7.588 1.00 94.44 346 VAL A CA 1
ATOM 2776 C C . VAL A 1 346 ? -11.449 3.243 -8.758 1.00 94.44 346 VAL A C 1
ATOM 2778 O O . VAL A 1 346 ? -11.847 2.640 -9.761 1.00 94.44 346 VAL A O 1
ATOM 2781 N N . SER A 1 347 ? -10.199 3.649 -8.602 1.00 96.00 347 SER A N 1
ATOM 2782 C CA . SER A 1 347 ? -9.078 3.178 -9.394 1.00 96.00 347 SER A CA 1
ATOM 2783 C C . SER A 1 347 ? -8.086 2.477 -8.476 1.00 96.00 347 SER A C 1
ATOM 2785 O O . SER A 1 347 ? -7.816 2.949 -7.375 1.00 96.00 347 SER A O 1
ATOM 2787 N N . LEU A 1 348 ? -7.494 1.382 -8.938 1.00 97.06 348 LEU A N 1
ATOM 2788 C CA . LEU A 1 348 ? -6.372 0.743 -8.252 1.00 97.06 348 LEU A CA 1
ATOM 2789 C C . LEU A 1 348 ? -5.137 0.885 -9.138 1.00 97.06 348 LEU A C 1
ATOM 2791 O O . LEU A 1 348 ? -5.052 0.283 -10.206 1.00 97.06 348 LEU A O 1
ATOM 2795 N N . LEU A 1 349 ? -4.210 1.749 -8.732 1.00 95.56 349 LEU A N 1
ATOM 2796 C CA . LEU A 1 349 ? -2.980 2.038 -9.462 1.00 95.56 349 LEU A CA 1
ATOM 2797 C C . LEU A 1 349 ? -1.950 0.963 -9.144 1.00 95.56 349 LEU A C 1
ATOM 2799 O O . LEU A 1 349 ? -1.724 0.652 -7.978 1.00 95.56 349 LEU A O 1
ATOM 2803 N N . HIS A 1 350 ? -1.276 0.440 -10.163 1.00 95.06 350 HIS A N 1
ATOM 2804 C CA . HIS A 1 350 ? -0.277 -0.604 -9.981 1.00 95.06 350 HIS A CA 1
ATOM 2805 C C . HIS A 1 350 ? 1.120 -0.125 -10.359 1.00 95.06 350 HIS A C 1
ATOM 2807 O O . HIS A 1 350 ? 1.329 0.452 -11.430 1.00 95.06 350 HIS A O 1
ATOM 2813 N N . TYR A 1 351 ? 2.093 -0.441 -9.510 1.00 94.38 351 TYR A N 1
ATOM 2814 C CA . TYR A 1 351 ? 3.503 -0.125 -9.687 1.00 94.38 351 TYR A CA 1
ATOM 2815 C C . TYR A 1 351 ? 4.331 -1.403 -9.707 1.00 94.38 351 TYR A C 1
ATOM 2817 O O . TYR A 1 351 ? 4.053 -2.364 -8.988 1.00 94.38 351 TYR A O 1
ATOM 2825 N N . THR A 1 352 ? 5.380 -1.409 -10.520 1.00 93.56 352 THR A N 1
ATOM 2826 C CA . THR A 1 352 ? 6.303 -2.533 -10.657 1.00 93.56 352 THR A CA 1
ATOM 2827 C C . THR A 1 352 ? 7.744 -2.102 -10.407 1.00 93.56 352 THR A C 1
ATOM 2829 O O . THR A 1 352 ? 8.121 -0.934 -10.562 1.00 93.56 352 THR A O 1
ATOM 2832 N N . LYS A 1 353 ? 8.579 -3.065 -10.022 1.00 92.62 353 LYS A N 1
ATOM 2833 C CA . LYS A 1 353 ? 10.041 -2.931 -10.054 1.00 92.62 353 LYS A CA 1
ATOM 2834 C C . LYS A 1 353 ? 10.647 -3.340 -11.399 1.00 92.62 353 LYS A C 1
ATOM 2836 O O . LYS A 1 353 ? 11.834 -3.102 -11.620 1.00 92.62 353 LYS A O 1
ATOM 2841 N N . GLU A 1 354 ? 9.867 -3.972 -12.275 1.00 93.06 354 GLU A N 1
ATOM 2842 C CA . GLU A 1 354 ? 10.333 -4.533 -13.540 1.00 93.06 354 GLU A CA 1
ATOM 2843 C C . GLU A 1 354 ? 10.323 -3.499 -14.679 1.00 93.06 354 GLU A C 1
ATOM 2845 O O . GLU A 1 354 ? 9.329 -2.830 -14.951 1.00 93.06 354 GLU A O 1
ATOM 2850 N N . VAL A 1 355 ? 11.438 -3.416 -15.401 1.00 92.69 355 VAL A N 1
ATOM 2851 C CA . VAL A 1 355 ? 11.620 -2.624 -16.617 1.00 92.69 355 VAL A CA 1
ATOM 2852 C C . VAL A 1 355 ? 12.026 -3.558 -17.745 1.00 92.69 355 VAL A C 1
ATOM 2854 O O . VAL A 1 355 ? 13.092 -4.172 -17.726 1.00 92.69 355 VAL A O 1
ATOM 2857 N N . TYR A 1 356 ? 11.186 -3.663 -18.760 1.00 92.94 356 TYR A N 1
ATOM 2858 C CA . TYR A 1 356 ? 11.352 -4.630 -19.832 1.00 92.94 356 TYR A CA 1
ATOM 2859 C C . TYR A 1 356 ? 12.244 -4.106 -20.957 1.00 92.94 356 TYR A C 1
ATOM 2861 O O . TYR A 1 356 ? 12.132 -2.954 -21.379 1.00 92.94 356 TYR A O 1
ATOM 2869 N N . VAL A 1 357 ? 13.095 -4.984 -21.487 1.00 92.06 357 VAL A N 1
ATOM 2870 C CA . VAL A 1 357 ? 13.953 -4.753 -22.652 1.00 92.06 357 VAL A CA 1
ATOM 2871 C C . VAL A 1 357 ? 13.719 -5.851 -23.684 1.00 92.06 357 VAL A C 1
ATOM 2873 O O . VAL A 1 357 ? 13.908 -7.044 -23.431 1.00 92.06 357 VAL A O 1
ATOM 2876 N N . ASP A 1 358 ? 13.365 -5.433 -24.888 1.00 90.69 358 ASP A N 1
ATOM 2877 C CA . ASP A 1 358 ? 13.106 -6.288 -26.031 1.00 90.69 358 ASP A CA 1
ATOM 2878 C C . ASP A 1 358 ? 13.734 -5.666 -27.277 1.00 90.69 358 ASP A C 1
ATOM 2880 O O . ASP A 1 358 ? 13.309 -4.625 -27.755 1.00 90.69 358 ASP A O 1
ATOM 2884 N N . TRP A 1 359 ? 14.757 -6.311 -27.825 1.00 86.81 359 TRP A N 1
ATOM 2885 C CA . TRP A 1 359 ? 15.439 -5.794 -29.010 1.00 86.81 359 TRP A CA 1
ATOM 2886 C C . TRP A 1 359 ? 14.585 -5.879 -30.287 1.00 86.81 359 TRP A C 1
ATOM 2888 O O . TRP A 1 359 ? 14.800 -5.113 -31.225 1.00 86.81 359 TRP A O 1
ATOM 2898 N N . LEU A 1 360 ? 13.662 -6.844 -30.371 1.00 85.94 360 LEU A N 1
ATOM 2899 C CA . LEU A 1 360 ? 12.871 -7.087 -31.581 1.00 85.94 360 LEU A CA 1
ATOM 2900 C C . LEU A 1 360 ? 11.595 -6.250 -31.610 1.00 85.94 360 LEU A C 1
ATOM 2902 O O . LEU A 1 360 ? 11.219 -5.763 -32.676 1.00 85.94 360 LEU A O 1
ATOM 2906 N N . TRP A 1 361 ? 10.938 -6.124 -30.459 1.00 86.31 361 TRP A N 1
ATOM 2907 C CA . TRP A 1 361 ? 9.631 -5.475 -30.326 1.00 86.31 361 TRP A CA 1
ATOM 2908 C C . TRP A 1 361 ? 9.649 -4.259 -29.412 1.00 86.31 361 TRP A C 1
ATOM 2910 O O . TRP A 1 361 ? 8.594 -3.709 -29.111 1.00 86.31 361 TRP A O 1
ATOM 2920 N N . GLY A 1 362 ? 10.827 -3.851 -28.952 1.00 86.50 362 GLY A N 1
ATOM 2921 C CA . GLY A 1 362 ? 10.945 -2.690 -28.105 1.00 86.50 362 GLY A CA 1
ATOM 2922 C C . GLY A 1 362 ? 10.652 -1.387 -28.837 1.00 86.50 362 GLY A C 1
ATOM 2923 O O . GLY A 1 362 ? 10.527 -1.289 -30.063 1.00 86.50 362 GLY A O 1
ATOM 2924 N N . HIS A 1 363 ? 10.576 -0.338 -28.039 1.00 87.31 363 HIS A N 1
ATOM 2925 C CA . HIS A 1 363 ? 10.341 1.015 -28.482 1.00 87.31 363 HIS A CA 1
ATOM 2926 C C . HIS A 1 363 ? 11.509 1.902 -28.061 1.00 87.31 363 HIS A C 1
ATOM 2928 O O . HIS A 1 363 ? 12.197 1.661 -27.063 1.00 87.31 363 HIS A O 1
ATOM 2934 N N . ASN A 1 364 ? 11.744 2.945 -28.855 1.00 87.75 364 ASN A N 1
ATOM 2935 C CA . ASN A 1 364 ? 12.641 4.011 -28.439 1.00 87.75 364 ASN A CA 1
ATOM 2936 C C . ASN A 1 364 ? 12.000 4.780 -27.278 1.00 87.75 364 ASN A C 1
ATOM 2938 O O . ASN A 1 364 ? 10.768 4.867 -27.216 1.00 87.75 364 ASN A O 1
ATOM 2942 N N . PRO A 1 365 ? 12.813 5.383 -26.401 1.00 85.12 365 PRO A N 1
ATOM 2943 C CA . PRO A 1 365 ? 12.291 6.183 -25.313 1.00 85.12 365 PRO A CA 1
ATOM 2944 C C . PRO A 1 365 ? 11.348 7.285 -25.802 1.00 85.12 365 PRO A C 1
ATOM 2946 O O . PRO A 1 365 ? 11.678 8.061 -26.702 1.00 85.12 365 PRO A O 1
ATOM 2949 N N . SER A 1 366 ? 10.158 7.340 -25.216 1.00 80.94 366 SER A N 1
ATOM 2950 C CA . SER A 1 366 ? 9.169 8.375 -25.486 1.00 80.94 366 SER A CA 1
ATOM 2951 C C . SER A 1 366 ? 8.259 8.545 -24.277 1.00 80.94 366 SER A C 1
ATOM 2953 O O . SER A 1 366 ? 8.048 7.608 -23.516 1.00 80.94 366 SER A O 1
ATOM 2955 N N . TRP A 1 367 ? 7.722 9.747 -24.105 1.00 70.62 367 TRP A N 1
ATOM 2956 C CA . TRP A 1 367 ? 6.783 10.077 -23.033 1.00 70.62 367 TRP A CA 1
ATOM 2957 C C . TRP A 1 367 ? 5.319 9.913 -23.477 1.00 70.62 367 TRP A C 1
ATOM 2959 O O . TRP A 1 367 ? 4.466 10.736 -23.159 1.00 70.62 367 TRP A O 1
ATOM 2969 N N . GLY A 1 368 ? 5.040 8.888 -24.287 1.00 67.25 368 GLY A N 1
ATOM 2970 C CA . GLY A 1 368 ? 3.681 8.514 -24.680 1.00 67.25 368 GLY A CA 1
ATOM 2971 C C . GLY A 1 368 ? 3.137 7.425 -23.762 1.00 67.25 368 GLY A C 1
ATOM 2972 O O . GLY A 1 368 ? 3.908 6.586 -23.313 1.00 67.25 368 GLY A O 1
ATOM 2973 N N . PHE A 1 369 ? 1.829 7.431 -23.499 1.00 66.94 369 PHE A N 1
ATOM 2974 C CA . PHE A 1 369 ? 1.164 6.313 -22.832 1.00 66.94 369 PHE A CA 1
ATOM 2975 C C . PHE A 1 369 ? 0.744 5.247 -23.851 1.00 66.94 369 PHE A C 1
ATOM 2977 O O . PHE A 1 369 ? 0.236 5.604 -24.921 1.00 66.94 369 PHE A O 1
ATOM 2984 N N . PRO A 1 370 ? 0.877 3.953 -23.515 1.00 67.94 370 PRO A N 1
ATOM 2985 C CA . PRO A 1 370 ? 1.580 3.398 -22.344 1.00 67.94 370 PRO A CA 1
ATOM 2986 C C . PRO A 1 370 ? 3.090 3.706 -22.349 1.00 67.94 370 PRO A C 1
ATOM 2988 O O . PRO A 1 370 ? 3.710 3.706 -23.413 1.00 67.94 370 PRO A O 1
ATOM 2991 N N . LEU A 1 371 ? 3.670 3.973 -21.170 1.00 73.88 371 LEU A N 1
ATOM 2992 C CA . LEU A 1 371 ? 5.091 4.314 -21.060 1.00 73.88 371 LEU A CA 1
ATOM 2993 C C . LEU A 1 371 ? 5.978 3.139 -21.528 1.00 73.88 371 LEU A C 1
ATOM 2995 O O . LEU A 1 371 ? 5.622 1.971 -21.325 1.00 73.88 371 LEU A O 1
ATOM 2999 N N . PRO A 1 372 ? 7.148 3.410 -22.139 1.00 72.69 372 PRO A N 1
ATOM 3000 C CA . PRO A 1 372 ? 8.068 2.354 -22.537 1.00 72.69 372 PRO A CA 1
ATOM 3001 C C . PRO A 1 372 ? 8.610 1.577 -21.321 1.00 72.69 372 PRO A C 1
ATOM 3003 O O . PRO A 1 372 ? 8.562 2.039 -20.195 1.00 72.69 372 PRO A O 1
ATOM 3006 N N . GLY A 1 373 ? 9.146 0.377 -21.500 1.00 74.12 373 GLY A N 1
ATOM 3007 C CA . GLY A 1 373 ? 9.643 -0.464 -20.410 1.00 74.12 373 GLY A CA 1
ATOM 3008 C C . GLY A 1 373 ? 8.575 -1.175 -19.577 1.00 74.12 373 GLY A C 1
ATOM 3009 O O . GLY A 1 373 ? 8.951 -1.974 -18.728 1.00 74.12 373 GLY A O 1
ATOM 3010 N N . ILE A 1 374 ? 7.281 -0.966 -19.829 1.00 80.25 374 ILE A N 1
ATOM 3011 C CA . ILE A 1 374 ? 6.197 -1.701 -19.160 1.00 80.25 374 ILE A CA 1
ATOM 3012 C C . ILE A 1 374 ? 5.730 -2.842 -20.065 1.00 80.25 374 ILE A C 1
ATOM 3014 O O . ILE A 1 374 ? 5.493 -2.659 -21.268 1.00 80.25 374 ILE A O 1
ATOM 3018 N N . TRP A 1 375 ? 5.579 -4.036 -19.496 1.00 72.12 375 TRP A N 1
ATOM 3019 C CA . TRP A 1 375 ? 4.942 -5.144 -20.196 1.00 72.12 375 TRP A CA 1
ATOM 3020 C C . TRP A 1 375 ? 3.422 -4.983 -20.133 1.00 72.12 375 TRP A C 1
ATOM 3022 O O . TRP A 1 375 ? 2.827 -5.030 -19.062 1.00 72.12 375 TRP A O 1
ATOM 3032 N N . GLY A 1 376 ? 2.792 -4.746 -21.284 1.00 61.75 376 GLY A N 1
ATOM 3033 C CA . GLY A 1 376 ? 1.343 -4.594 -21.366 1.00 61.75 376 GLY A CA 1
ATOM 3034 C C . GLY A 1 376 ? 0.613 -5.939 -21.357 1.00 61.75 376 GLY A C 1
ATOM 3035 O O . GLY A 1 376 ? 1.092 -6.922 -21.917 1.00 61.75 376 GLY A O 1
ATOM 3036 N N . PHE A 1 377 ? -0.599 -5.954 -20.796 1.00 53.88 377 PHE A N 1
ATOM 3037 C CA . PHE A 1 377 ? -1.581 -7.034 -20.985 1.00 53.88 377 PHE A CA 1
ATOM 3038 C C . PHE A 1 377 ? -2.148 -7.085 -22.411 1.00 53.88 377 PHE A C 1
ATOM 3040 O O . PHE A 1 377 ? -2.660 -8.112 -22.858 1.00 53.88 377 PHE A O 1
ATOM 3047 N N . THR A 1 378 ? -2.070 -5.971 -23.142 1.00 51.91 378 THR A N 1
ATOM 3048 C CA . THR A 1 378 ? -2.392 -5.946 -24.571 1.00 51.91 378 THR A CA 1
ATOM 3049 C C . THR A 1 378 ? -1.215 -6.525 -25.353 1.00 51.91 378 THR A C 1
ATOM 3051 O O . THR A 1 378 ? -0.069 -6.409 -24.937 1.00 51.91 378 THR A O 1
ATOM 3054 N N . SER A 1 379 ? -1.478 -7.173 -26.488 1.00 51.44 379 SER A N 1
ATOM 3055 C CA . SER A 1 379 ? -0.515 -7.972 -27.269 1.00 51.44 379 SER A CA 1
ATOM 3056 C C . SER A 1 379 ? 0.752 -7.250 -27.769 1.00 51.44 379 SER A C 1
ATOM 3058 O O . SER A 1 379 ? 1.530 -7.853 -28.504 1.00 51.44 379 SER A O 1
ATOM 3060 N N . ASN A 1 380 ? 0.952 -5.980 -27.413 1.00 57.00 380 ASN A N 1
ATOM 3061 C CA . ASN A 1 380 ? 2.112 -5.178 -27.769 1.00 57.00 380 ASN A CA 1
ATOM 3062 C C . ASN A 1 380 ? 2.837 -4.768 -26.478 1.00 57.00 380 ASN A C 1
ATOM 3064 O O . ASN A 1 380 ? 2.383 -3.888 -25.747 1.00 57.00 380 ASN A O 1
ATOM 3068 N N . SER A 1 381 ? 3.965 -5.417 -26.191 1.00 63.97 381 SER A N 1
ATOM 3069 C CA . SER A 1 381 ? 4.871 -5.004 -25.121 1.00 63.97 381 SER A CA 1
ATOM 3070 C C . SER A 1 381 ? 5.440 -3.619 -25.418 1.00 63.97 381 SER A C 1
ATOM 3072 O O . SER A 1 381 ? 5.974 -3.422 -26.505 1.00 63.97 381 SER A O 1
ATOM 3074 N N . ASN A 1 382 ? 5.436 -2.692 -24.457 1.00 77.69 382 ASN A N 1
ATOM 3075 C CA . ASN A 1 382 ? 6.109 -1.400 -24.634 1.00 77.69 382 ASN A CA 1
ATOM 3076 C C . ASN A 1 382 ? 7.560 -1.446 -24.163 1.00 77.69 382 ASN A C 1
ATOM 3078 O O . ASN A 1 382 ? 8.109 -0.417 -23.815 1.00 77.69 382 ASN A O 1
ATOM 3082 N N . ALA A 1 383 ? 8.201 -2.615 -24.122 1.00 85.75 383 ALA A N 1
ATOM 3083 C CA . ALA A 1 383 ? 9.580 -2.769 -23.661 1.00 85.75 383 ALA A CA 1
ATOM 3084 C C . ALA A 1 383 ? 10.552 -1.785 -24.350 1.00 85.75 383 ALA A C 1
ATOM 3086 O O . ALA A 1 383 ? 10.310 -1.323 -25.462 1.00 85.75 383 ALA A O 1
ATOM 3087 N N . PHE A 1 384 ? 11.680 -1.463 -23.724 1.00 90.19 384 PHE A N 1
ATOM 3088 C CA . PHE A 1 384 ? 12.729 -0.685 -24.385 1.00 90.19 384 PHE A CA 1
ATOM 3089 C C . PHE A 1 384 ? 13.454 -1.506 -25.445 1.00 90.19 384 PHE A C 1
ATOM 3091 O O . PHE A 1 384 ? 13.726 -2.686 -25.240 1.00 90.19 384 PHE A O 1
ATOM 3098 N N . ASN A 1 385 ? 13.876 -0.851 -26.526 1.00 88.81 385 ASN A N 1
ATOM 3099 C CA . ASN A 1 385 ? 14.742 -1.471 -27.534 1.00 88.81 385 ASN A CA 1
ATOM 3100 C C . ASN A 1 385 ? 16.089 -1.935 -26.969 1.00 88.81 385 ASN A C 1
ATOM 3102 O O . ASN A 1 385 ? 16.640 -2.954 -27.391 1.00 88.81 385 ASN A O 1
ATOM 3106 N N . THR A 1 386 ? 16.662 -1.167 -26.041 1.00 90.44 386 THR A N 1
ATOM 3107 C CA . THR A 1 386 ? 18.019 -1.409 -25.555 1.00 90.44 386 THR A CA 1
ATOM 3108 C C . THR A 1 386 ? 18.122 -1.289 -24.040 1.00 90.44 386 THR A C 1
ATOM 3110 O O . THR A 1 386 ? 17.370 -0.560 -23.395 1.00 90.44 386 THR A O 1
ATOM 3113 N N . LEU A 1 387 ? 19.124 -1.966 -23.469 1.00 91.62 387 LEU A N 1
ATOM 3114 C CA . LEU A 1 387 ? 19.504 -1.774 -22.068 1.00 91.62 387 LEU A CA 1
ATOM 3115 C C . LEU A 1 387 ? 19.907 -0.321 -21.795 1.00 91.62 387 LEU A C 1
ATOM 3117 O O . LEU A 1 387 ? 19.642 0.193 -20.719 1.00 91.62 387 LEU A O 1
ATOM 3121 N N . PHE A 1 388 ? 20.556 0.345 -22.755 1.00 91.25 388 PHE A N 1
ATOM 3122 C CA . PHE A 1 388 ? 20.965 1.737 -22.585 1.00 91.25 388 PHE A CA 1
ATOM 3123 C C . PHE A 1 388 ? 19.756 2.662 -22.424 1.00 91.25 388 PHE A C 1
ATOM 3125 O O . PHE A 1 388 ? 19.773 3.538 -21.562 1.00 91.25 388 PHE A O 1
ATOM 3132 N N . ASP A 1 389 ? 18.715 2.440 -23.221 1.00 90.50 389 ASP A N 1
ATOM 3133 C CA . ASP A 1 389 ? 17.462 3.183 -23.140 1.00 90.50 389 ASP A CA 1
ATOM 3134 C C . ASP A 1 389 ? 16.760 2.921 -21.811 1.00 90.50 389 ASP A C 1
ATOM 3136 O O . ASP A 1 389 ? 16.480 3.870 -21.088 1.00 90.50 389 ASP A O 1
ATOM 3140 N N . ALA A 1 390 ? 16.583 1.653 -21.428 1.00 90.31 390 ALA A N 1
ATOM 3141 C CA . ALA A 1 390 ? 15.988 1.307 -20.138 1.00 90.31 390 ALA A CA 1
ATOM 3142 C C . ALA A 1 390 ? 16.751 1.918 -18.959 1.00 90.31 390 ALA A C 1
ATOM 3144 O O . ALA A 1 390 ? 16.139 2.444 -18.037 1.00 90.31 390 ALA A O 1
ATOM 3145 N N . TYR A 1 391 ? 18.084 1.877 -19.013 1.00 89.31 391 TYR A N 1
ATOM 3146 C CA . TYR A 1 391 ? 18.951 2.337 -17.935 1.00 89.31 391 TYR A CA 1
ATOM 3147 C C . TYR A 1 391 ? 18.972 3.856 -17.750 1.00 89.31 391 TYR A C 1
ATOM 3149 O O . TYR A 1 391 ? 19.103 4.331 -16.624 1.00 89.31 391 TYR A O 1
ATOM 3157 N N . ASN A 1 392 ? 18.912 4.614 -18.848 1.00 86.50 392 ASN A N 1
ATOM 3158 C CA . ASN A 1 392 ? 19.07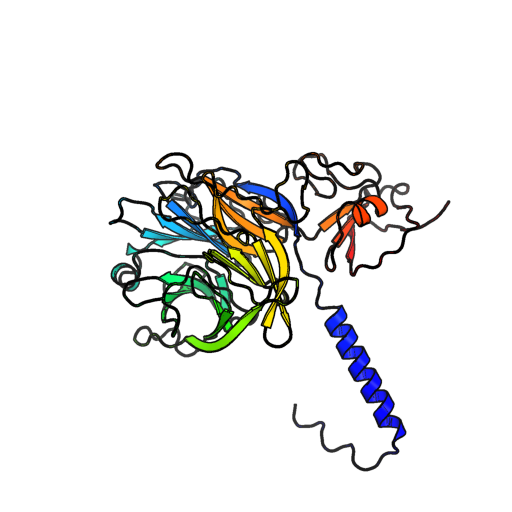4 6.069 -18.810 1.00 86.50 392 ASN A CA 1
ATOM 3159 C C . ASN A 1 392 ? 17.764 6.839 -18.956 1.00 86.50 392 ASN A C 1
ATOM 3161 O O . ASN A 1 392 ? 17.734 8.016 -18.602 1.00 86.50 392 ASN A O 1
ATOM 3165 N N . TRP A 1 393 ? 16.727 6.231 -19.541 1.00 84.12 393 TRP A N 1
ATOM 3166 C CA . TRP A 1 393 ? 15.459 6.918 -19.762 1.00 84.12 393 TRP A CA 1
ATOM 3167 C C . TRP A 1 393 ? 14.693 7.092 -18.467 1.00 84.12 393 TRP A C 1
ATOM 3169 O O . TRP A 1 393 ? 14.384 8.214 -18.069 1.00 84.12 393 TRP A O 1
ATOM 3179 N N . TYR A 1 394 ? 14.445 5.977 -17.784 1.00 77.50 394 TYR A N 1
ATOM 3180 C CA . TYR A 1 394 ? 14.102 6.055 -16.384 1.00 77.50 394 TYR A CA 1
ATOM 3181 C C . TYR A 1 394 ? 15.375 6.383 -15.620 1.00 77.50 394 TYR A C 1
ATOM 3183 O O . TYR A 1 394 ? 16.435 5.840 -15.946 1.00 77.50 394 TYR A O 1
ATOM 3191 N N . PRO A 1 395 ? 15.322 7.255 -14.604 1.00 76.62 395 PRO A N 1
ATOM 3192 C CA . PRO A 1 395 ? 16.399 7.343 -13.636 1.00 76.62 395 PRO A CA 1
ATOM 3193 C C . PRO A 1 395 ? 16.376 6.047 -12.815 1.00 76.62 395 PRO A C 1
ATOM 3195 O O . PRO A 1 395 ? 15.899 6.028 -11.682 1.00 76.62 395 PRO A O 1
ATOM 3198 N N . ILE A 1 396 ? 16.849 4.954 -13.426 1.00 85.38 396 ILE A N 1
ATOM 3199 C CA . ILE A 1 396 ? 16.830 3.614 -12.857 1.00 85.38 396 ILE A CA 1
ATOM 3200 C C . ILE A 1 396 ? 17.396 3.679 -11.445 1.00 85.38 396 ILE A C 1
ATOM 3202 O O . ILE A 1 396 ? 18.463 4.252 -11.181 1.00 85.38 396 ILE A O 1
ATOM 3206 N N . TRP A 1 397 ? 16.615 3.135 -10.527 1.00 88.56 397 TRP A N 1
ATOM 3207 C CA . TRP A 1 397 ? 16.848 3.229 -9.103 1.00 88.56 397 TRP A CA 1
ATOM 3208 C C . TRP A 1 397 ? 17.534 1.965 -8.588 1.00 88.56 397 TRP A C 1
ATOM 3210 O O . TRP A 1 397 ? 17.588 0.931 -9.257 1.00 88.56 397 TRP A O 1
ATOM 3220 N N . ASP A 1 398 ? 18.103 2.070 -7.390 1.00 84.19 398 ASP A N 1
ATOM 3221 C CA . ASP A 1 398 ? 18.569 0.886 -6.677 1.00 84.19 398 ASP A CA 1
ATOM 3222 C C . ASP A 1 398 ? 17.356 0.019 -6.322 1.00 84.19 398 ASP A C 1
ATOM 3224 O O . ASP A 1 398 ? 16.416 0.504 -5.696 1.00 84.19 398 ASP A O 1
ATOM 3228 N N . GLY A 1 399 ? 17.391 -1.247 -6.731 1.00 84.75 399 GLY A N 1
ATOM 3229 C CA . GLY A 1 399 ? 16.310 -2.210 -6.540 1.00 84.75 399 GLY A CA 1
ATOM 3230 C C . GLY A 1 399 ? 15.502 -2.525 -7.800 1.00 84.75 399 GLY A C 1
ATOM 3231 O O . GLY A 1 399 ? 14.810 -3.540 -7.808 1.00 84.75 399 GLY A O 1
ATOM 3232 N N . ALA A 1 400 ? 15.643 -1.742 -8.878 1.00 90.56 400 ALA A N 1
ATOM 3233 C CA . ALA A 1 400 ? 14.973 -2.020 -10.148 1.00 90.56 400 ALA A CA 1
ATOM 3234 C C . ALA A 1 400 ? 15.423 -3.359 -10.769 1.00 90.56 400 ALA A C 1
ATOM 3236 O O . ALA A 1 400 ? 16.595 -3.756 -10.686 1.00 90.56 400 ALA A O 1
ATOM 3237 N N . GLU A 1 401 ? 14.501 -4.026 -11.458 1.00 93.44 401 GLU A N 1
ATOM 3238 C CA . GLU A 1 401 ? 14.739 -5.254 -12.209 1.00 93.44 401 GLU A CA 1
ATOM 3239 C C . GLU A 1 401 ? 14.639 -4.978 -13.711 1.00 93.44 401 GLU A C 1
ATOM 3241 O O . GLU A 1 401 ? 13.582 -4.629 -14.213 1.00 93.44 401 GLU A O 1
ATOM 3246 N N . ILE A 1 402 ? 15.731 -5.143 -14.458 1.00 93.56 402 ILE A N 1
ATOM 3247 C CA . ILE A 1 402 ? 15.700 -5.054 -15.920 1.00 93.56 402 ILE A CA 1
ATOM 3248 C C . ILE A 1 402 ? 15.479 -6.451 -16.499 1.00 93.56 402 ILE A C 1
ATOM 3250 O O . ILE A 1 402 ? 16.347 -7.327 -16.397 1.00 93.56 402 ILE A O 1
ATOM 3254 N N . VAL A 1 403 ? 14.322 -6.639 -17.127 1.00 93.75 403 VAL A N 1
ATOM 3255 C CA . VAL A 1 403 ? 13.840 -7.914 -17.657 1.00 93.75 403 VAL A CA 1
ATOM 3256 C C . VAL A 1 403 ? 14.060 -7.977 -19.165 1.00 93.75 403 VAL A C 1
ATOM 3258 O O . VAL A 1 403 ? 13.423 -7.270 -19.938 1.00 93.75 403 VAL A O 1
ATOM 3261 N N . PHE A 1 404 ? 14.948 -8.856 -19.611 1.00 92.50 404 PHE A N 1
ATOM 3262 C CA . PHE A 1 404 ? 15.229 -9.092 -21.022 1.00 92.50 404 PHE A CA 1
ATOM 3263 C C . PHE A 1 404 ? 14.345 -10.203 -21.579 1.00 92.50 404 PHE A C 1
ATOM 3265 O O . PHE A 1 404 ? 14.308 -11.315 -21.040 1.00 92.50 404 PHE A O 1
ATOM 3272 N N . MET A 1 405 ? 13.698 -9.924 -22.705 1.00 90.12 405 MET A N 1
ATOM 3273 C CA . MET A 1 405 ? 12.827 -10.875 -23.388 1.00 90.12 405 MET A CA 1
ATOM 3274 C C . MET A 1 405 ? 13.601 -11.706 -24.413 1.00 90.12 405 MET A C 1
ATOM 3276 O O . MET A 1 405 ? 14.056 -11.205 -25.437 1.00 90.12 405 MET A O 1
ATOM 3280 N N . SER A 1 406 ? 13.722 -13.009 -24.169 1.00 83.12 406 SER A N 1
ATOM 3281 C CA . SER A 1 406 ? 14.325 -13.962 -25.099 1.00 83.12 406 SER A CA 1
ATOM 3282 C C . SER A 1 406 ? 13.242 -14.837 -25.729 1.00 83.12 406 SER A C 1
ATOM 3284 O O . SER A 1 406 ? 12.671 -15.711 -25.087 1.00 83.12 406 SER A O 1
ATOM 3286 N N . TYR A 1 407 ? 12.975 -14.653 -27.022 1.00 78.00 407 TYR A N 1
ATOM 3287 C CA . TYR A 1 407 ? 11.953 -15.426 -27.750 1.00 78.00 407 TYR A CA 1
ATOM 3288 C C . TYR A 1 407 ? 12.420 -16.813 -28.211 1.00 78.00 407 TYR A C 1
ATOM 3290 O O . TYR A 1 407 ? 11.910 -17.350 -29.194 1.00 78.00 407 TYR A O 1
ATOM 3298 N N . GLY A 1 408 ? 13.458 -17.380 -27.589 1.00 65.81 408 GLY A N 1
ATOM 3299 C CA . GLY A 1 408 ? 14.074 -18.624 -28.062 1.00 65.81 408 GLY A CA 1
ATOM 3300 C C . GLY A 1 408 ? 14.657 -18.536 -29.482 1.00 65.81 408 GLY A C 1
ATOM 3301 O O . GLY A 1 408 ? 15.021 -19.559 -30.062 1.00 65.81 408 GLY A O 1
ATOM 3302 N N . SER A 1 409 ? 14.760 -17.333 -30.061 1.00 63.22 409 SER A N 1
ATOM 3303 C CA . SER A 1 409 ? 15.394 -17.131 -31.358 1.00 63.22 409 SER A CA 1
ATOM 3304 C C . SER A 1 409 ? 16.914 -17.213 -31.187 1.00 63.22 409 SER A C 1
ATOM 3306 O O . SER A 1 409 ? 17.486 -16.475 -30.382 1.00 63.22 409 SER A O 1
ATOM 3308 N N . PRO A 1 410 ? 17.610 -18.063 -31.965 1.00 63.84 410 PRO A N 1
ATOM 3309 C CA . PRO A 1 410 ? 19.062 -18.210 -31.877 1.00 63.84 410 PRO A CA 1
ATOM 3310 C C . PRO A 1 410 ? 19.830 -16.945 -32.298 1.00 63.84 410 PRO A C 1
ATOM 3312 O O . PRO A 1 410 ? 21.048 -16.897 -32.140 1.00 63.84 410 PRO A O 1
ATOM 3315 N N . PHE A 1 411 ? 19.141 -15.927 -32.828 1.00 60.59 411 PHE A N 1
ATOM 3316 C CA . PHE A 1 411 ? 19.744 -14.698 -33.345 1.00 60.59 411 PHE A CA 1
ATOM 3317 C C . PHE A 1 411 ? 19.433 -13.439 -32.517 1.00 60.59 411 PHE A C 1
ATOM 3319 O O . PHE A 1 411 ? 20.059 -12.414 -32.763 1.00 60.59 411 PHE A O 1
ATOM 3326 N N . SER A 1 412 ? 18.508 -13.480 -31.547 1.00 62.34 412 SER A N 1
ATOM 3327 C CA . SER A 1 412 ? 17.995 -12.272 -30.866 1.00 62.34 412 SER A CA 1
ATOM 3328 C C . SER A 1 412 ? 18.434 -12.103 -29.409 1.00 62.34 412 SER A C 1
ATOM 3330 O O . SER A 1 412 ? 17.839 -11.318 -28.683 1.00 62.34 412 SER A O 1
ATOM 3332 N N . ASN A 1 413 ? 19.451 -12.840 -28.959 1.00 78.25 413 ASN A N 1
ATOM 3333 C CA . ASN A 1 413 ? 19.859 -12.854 -27.549 1.00 78.25 413 ASN A CA 1
ATOM 3334 C C . ASN A 1 413 ? 21.089 -11.980 -27.253 1.00 78.25 413 ASN A C 1
ATOM 3336 O O . ASN A 1 413 ? 21.649 -12.072 -26.164 1.00 78.25 413 ASN A O 1
ATOM 3340 N N . ASN A 1 414 ? 21.532 -11.159 -28.208 1.00 86.06 414 ASN A N 1
ATOM 3341 C CA . ASN A 1 414 ? 22.651 -10.238 -28.021 1.00 86.06 414 ASN A CA 1
ATOM 3342 C C . ASN A 1 414 ? 22.118 -8.819 -27.818 1.00 86.06 414 ASN A C 1
ATOM 3344 O O . ASN A 1 414 ? 21.584 -8.225 -28.749 1.00 86.06 414 ASN A O 1
ATOM 3348 N N . TYR A 1 415 ? 22.317 -8.272 -26.623 1.00 87.50 415 TYR A N 1
ATOM 3349 C CA . TYR A 1 415 ? 21.981 -6.893 -26.286 1.00 87.50 415 TYR A CA 1
ATOM 3350 C C . TYR A 1 415 ? 23.269 -6.064 -26.258 1.00 87.50 415 TYR A C 1
ATOM 3352 O O . TYR A 1 415 ? 24.045 -6.163 -25.296 1.00 87.50 415 TYR A O 1
ATOM 3360 N N . PRO A 1 416 ? 23.559 -5.277 -27.310 1.00 83.69 416 PRO A N 1
ATOM 3361 C CA . PRO A 1 416 ? 24.748 -4.439 -27.325 1.00 83.69 416 PRO A CA 1
ATOM 3362 C C . PRO A 1 416 ? 24.648 -3.389 -26.213 1.00 83.69 416 PRO A C 1
ATOM 3364 O O . PRO A 1 416 ? 23.627 -2.721 -26.050 1.00 83.69 416 PRO A O 1
ATOM 3367 N N . PHE A 1 417 ? 25.713 -3.254 -25.426 1.00 86.25 417 PHE A N 1
ATOM 3368 C CA . PHE A 1 417 ? 25.795 -2.270 -24.352 1.00 86.25 417 PHE A CA 1
ATOM 3369 C C . PHE A 1 417 ? 27.254 -1.917 -24.071 1.00 86.25 417 PHE A C 1
ATOM 3371 O O . PHE A 1 417 ? 28.070 -2.789 -23.788 1.00 86.25 417 PHE A O 1
ATOM 3378 N N . THR A 1 418 ? 27.575 -0.628 -24.120 1.00 82.69 418 THR A N 1
ATOM 3379 C CA . THR A 1 418 ? 28.929 -0.107 -23.865 1.00 82.69 418 THR A CA 1
ATOM 3380 C C . THR A 1 418 ? 28.967 0.875 -22.692 1.00 82.69 418 THR A C 1
ATOM 3382 O O . THR A 1 418 ? 29.930 1.626 -22.550 1.00 82.69 418 THR A O 1
ATOM 3385 N N . GLY A 1 419 ? 27.905 0.922 -21.882 1.00 85.44 419 GLY A N 1
ATOM 3386 C CA . GLY A 1 419 ? 27.779 1.835 -20.746 1.00 85.44 419 GLY A CA 1
ATOM 3387 C C . GLY A 1 419 ? 28.349 1.277 -19.440 1.00 85.44 419 GLY A C 1
ATOM 3388 O O . GLY A 1 419 ? 28.853 0.157 -19.373 1.00 85.44 419 GLY A O 1
ATOM 3389 N N . ILE A 1 420 ? 28.241 2.076 -18.379 1.00 87.44 420 ILE A N 1
ATOM 3390 C CA . ILE A 1 420 ? 28.554 1.667 -17.006 1.00 87.44 420 ILE A CA 1
ATOM 3391 C C . ILE A 1 420 ? 27.236 1.566 -16.246 1.00 87.44 420 ILE A C 1
ATOM 3393 O O . ILE A 1 420 ? 26.503 2.548 -16.157 1.00 87.44 420 ILE A O 1
ATOM 3397 N N . LEU A 1 421 ? 26.964 0.395 -15.673 1.00 90.06 421 LEU A N 1
ATOM 3398 C CA . LEU A 1 421 ? 25.891 0.213 -14.701 1.00 90.06 421 LEU A CA 1
ATOM 3399 C C . LEU A 1 421 ? 26.461 0.564 -13.321 1.00 90.06 421 LEU A C 1
ATOM 3401 O O . LEU A 1 421 ? 27.340 -0.129 -12.813 1.00 90.06 421 LEU A O 1
ATOM 3405 N N . ASN A 1 422 ? 26.023 1.684 -12.753 1.00 89.69 422 ASN A N 1
ATOM 3406 C CA . ASN A 1 422 ? 26.449 2.205 -11.449 1.00 89.69 422 ASN A CA 1
ATOM 3407 C C . ASN A 1 422 ? 25.338 2.166 -10.383 1.00 89.69 422 ASN A C 1
ATOM 3409 O O . ASN A 1 422 ? 25.513 2.739 -9.308 1.00 89.69 422 ASN A O 1
ATOM 3413 N N . LYS A 1 423 ? 24.220 1.503 -10.685 1.00 88.62 423 LYS A N 1
ATOM 3414 C CA . LYS A 1 423 ? 23.093 1.244 -9.784 1.00 88.62 423 LYS A CA 1
ATOM 3415 C C . LYS A 1 423 ? 23.042 -0.229 -9.397 1.00 88.62 423 LYS A C 1
ATOM 3417 O O . LYS A 1 423 ? 23.514 -1.090 -10.144 1.00 88.62 423 LYS A O 1
ATOM 3422 N N . ARG A 1 424 ? 22.458 -0.522 -8.238 1.00 85.62 424 ARG A N 1
ATOM 3423 C CA . ARG A 1 424 ? 22.178 -1.889 -7.787 1.00 85.62 424 ARG A CA 1
ATOM 3424 C C . ARG A 1 424 ? 20.891 -2.367 -8.442 1.00 85.62 424 ARG A C 1
ATOM 3426 O O . ARG A 1 424 ? 19.810 -2.162 -7.909 1.00 85.62 424 ARG A O 1
ATOM 3433 N N . ILE A 1 425 ? 21.028 -2.972 -9.613 1.00 89.69 425 ILE A N 1
ATOM 3434 C CA . ILE A 1 425 ? 19.904 -3.502 -10.385 1.00 89.69 425 ILE A CA 1
ATOM 3435 C C . ILE A 1 425 ? 20.008 -5.007 -10.540 1.00 89.69 425 ILE A C 1
ATOM 3437 O O . ILE A 1 425 ? 21.106 -5.571 -10.597 1.00 89.69 425 ILE A O 1
ATOM 3441 N N . ARG A 1 426 ? 18.856 -5.656 -10.659 1.00 91.38 426 ARG A N 1
ATOM 3442 C CA . ARG A 1 426 ? 18.778 -7.065 -11.022 1.00 91.38 426 ARG A CA 1
ATOM 3443 C C . ARG A 1 426 ? 18.591 -7.174 -12.531 1.00 91.38 426 ARG A C 1
ATOM 3445 O O . ARG A 1 426 ? 17.732 -6.516 -13.096 1.00 91.38 426 ARG A O 1
ATOM 3452 N N . LEU A 1 427 ? 19.406 -7.992 -13.192 1.00 92.75 427 LEU A N 1
ATOM 3453 C CA . LEU A 1 427 ? 19.234 -8.308 -14.611 1.00 92.75 427 LEU A CA 1
ATOM 3454 C C . LEU A 1 427 ? 18.613 -9.698 -14.714 1.00 92.75 427 LEU A C 1
ATOM 3456 O O . LEU A 1 427 ? 19.202 -10.669 -14.230 1.00 92.75 427 LEU A O 1
ATOM 3460 N N . VAL A 1 428 ? 17.442 -9.801 -15.333 1.00 92.88 428 VAL A N 1
ATOM 3461 C CA . VAL A 1 428 ? 16.694 -11.057 -15.454 1.00 92.88 428 VAL A CA 1
ATOM 3462 C C . VAL A 1 428 ? 16.428 -11.361 -16.913 1.00 92.88 428 VAL A C 1
ATOM 3464 O O . VAL A 1 428 ? 16.113 -10.479 -17.696 1.00 92.88 428 VAL A O 1
ATOM 3467 N N . SER A 1 429 ? 16.574 -12.624 -17.295 1.00 91.50 429 SER A N 1
ATOM 3468 C CA . SER A 1 429 ? 16.254 -13.088 -18.641 1.00 91.50 429 SER A CA 1
ATOM 3469 C C . SER A 1 429 ? 15.017 -13.974 -18.590 1.00 91.50 429 SER A C 1
ATOM 3471 O O . SER A 1 429 ? 15.045 -15.026 -17.945 1.00 91.50 429 SER A O 1
ATOM 3473 N N . LYS A 1 430 ? 13.943 -13.577 -19.278 1.00 89.56 430 LYS A N 1
ATOM 3474 C CA . LYS A 1 430 ? 12.731 -14.388 -19.458 1.00 89.56 430 LYS A CA 1
ATOM 3475 C C . LYS A 1 430 ? 12.802 -15.064 -20.835 1.00 89.56 430 LYS A C 1
ATOM 3477 O O . LYS A 1 430 ? 12.907 -14.398 -21.857 1.00 89.56 430 LYS A O 1
ATOM 3482 N N . GLY A 1 431 ? 12.773 -16.401 -20.866 1.00 86.25 431 GLY A N 1
ATOM 3483 C CA . GLY A 1 431 ? 12.691 -17.192 -22.108 1.00 86.25 431 GLY A CA 1
ATOM 3484 C C . GLY A 1 431 ? 14.012 -17.714 -22.702 1.00 86.25 431 GLY A C 1
ATOM 3485 O O . GLY A 1 431 ? 13.997 -18.352 -23.755 1.00 86.25 431 GLY A O 1
ATOM 3486 N N . GLY A 1 432 ? 15.159 -17.524 -22.037 1.00 86.06 432 GLY A N 1
ATOM 3487 C CA . GLY A 1 432 ? 16.429 -18.085 -22.516 1.00 86.06 432 GLY A CA 1
ATOM 3488 C C . GLY A 1 432 ? 17.681 -17.461 -21.906 1.00 86.06 432 GLY A C 1
ATOM 3489 O O . GLY A 1 432 ? 17.614 -16.745 -20.912 1.00 86.06 432 GLY A O 1
ATOM 3490 N N . ALA A 1 433 ? 18.841 -17.748 -22.500 1.00 87.44 433 ALA A N 1
ATOM 3491 C CA . ALA A 1 433 ? 20.109 -17.113 -22.145 1.00 87.44 433 ALA A CA 1
ATOM 3492 C C . ALA A 1 433 ? 20.365 -15.893 -23.037 1.00 87.44 433 ALA A C 1
ATOM 3494 O O . ALA A 1 433 ? 20.252 -16.001 -24.257 1.00 87.44 433 ALA A O 1
ATOM 3495 N N . ILE A 1 434 ? 20.774 -14.776 -22.437 1.00 88.25 434 ILE A N 1
ATOM 3496 C CA . ILE A 1 434 ? 21.156 -13.542 -23.135 1.00 88.25 434 ILE A CA 1
ATOM 3497 C C . ILE A 1 434 ? 22.655 -13.269 -22.993 1.00 88.25 434 ILE A C 1
ATOM 3499 O O . ILE A 1 434 ? 23.303 -13.727 -22.054 1.00 88.25 434 ILE A O 1
ATOM 3503 N N . THR A 1 435 ? 23.200 -12.488 -23.918 1.00 88.94 435 THR A N 1
ATOM 3504 C CA . THR A 1 435 ? 24.546 -11.918 -23.861 1.00 88.94 435 THR A CA 1
ATOM 3505 C C . THR A 1 435 ? 24.431 -10.400 -23.879 1.00 88.94 435 THR A C 1
ATOM 3507 O O . THR A 1 435 ? 23.815 -9.841 -24.784 1.00 88.94 435 THR A O 1
ATOM 3510 N N . ILE A 1 436 ? 25.047 -9.729 -22.907 1.00 88.88 436 ILE A N 1
ATOM 3511 C CA . ILE A 1 436 ? 25.081 -8.265 -22.812 1.00 88.88 436 ILE A CA 1
ATOM 3512 C C . ILE A 1 436 ? 26.501 -7.783 -23.133 1.00 88.88 436 ILE A C 1
ATOM 3514 O O . ILE A 1 436 ? 27.472 -8.338 -22.621 1.00 88.88 436 ILE A O 1
ATOM 3518 N N . GLY A 1 437 ? 26.626 -6.747 -23.965 1.00 82.94 437 GLY A N 1
ATOM 3519 C CA . GLY A 1 437 ? 27.890 -6.021 -24.157 1.00 82.94 437 GLY A CA 1
ATOM 3520 C C . GLY A 1 437 ? 28.886 -6.627 -25.148 1.00 82.94 437 GLY A C 1
ATOM 3521 O O . GLY A 1 437 ? 30.065 -6.274 -25.130 1.00 82.94 437 GLY A O 1
ATOM 3522 N N . LYS A 1 438 ? 28.445 -7.521 -26.039 1.00 70.19 438 LYS A N 1
ATOM 3523 C CA . LYS A 1 438 ? 29.293 -7.960 -27.151 1.00 70.19 438 LYS A CA 1
ATOM 3524 C C . LYS A 1 438 ? 29.343 -6.855 -28.213 1.00 70.19 438 LYS A C 1
ATOM 3526 O O . LYS A 1 438 ? 28.336 -6.583 -28.858 1.00 70.19 438 LYS A O 1
ATOM 3531 N N . ASN A 1 439 ? 30.507 -6.227 -28.365 1.00 56.28 439 ASN A N 1
ATOM 3532 C CA . ASN A 1 439 ? 30.819 -5.426 -29.546 1.00 56.28 439 ASN A CA 1
ATOM 3533 C C . ASN A 1 439 ? 31.080 -6.388 -30.711 1.00 56.28 439 ASN A C 1
ATOM 3535 O O . ASN A 1 439 ? 31.865 -7.328 -30.545 1.00 56.28 439 ASN A O 1
ATOM 3539 N N . ASP A 1 440 ? 30.414 -6.167 -31.842 1.00 54.72 440 ASP A N 1
ATOM 3540 C CA . ASP A 1 440 ? 30.803 -6.783 -33.115 1.00 54.72 440 ASP A CA 1
ATOM 3541 C C . ASP A 1 440 ? 32.139 -6.220 -33.623 1.00 54.72 440 ASP A C 1
ATOM 3543 O O . ASP A 1 440 ? 32.394 -5.004 -33.428 1.00 54.72 440 ASP A O 1
#

Radius of gyration: 23.64 Å; chains: 1; bounding box: 75×43×62 Å

Secondary structure (DSSP, 8-state):
--SSSTT-SS--THHHHHHHHHHHHHHHHHHHHTT-----EEEEESS-SB--TTTTTTTEEEEEEEE-SSEEEEEEEE--STT---EEEEEEETTS-TTS--TT-TT-EEEEGGG-HHHHTT--SEE-B-EEEEETTEEEEEEEEEETTEEEEEEEETTT--EEEEEE-TT-S---B-EE-TTS-EEEE--SSBSEEEEEEE-TTTTT-TT----EEEEEEEEEE-TTS-B--B-SEEEEEE-TTSSEEEEEE---SSSTT----TT-EEEEEEE-SSSEEEEEEEEGGG--TT---SS-----TTTTEEEEEEEE---TTS-STT--SSEEEEEEE--TTT--EEEEEEEESEEEE-TTT-B----PSSPTT---SSSS---BS-HHHHHHHTTPPTT-EEEEE--S-TTS-EE---S---S--EEEEESS--EE----

Sequence (440 aa):
MRTIINLLENRPMHYFTVNLCFMLLLNNYIVAQSNYGSAYLYSHKYPDDATPSWGDDDNGSSNGIAHDNSNWFISQTTVGDHYSRRWIIWRIPVTEPLDQDFWNNPSVSITQMQDVPVLANNFEDHAGDLVYCNHGNTGYVLVPMTGDLGACIVFFTADNLTYVNYELLPNITSVGWCAVNSEGTIVYTSDDNASSIKQYSINWSIINNTSVHNALSLSDSHPLKDLNGNSLLLHDMQGGEFDDHDEFLYISSGLTEFYFWGHCYPEDGLHVFSFINNTWKEVQRSINRDRPPYSPGYFDYTYDCSDTDEPEGLTYWDLDSGIAPYVSGQLHVLLMNHAAIFTERVSLLHYTKEVYVDWLWGHNPSWGFPLPGIWGFTSNSNAFNTLFDAYNWYPIWDGAEIVFMSYGSPFSNNYPFTGILNKRIRLVSKGGAITIGKND

pLDDT: mean 86.21, std 15.73, range [32.47, 98.88]